Protein AF-A0A7X6VVS3-F1 (afdb_monomer)

Mean predicted aligned error: 7.72 Å

pLDDT: mean 92.31, std 11.13, range [33.12, 98.75]

Secondary structure (DSSP, 8-state):
----PPP--------PPP------TTS-EEEEE--SS-TT--BTT--EEEEE--SS-S-EEEE-SSSPPPEESSEEEE--SS-EEEEEEEEETTTEEEEEEEEEBPP--EEEEPPPGGG-EETTTS-B-EEEE---TT---EEEEEEPPTTEEETTS-B-SEE-SSS---EEESSBEEEEEEEEEEETTEEPPPEEEEEEEE-SS-EEEEEEEETTSEEEEEE--TT--TT--BPPEEEEEE--S---EEEEETTEEEEEE--S--S----TTS-----EEEEEETTSS-EEEEEE--S-GGGS---EEE-SSEEEEE-SSSEEEEEETT--SEEP-TTTS--SEEGGGSTTBTTTB-TT--EEEEEEETTEEEEEE-SSS-EEEEE-GGG--SS--SS-SPPPTT-EEEESS-EEEEEEETTTTEEEEEE-STTS-EEEEE-HHHHHHHBT-GGGGGGGB--BTTS----B---BTTBS--TTT--SS--EEEETTTTEEEEEE-BS-TTTS--EEEEEETTTTEEEEEEES--EEEEEEEEEEES--

Sequence (549 aa):
MAALAGLFTFGCIDNMPEIEDLPSAAVAFTYEVVDDSYQLDYYVGAKIEFTSTSYLAGECKWDFGDGTEIATGDVVTHKYSAAGTYQVKLTVGDAKSRKMPILISDIVPIMTVDSIEGGICEVLTTPVSISVELPNPEGLSEEYEWIFPLGTRDESGNVVSTSDKRDPGKLKFSHVGSQTVRLRVKLGGRTLEEGRVNVQVAYNEDVPTLYYAVKGGNIMALKLAENAPSDMLIYPYDMAVSSGKHPLNIVFKNPSLYILDCGQQFTYVNDESGVLGDGRIFVMSKDGSKVETMLTNTGAAFDDPFYGYADDKHLYFSNRNTGIMRIEHSERNRLYSPSEFPYYVQNATLGYYANGWSYGSMNACFGKIDGTWYWCKTFNGTGIFRFTDGDILSEAITGGKPAPSAGVALSGMSPKSFVWDSKNQVIYFSIYDTGYEGLYRCTLDQLNGIGGIKSNLAPYLLKTAKGKSVIPITEAGRGEGSAGEFIGICQLTLDESTGAVYFGFRSAYPDEVKSGLMRYNPKTGYIEHVIEGVEVYGVSVNNNKSKLF

Nearest PDB structures (foldseek):
  7kv6-assembly1_AAA  TM=2.891E-01  e=8.913E-04  Bacteroides fluxus YIT 12057
  4gh7-assembly1_B  TM=3.171E-01  e=2.888E-02  Homo sapiens
  3t1w-assembly1_A-2  TM=3.222E-01  e=2.493E-02  Homo sapiens
  5n47-assembly1_B  TM=3.545E-01  e=4.273E-01  Homo sapiens
  6mfa-assembly1_A  TM=1.989E-01  e=2.374E-02  Homo sapiens

Foldseek 3Di:
DDDDDDDDDDDDPPPDPDPPQPADPQWDKDKFFPFPPQGPAQAAFTKMKIATPGPDAAWKWKDFQQPDDIDIDRIDIDGHNDFDKGWIWIDGHDDHIDTDIDGYDYKDKDKDWDQWVVRAAAAPPTWIWIAIDTDDNPPFDKWKKKAWDPQKAAPVRHDDGIDRDNTPHIIGGNEAAWTKIWMWMDGNNRTHPIDIDTDHYFYPWWAWKKWFAFAVFAIKIWGPCPPDDPSYYTDIYGLVHHLEHFQQAWEDDPQKIKGWHLHDPLADDPPVQQQPFFTFIWIAGNSSPDIFTQEGERGHSQQRWDEWDDDPFWIWTDGWFFAIWIDGPPGGDYYDDCVVTPGLATPQQFQCQVVQADPRFTWAYWDDDPQKIWTATAPRRGATAIAHSVRGHPDGHNHDDDGHPVGTLATPWHWHEKDAQPPVQKIKTATQPPPQGAIFIDHSVLSSVCYHPSVSRVVGFAAAPVRHGQHADADPPPAPYHRSRTQAFNYWEALNVQRKIWTFGHGPCCVVPATAIWIQGPVVRHIDHPGGPTGTRHMYMDNRIDSHD

Solvent-accessible surface area (backbone atoms only — not comparable to full-atom values): 29221 Å² total; per-residue (Å²): 144,84,88,81,88,79,87,80,82,80,75,80,79,78,76,74,76,80,80,79,81,69,71,40,90,50,46,40,68,53,72,45,40,75,43,96,87,44,49,88,55,54,38,44,48,32,48,31,39,38,36,61,66,39,82,64,86,56,63,33,38,36,38,63,58,78,82,68,80,70,45,75,47,59,64,44,75,48,62,45,90,59,56,46,78,28,52,32,32,45,32,46,48,94,82,50,41,28,73,48,80,45,68,30,40,69,63,55,53,46,63,43,76,53,89,50,79,92,76,54,41,32,44,67,68,39,71,43,45,59,50,69,49,64,79,56,74,68,71,56,56,79,45,41,40,37,39,45,42,87,57,23,20,40,86,88,65,48,81,41,55,64,38,64,49,85,67,73,57,45,33,26,37,46,37,28,18,47,44,56,36,36,36,40,40,28,54,64,80,44,75,44,62,71,27,68,42,69,47,67,24,18,44,90,55,68,28,30,36,38,37,36,25,30,66,88,41,36,30,30,35,34,70,60,59,89,81,55,55,96,86,40,53,77,40,55,27,76,43,85,38,74,29,54,75,40,22,40,26,34,46,58,52,91,71,32,34,39,36,23,14,21,19,86,50,71,52,97,71,91,56,88,83,33,60,63,12,60,4,30,32,35,36,28,37,65,69,42,87,43,77,46,55,29,36,36,30,61,37,36,30,61,64,11,34,36,33,56,40,72,64,98,61,34,40,32,34,19,24,44,42,56,35,32,28,58,44,54,76,86,57,58,72,40,72,67,42,67,86,81,44,50,66,75,45,38,60,39,20,39,27,30,34,86,64,61,32,43,86,68,34,22,57,35,34,45,47,74,56,96,77,31,35,41,36,21,11,32,30,48,36,23,11,31,39,29,38,42,82,86,49,56,48,96,56,76,50,96,44,89,48,73,54,41,90,72,35,61,38,31,36,82,39,29,29,35,18,53,42,76,39,80,89,79,56,34,38,36,36,28,33,67,42,91,97,58,39,21,43,33,50,41,36,69,70,53,42,48,69,31,31,68,46,74,79,58,48,64,89,30,59,48,29,28,87,85,71,44,63,58,40,46,27,78,49,76,87,79,50,58,51,46,95,66,50,42,57,14,52,41,22,44,25,58,40,80,90,72,63,28,38,37,28,13,30,31,41,61,47,53,92,82,48,59,24,9,36,32,30,40,36,66,90,80,68,27,39,46,75,77,40,77,78,39,57,34,33,8,25,25,43,39,72,73,55,32,38,55,109

Radius of gyration: 31.68 Å; Cα contacts (8 Å, |Δi|>4): 1410; chains: 1; bounding box: 78×102×76 Å

Structure (mmCIF, N/CA/C/O backbone):
data_AF-A0A7X6VVS3-F1
#
_entry.id   AF-A0A7X6VVS3-F1
#
loop_
_atom_site.group_PDB
_atom_site.id
_atom_site.type_symbol
_atom_site.label_atom_id
_atom_site.label_alt_id
_atom_site.label_comp_id
_atom_site.label_asym_id
_atom_site.label_entity_id
_atom_site.label_seq_id
_atom_site.pdbx_PDB_ins_code
_atom_site.Cartn_x
_atom_site.Cartn_y
_atom_site.Cartn_z
_atom_site.occupancy
_atom_site.B_iso_or_equiv
_atom_site.auth_seq_id
_atom_site.auth_comp_id
_atom_site.auth_asym_id
_atom_site.auth_atom_id
_atom_site.pdbx_PDB_model_num
ATOM 1 N N . MET A 1 1 ? 14.587 -79.471 22.910 1.00 47.72 1 MET A N 1
ATOM 2 C CA . MET A 1 1 ? 14.352 -78.888 21.571 1.00 47.72 1 MET A CA 1
ATOM 3 C C . MET A 1 1 ? 13.244 -79.677 20.888 1.00 47.72 1 MET A C 1
ATOM 5 O O . MET A 1 1 ? 13.492 -80.828 20.566 1.00 47.72 1 MET A O 1
ATOM 9 N N . ALA A 1 2 ? 12.051 -79.092 20.747 1.00 34.50 2 ALA A N 1
ATOM 10 C CA . ALA A 1 2 ? 11.043 -79.314 19.694 1.00 34.50 2 ALA A CA 1
ATOM 11 C C . ALA A 1 2 ? 9.772 -78.525 20.071 1.00 34.50 2 ALA A C 1
ATOM 13 O O . ALA A 1 2 ? 9.440 -78.418 21.248 1.00 34.50 2 ALA A O 1
ATOM 14 N N . ALA A 1 3 ? 9.143 -77.919 19.068 1.00 38.16 3 ALA A N 1
ATOM 15 C CA . ALA A 1 3 ? 8.130 -76.873 19.157 1.00 38.16 3 ALA A CA 1
ATOM 16 C C . ALA A 1 3 ? 6.739 -77.356 19.606 1.00 38.16 3 ALA A C 1
ATOM 18 O O . ALA A 1 3 ? 6.334 -78.470 19.283 1.00 38.16 3 ALA A O 1
ATOM 19 N N . LEU A 1 4 ? 5.967 -76.457 20.228 1.00 33.12 4 LEU A N 1
ATOM 20 C CA . LEU A 1 4 ? 4.505 -76.510 20.211 1.00 33.12 4 LEU A CA 1
ATOM 21 C C . LEU A 1 4 ? 3.979 -75.123 19.815 1.00 33.12 4 LEU A C 1
ATOM 23 O O . LEU A 1 4 ? 4.191 -74.140 20.522 1.00 33.12 4 LEU A O 1
ATOM 27 N N . ALA A 1 5 ? 3.361 -75.051 18.639 1.00 35.00 5 ALA A N 1
ATOM 28 C CA . ALA A 1 5 ? 2.738 -73.854 18.096 1.00 35.00 5 ALA A CA 1
ATOM 29 C C . ALA A 1 5 ? 1.382 -73.617 18.782 1.00 35.00 5 ALA A C 1
ATOM 31 O O . ALA A 1 5 ? 0.503 -74.475 18.721 1.00 35.00 5 ALA A O 1
ATOM 32 N N . GLY A 1 6 ? 1.215 -72.461 19.426 1.00 38.59 6 GLY A N 1
ATOM 33 C CA . GLY A 1 6 ? -0.082 -71.980 19.899 1.00 38.59 6 GLY A CA 1
ATOM 34 C C . GLY A 1 6 ? -0.766 -71.160 18.806 1.00 38.59 6 GLY A C 1
ATOM 35 O O . GLY A 1 6 ? -0.232 -70.137 18.383 1.00 38.59 6 GLY A O 1
ATOM 36 N N . LEU A 1 7 ? -1.931 -71.616 18.344 1.00 35.34 7 LEU A N 1
ATOM 37 C CA . LEU A 1 7 ? -2.844 -70.829 17.515 1.00 35.34 7 LEU A CA 1
ATOM 38 C C . LEU A 1 7 ? -3.375 -69.638 18.334 1.00 35.34 7 LEU A C 1
ATOM 40 O O . LEU A 1 7 ? -4.047 -69.843 19.342 1.00 35.34 7 LEU A O 1
ATOM 44 N N . PHE A 1 8 ? -3.133 -68.410 17.873 1.00 41.25 8 PHE A N 1
ATOM 45 C CA . PHE A 1 8 ? -3.878 -67.229 18.313 1.00 41.25 8 PHE A CA 1
ATOM 46 C C . PHE A 1 8 ? -5.096 -67.051 17.405 1.00 41.25 8 PHE A C 1
ATOM 48 O O . PHE A 1 8 ? -4.964 -66.770 16.215 1.00 41.25 8 PHE A O 1
ATOM 55 N N . THR A 1 9 ? -6.291 -67.224 17.960 1.00 38.81 9 THR A N 1
ATOM 56 C CA . THR A 1 9 ? -7.542 -66.832 17.309 1.00 38.81 9 THR A CA 1
ATOM 57 C C . THR A 1 9 ? -7.721 -65.324 17.469 1.00 38.81 9 THR A C 1
ATOM 59 O O . THR A 1 9 ? -7.974 -64.847 18.575 1.00 38.81 9 THR A O 1
ATOM 62 N N . PHE A 1 10 ? -7.593 -64.571 16.378 1.00 43.97 10 PHE A N 1
ATOM 63 C CA . PHE A 1 10 ? -8.067 -63.191 16.319 1.00 43.97 10 PHE A CA 1
ATOM 64 C C . PHE A 1 10 ? -9.598 -63.216 16.270 1.00 43.97 10 PHE A C 1
ATOM 66 O O . PHE A 1 10 ? -10.181 -63.656 15.281 1.00 43.97 10 PHE A O 1
ATOM 73 N N . GLY A 1 11 ? -10.250 -62.789 17.351 1.00 41.34 11 GLY A N 1
ATOM 74 C CA . GLY A 1 11 ? -11.667 -62.449 17.310 1.00 41.34 11 GLY A CA 1
ATOM 75 C C . GLY A 1 11 ? -11.839 -61.157 16.517 1.00 41.34 11 GLY A C 1
ATOM 76 O O . GLY A 1 11 ? -11.214 -60.151 16.850 1.00 41.34 11 GLY A O 1
ATOM 77 N N . CYS A 1 12 ? -12.657 -61.188 15.465 1.00 40.31 12 CYS A N 1
ATOM 78 C CA . CYS A 1 12 ? -13.171 -59.975 14.841 1.00 40.31 12 CYS A CA 1
ATOM 79 C C . CYS A 1 12 ? -13.904 -59.161 15.913 1.00 40.31 12 CYS A C 1
ATOM 81 O O . CYS A 1 12 ? -14.890 -59.631 16.477 1.00 40.31 12 CYS A O 1
ATOM 83 N N . ILE A 1 13 ? -13.416 -57.954 16.197 1.00 52.84 13 ILE A N 1
ATOM 84 C CA . ILE A 1 13 ? -14.241 -56.929 16.829 1.00 52.84 13 ILE A CA 1
ATOM 85 C C . ILE A 1 13 ? -15.202 -56.478 15.734 1.00 52.84 13 ILE A C 1
ATOM 87 O O . ILE A 1 13 ? -14.780 -55.893 14.737 1.00 52.84 13 ILE A O 1
ATOM 91 N N . ASP A 1 14 ? -16.470 -56.836 15.890 1.00 39.94 14 ASP A N 1
ATOM 92 C CA . ASP A 1 14 ? -17.551 -56.295 15.081 1.00 39.94 14 ASP A CA 1
ATOM 93 C C . ASP A 1 14 ? -17.697 -54.828 15.504 1.00 39.94 14 ASP A C 1
ATOM 95 O O . ASP A 1 14 ? -18.184 -54.530 16.598 1.00 39.94 14 ASP A O 1
ATOM 99 N N . ASN A 1 15 ? -17.161 -53.902 14.704 1.00 51.03 15 ASN A N 1
ATOM 100 C CA . ASN A 1 15 ? -17.451 -52.488 14.900 1.00 51.03 15 ASN A CA 1
ATOM 101 C C . ASN A 1 15 ? -18.949 -52.333 14.655 1.00 51.03 15 ASN A C 1
ATOM 103 O O . ASN A 1 15 ? -19.395 -52.429 13.511 1.00 51.03 15 ASN A O 1
ATOM 107 N N . MET A 1 16 ? -19.721 -52.132 15.729 1.00 52.59 16 MET A N 1
ATOM 108 C CA . MET A 1 16 ? -21.130 -51.778 15.607 1.00 52.59 16 MET A CA 1
ATOM 109 C C . MET A 1 16 ? -21.243 -50.629 14.596 1.00 52.59 16 MET A C 1
ATOM 111 O O . MET A 1 16 ? -20.498 -49.653 14.729 1.00 52.59 16 MET A O 1
ATOM 115 N N . PRO A 1 17 ? -22.120 -50.733 13.583 1.00 50.28 17 PRO A N 1
ATOM 116 C CA . PRO A 1 17 ? -22.323 -49.637 12.652 1.00 50.28 17 PRO A CA 1
ATOM 117 C C . PRO A 1 17 ? -22.739 -48.399 13.449 1.00 50.28 17 PRO A C 1
ATOM 119 O O . PRO A 1 17 ? -23.598 -48.494 14.331 1.00 50.28 17 PRO A O 1
ATOM 122 N N . GLU A 1 18 ? -22.127 -47.248 13.160 1.00 48.97 18 GLU A N 1
ATOM 123 C CA . GLU A 1 18 ? -22.640 -45.977 13.664 1.00 48.97 18 GLU A CA 1
ATOM 124 C C . GLU A 1 18 ? -24.095 -45.860 13.207 1.00 48.97 18 GLU A C 1
ATOM 126 O O . GLU A 1 18 ? -24.393 -45.874 12.012 1.00 48.97 18 GLU A O 1
ATOM 131 N N . ILE A 1 19 ? -25.018 -45.819 14.170 1.00 52.88 19 ILE A N 1
ATOM 132 C CA . ILE A 1 19 ? -26.421 -45.542 13.886 1.00 52.88 19 ILE A CA 1
ATOM 133 C C . ILE A 1 19 ? -26.472 -44.091 13.413 1.00 52.88 19 ILE A C 1
ATOM 135 O O . ILE A 1 19 ? -26.368 -43.160 14.213 1.00 52.88 19 ILE A O 1
ATOM 139 N N . GLU A 1 20 ? -26.592 -43.908 12.103 1.00 45.22 20 GLU A N 1
ATOM 140 C CA . GLU A 1 20 ? -26.814 -42.603 11.501 1.00 45.22 20 GLU A CA 1
ATOM 141 C C . GLU A 1 20 ? -28.251 -42.163 11.824 1.00 45.22 20 GLU A C 1
ATOM 143 O O . GLU A 1 20 ? -29.232 -42.648 11.257 1.00 45.22 20 GLU A O 1
ATOM 148 N N . ASP A 1 21 ? -28.373 -41.288 12.822 1.00 55.19 21 ASP A N 1
ATOM 149 C CA . ASP A 1 21 ? -29.641 -40.747 13.313 1.00 55.19 21 ASP A CA 1
ATOM 150 C C . ASP A 1 21 ? -30.164 -39.729 12.279 1.00 55.19 21 ASP A C 1
ATOM 152 O O . ASP A 1 21 ? -29.815 -38.545 12.302 1.00 55.19 21 ASP A O 1
ATOM 156 N N . LEU A 1 22 ? -30.940 -40.202 11.295 1.00 49.97 22 LEU A N 1
ATOM 157 C CA . LEU A 1 22 ? -31.487 -39.342 10.244 1.00 49.97 22 LEU A CA 1
ATOM 158 C C . LEU A 1 22 ? -32.462 -38.322 10.859 1.00 49.97 22 LEU A C 1
ATOM 160 O O . LEU A 1 22 ? -33.399 -38.723 11.558 1.00 49.97 22 LEU A O 1
ATOM 164 N N . PRO A 1 23 ? -32.304 -37.010 10.587 1.00 58.31 23 PRO A N 1
ATOM 165 C CA . PRO A 1 23 ? -33.147 -35.981 11.177 1.00 58.31 23 PRO A CA 1
ATOM 166 C C . PRO A 1 23 ? -34.601 -36.211 10.775 1.00 58.31 23 PRO A C 1
ATOM 168 O O . PRO A 1 23 ? -34.999 -36.059 9.620 1.00 58.31 23 PRO A O 1
ATOM 171 N N . SER A 1 24 ? -35.423 -36.580 11.751 1.00 64.50 24 SER A N 1
ATOM 172 C CA . SER A 1 24 ? -36.854 -36.700 11.536 1.00 64.50 24 SER A CA 1
ATOM 173 C C . SER A 1 24 ? -37.443 -35.295 11.490 1.00 64.50 24 SER A C 1
ATOM 175 O O . SER A 1 24 ? -37.441 -34.605 12.506 1.00 64.50 24 SER A O 1
ATOM 177 N N . ALA A 1 25 ? -38.052 -34.903 10.364 1.00 68.25 25 ALA A N 1
ATOM 178 C CA . ALA A 1 25 ? -38.829 -33.656 10.249 1.00 68.25 25 ALA A CA 1
ATOM 179 C C . ALA A 1 25 ? -39.965 -33.535 11.297 1.00 68.25 25 ALA A C 1
ATOM 181 O O . ALA A 1 25 ? -40.605 -32.498 11.415 1.00 68.25 25 ALA A O 1
ATOM 182 N N . ALA A 1 26 ? -40.213 -34.610 12.051 1.00 82.62 26 ALA A N 1
ATOM 183 C CA . ALA A 1 26 ? -41.121 -34.676 13.186 1.00 82.62 26 ALA A CA 1
ATOM 184 C C . ALA A 1 26 ? -40.670 -34.025 14.476 1.00 82.62 26 ALA A C 1
ATOM 186 O O . ALA A 1 26 ? -41.512 -33.614 15.274 1.00 82.62 26 ALA A O 1
ATOM 187 N N . VAL A 1 27 ? -39.359 -34.009 14.686 1.00 88.88 27 VAL A N 1
ATOM 188 C CA . VAL A 1 27 ? -38.752 -33.366 15.835 1.00 88.88 27 VAL A CA 1
ATOM 189 C C . VAL A 1 27 ? -38.259 -32.028 15.331 1.00 88.88 27 VAL A C 1
ATOM 191 O O . VAL A 1 27 ? -37.453 -31.956 14.405 1.00 88.88 27 VAL A O 1
ATOM 194 N N . ALA A 1 28 ? -38.789 -30.956 15.888 1.00 90.75 28 ALA A N 1
ATOM 195 C CA . ALA A 1 28 ? -38.430 -29.608 15.508 1.00 90.75 28 ALA A CA 1
ATOM 196 C C . ALA A 1 28 ? -38.373 -28.734 16.747 1.00 90.75 28 ALA A C 1
ATOM 198 O O . ALA A 1 28 ? -39.087 -28.964 17.722 1.00 90.75 28 ALA A O 1
ATOM 199 N N . PHE A 1 29 ? -37.493 -27.747 16.698 1.00 94.38 29 PHE A N 1
ATOM 200 C CA . PHE A 1 29 ? -37.414 -26.725 17.714 1.00 94.38 29 PHE A CA 1
ATOM 201 C C . PHE A 1 29 ? -36.953 -25.408 17.122 1.00 94.38 29 PHE A C 1
ATOM 203 O O . PHE A 1 29 ? -36.365 -25.364 16.038 1.00 94.38 29 PHE A O 1
ATOM 210 N N . THR A 1 30 ? -37.239 -24.352 17.864 1.00 95.25 30 THR A N 1
ATOM 211 C CA . THR A 1 30 ? -36.703 -23.010 17.677 1.00 95.25 30 THR A CA 1
ATOM 212 C C . THR A 1 30 ? -35.943 -22.610 18.932 1.00 95.25 30 THR A C 1
ATOM 214 O O . THR A 1 30 ? -36.110 -23.222 19.989 1.00 95.25 30 THR A O 1
ATOM 217 N N . TYR A 1 31 ? -35.093 -21.599 18.812 1.00 95.31 31 TYR A N 1
ATOM 218 C CA . TYR A 1 31 ? -34.403 -21.019 19.950 1.00 95.31 31 TYR A CA 1
ATOM 219 C C . TYR A 1 31 ? -34.232 -19.516 19.760 1.00 95.31 31 TYR A C 1
ATOM 221 O O . TYR A 1 31 ? -34.025 -19.050 18.638 1.00 95.31 31 TYR A O 1
ATOM 229 N N . GLU A 1 32 ? -34.303 -18.768 20.852 1.00 94.69 32 GLU A N 1
ATOM 230 C CA . GLU A 1 32 ? -34.172 -17.312 20.859 1.00 94.69 32 GLU A CA 1
ATOM 231 C C . GLU A 1 32 ? -33.521 -16.827 22.154 1.00 94.69 32 GLU A C 1
ATOM 233 O O . GLU A 1 32 ? -33.605 -17.477 23.196 1.00 94.69 32 GLU A O 1
ATOM 238 N N . VAL A 1 33 ? -32.819 -15.699 22.083 1.00 93.12 33 VAL A N 1
ATOM 239 C CA . VAL A 1 33 ? -32.244 -15.060 23.267 1.00 93.12 33 VAL A CA 1
ATOM 240 C C . VAL A 1 33 ? -33.355 -14.288 23.976 1.00 93.12 33 VAL A C 1
ATOM 242 O O . VAL A 1 33 ? -34.030 -13.468 23.365 1.00 93.12 33 VAL A O 1
ATOM 245 N N . VAL A 1 34 ? -33.528 -14.532 25.277 1.00 88.88 34 VAL A N 1
ATOM 246 C CA . VAL A 1 34 ? -34.572 -13.902 26.115 1.00 88.88 34 VAL A CA 1
ATOM 247 C C . VAL A 1 34 ? -34.055 -12.638 26.822 1.00 88.88 34 VAL A C 1
ATOM 249 O O . VAL A 1 34 ? -34.629 -12.178 27.804 1.00 88.88 34 VAL A O 1
ATOM 252 N N . ASP A 1 35 ? -32.915 -12.112 26.384 1.00 76.50 35 ASP A N 1
ATOM 253 C CA . ASP A 1 35 ? -32.322 -10.878 26.901 1.00 76.50 35 ASP A CA 1
ATOM 254 C C . ASP A 1 35 ? -32.893 -9.676 26.148 1.00 76.50 35 ASP A C 1
ATOM 256 O O . ASP A 1 35 ? -32.845 -9.659 24.926 1.00 76.50 35 ASP A O 1
ATOM 260 N N . ASP A 1 36 ? -33.382 -8.654 26.847 1.00 73.19 36 ASP A N 1
ATOM 261 C CA . ASP A 1 36 ? -33.998 -7.473 26.225 1.00 73.19 36 ASP A CA 1
ATOM 262 C C . ASP A 1 36 ? -33.033 -6.625 25.370 1.00 73.19 36 ASP A C 1
ATOM 264 O O . ASP A 1 36 ? -33.483 -5.841 24.535 1.00 73.19 36 ASP A O 1
ATOM 268 N N . SER A 1 37 ? -31.719 -6.765 25.562 1.00 74.50 37 SER A N 1
ATOM 269 C CA . SER A 1 37 ? -30.686 -5.907 24.964 1.00 74.50 37 SER A CA 1
ATOM 270 C C . SER A 1 37 ? -29.922 -6.573 23.815 1.00 74.50 37 SER A C 1
ATOM 272 O O . SER A 1 37 ? -29.414 -5.865 22.949 1.00 74.50 37 SER A O 1
ATOM 274 N N . TYR A 1 38 ? -29.864 -7.911 23.771 1.00 79.00 38 TYR A N 1
ATOM 275 C CA . TYR A 1 38 ? -29.045 -8.676 22.811 1.00 79.00 38 TYR A CA 1
ATOM 276 C C . TYR A 1 38 ? -29.825 -9.812 22.121 1.00 79.00 38 TYR A C 1
ATOM 278 O O . TYR A 1 38 ? -29.274 -10.870 21.837 1.00 79.00 38 TYR A O 1
ATOM 286 N N . GLN A 1 39 ? -31.120 -9.612 21.844 1.00 77.06 39 GLN A N 1
ATOM 287 C CA . GLN A 1 39 ? -32.048 -10.655 21.351 1.00 77.06 39 GLN A CA 1
ATOM 288 C C . GLN A 1 39 ? -31.600 -11.394 20.077 1.00 77.06 39 GLN A C 1
ATOM 290 O O . GLN A 1 39 ? -32.022 -12.525 19.836 1.00 77.06 39 GLN A O 1
ATOM 295 N N . LEU A 1 40 ? -30.775 -10.757 19.241 1.00 78.12 40 LEU A N 1
ATOM 296 C CA . LEU A 1 40 ? -30.277 -11.338 17.990 1.00 78.12 40 LEU A CA 1
ATOM 297 C C . LEU A 1 40 ? -28.871 -11.938 18.116 1.00 78.12 40 LEU A C 1
ATOM 299 O O . LEU A 1 40 ? -28.419 -12.605 17.184 1.00 78.12 40 LEU A O 1
ATOM 303 N N . ASP A 1 41 ? -28.206 -11.746 19.257 1.00 83.56 41 ASP A N 1
ATOM 304 C CA . ASP A 1 41 ? -26.814 -12.124 19.450 1.00 83.56 41 ASP A CA 1
ATOM 305 C C . ASP A 1 41 ? -26.664 -13.223 20.505 1.00 83.56 41 ASP A C 1
ATOM 307 O O . ASP A 1 41 ? -27.002 -13.076 21.680 1.00 83.56 41 ASP A O 1
ATOM 311 N N . TYR A 1 42 ? -26.081 -14.344 20.096 1.00 92.75 42 TYR A N 1
ATOM 312 C CA . TYR A 1 42 ? -25.855 -15.491 20.968 1.00 92.75 42 TYR A CA 1
ATOM 313 C C . TYR A 1 42 ? -24.487 -15.382 21.652 1.00 92.75 42 TYR A C 1
ATOM 315 O O . TYR A 1 42 ? -23.508 -15.971 21.195 1.00 92.75 42 TYR A O 1
ATOM 323 N N . TYR A 1 43 ? -24.403 -14.612 22.738 1.00 94.19 43 TYR A N 1
ATOM 324 C CA . TYR A 1 43 ? -23.174 -14.463 23.528 1.00 94.19 43 TYR A CA 1
ATOM 325 C C . TYR A 1 43 ? -23.053 -15.488 24.662 1.00 94.19 43 TYR A C 1
ATOM 327 O O . TYR A 1 43 ? -24.047 -16.016 25.168 1.00 94.19 43 TYR A O 1
ATOM 335 N N . VAL A 1 44 ? -21.820 -15.722 25.121 1.00 94.06 44 VAL A N 1
ATOM 336 C CA . VAL A 1 44 ? -21.553 -16.401 26.401 1.00 94.06 44 VAL A CA 1
ATOM 337 C C . VAL A 1 44 ? -22.367 -15.746 27.523 1.00 94.06 44 VAL A C 1
ATOM 339 O O . VAL A 1 44 ? -22.420 -14.523 27.633 1.00 94.06 44 VAL A O 1
ATOM 342 N N . GLY A 1 45 ? -23.018 -16.567 28.350 1.00 91.88 45 GLY A N 1
ATOM 343 C CA . GLY A 1 45 ? -23.834 -16.108 29.477 1.00 91.88 45 GLY A CA 1
ATOM 344 C C . GLY A 1 45 ? -25.254 -15.639 29.120 1.00 91.88 45 GLY A C 1
ATOM 345 O O . GLY A 1 45 ? -26.081 -15.476 30.028 1.00 91.88 45 GLY A O 1
ATOM 346 N N . ALA A 1 46 ? -25.576 -15.480 27.829 1.00 93.56 46 ALA A N 1
ATOM 347 C CA . ALA A 1 46 ? -26.922 -15.140 27.374 1.00 93.56 46 ALA A CA 1
ATOM 348 C C . ALA A 1 46 ? -27.922 -16.247 27.724 1.00 93.56 46 ALA A C 1
ATOM 350 O O . ALA A 1 46 ? -27.646 -17.438 27.560 1.00 93.56 46 ALA A O 1
ATOM 351 N N . LYS A 1 47 ? -29.102 -15.850 28.215 1.00 94.06 47 LYS A N 1
ATOM 352 C CA . LYS A 1 47 ? -30.195 -16.783 28.494 1.00 94.06 47 LYS A CA 1
ATOM 353 C C . LYS A 1 47 ? -30.937 -17.080 27.194 1.00 94.06 47 LYS A C 1
ATOM 355 O O . LYS A 1 47 ? -31.619 -16.208 26.665 1.00 94.06 47 LYS A O 1
ATOM 360 N N . ILE A 1 48 ? -30.810 -18.307 26.706 1.00 95.62 48 ILE A N 1
ATOM 361 C CA . ILE A 1 48 ? -31.429 -18.760 25.458 1.00 95.62 48 ILE A CA 1
ATOM 362 C C . ILE A 1 48 ? -32.602 -19.668 25.806 1.00 95.62 48 ILE A C 1
ATOM 364 O O . ILE A 1 48 ? -32.429 -20.640 26.542 1.00 95.62 48 ILE A O 1
ATOM 368 N N . GLU A 1 49 ? -33.786 -19.356 25.296 1.00 96.56 49 GLU A N 1
ATOM 369 C CA . GLU A 1 49 ? -34.957 -20.224 25.368 1.00 96.56 49 GLU A CA 1
ATOM 370 C C . GLU A 1 49 ? -34.990 -21.157 24.162 1.00 96.56 49 GLU A C 1
ATOM 372 O O . GLU A 1 49 ? -34.761 -20.742 23.030 1.00 96.56 49 GLU A O 1
ATOM 377 N N . PHE A 1 50 ? -35.263 -22.430 24.424 1.00 97.50 50 PHE A N 1
ATOM 378 C CA . PHE A 1 50 ? -35.439 -23.481 23.438 1.00 97.50 50 PHE A CA 1
ATOM 379 C C . PHE A 1 50 ? -36.873 -23.983 23.529 1.00 97.50 50 PHE A C 1
ATOM 381 O O . PHE A 1 50 ? -37.307 -24.443 24.587 1.00 97.50 50 PHE A O 1
ATOM 388 N N . THR A 1 51 ? -37.580 -23.929 22.404 1.00 97.19 51 THR A N 1
ATOM 389 C CA . THR A 1 51 ? -39.002 -24.262 22.318 1.00 97.19 51 THR A CA 1
ATOM 390 C C . THR A 1 51 ? -39.203 -25.394 21.327 1.00 97.19 51 THR A C 1
ATOM 392 O O . THR A 1 51 ? -38.862 -25.283 20.146 1.00 97.19 51 THR A O 1
ATOM 395 N N . SER A 1 52 ? -39.766 -26.504 21.800 1.00 94.88 52 SER A N 1
ATOM 396 C CA . SER A 1 52 ? -40.163 -27.616 20.943 1.00 94.88 52 SER A CA 1
ATOM 397 C C . SER A 1 52 ? -41.340 -27.191 20.068 1.00 94.88 52 SER A C 1
ATOM 399 O O . SER A 1 52 ? -42.381 -26.754 20.548 1.00 94.88 52 SER A O 1
ATOM 401 N N . THR A 1 53 ? -41.180 -27.356 18.760 1.00 93.31 53 THR A N 1
ATOM 402 C CA . THR A 1 53 ? -42.229 -27.183 17.741 1.00 93.31 53 THR A CA 1
ATOM 403 C C . THR A 1 53 ? -42.569 -28.521 17.077 1.00 93.31 53 THR A C 1
ATOM 405 O O . THR A 1 53 ? -43.111 -28.580 15.972 1.00 93.31 53 THR A O 1
ATOM 408 N N . SER A 1 54 ? -42.215 -29.618 17.751 1.00 90.38 54 SER A N 1
ATOM 409 C CA . SER A 1 54 ? -42.393 -30.988 17.278 1.00 90.38 54 SER A CA 1
ATOM 410 C C . SER A 1 54 ? -43.876 -31.344 17.161 1.00 90.38 54 SER A C 1
ATOM 412 O O . SER A 1 54 ? -44.673 -31.002 18.028 1.00 90.38 54 SER A O 1
ATOM 414 N N . TYR A 1 55 ? -44.256 -32.100 16.124 1.00 85.50 55 TYR A N 1
ATOM 415 C CA . TYR A 1 55 ? -45.632 -32.613 16.009 1.00 85.50 55 TYR A CA 1
ATOM 416 C C . TYR A 1 55 ? -45.876 -33.873 16.852 1.00 85.50 55 TYR A C 1
ATOM 418 O O . TYR A 1 55 ? -47.012 -34.329 16.989 1.00 85.50 55 TYR A O 1
ATOM 426 N N . LEU A 1 56 ? -44.803 -34.496 17.348 1.00 83.88 56 LEU A N 1
ATOM 427 C CA . LEU A 1 56 ? -44.862 -35.714 18.148 1.00 83.88 56 LEU A CA 1
ATOM 428 C C . LEU A 1 56 ? -45.287 -35.395 19.580 1.00 83.88 56 LEU A C 1
ATOM 430 O O . LEU A 1 56 ? -44.759 -34.473 20.191 1.00 83.88 56 LEU A O 1
ATOM 434 N N . ALA A 1 57 ? -46.181 -36.213 20.132 1.00 82.69 57 ALA A N 1
ATOM 435 C CA . ALA A 1 57 ? -46.486 -36.200 21.557 1.00 82.69 57 ALA A CA 1
ATOM 436 C C . ALA A 1 57 ? -45.456 -37.048 22.322 1.00 82.69 57 ALA A C 1
ATOM 438 O O . ALA A 1 57 ? -45.195 -38.193 21.946 1.00 82.69 57 ALA A O 1
ATOM 439 N N . GLY A 1 58 ? -44.887 -36.504 23.395 1.00 88.38 58 GLY A N 1
ATOM 440 C CA . GLY A 1 58 ? -43.914 -37.188 24.247 1.00 88.38 58 GLY A CA 1
ATOM 441 C C . GLY A 1 58 ? -43.135 -36.206 25.120 1.00 88.38 58 GLY A C 1
ATOM 442 O O . GLY A 1 58 ? -43.243 -35.000 24.938 1.00 88.38 58 GLY A O 1
ATOM 443 N N . GLU A 1 59 ? -42.349 -36.721 26.066 1.00 92.69 59 GLU A N 1
ATOM 444 C CA . GLU A 1 59 ? -41.441 -35.894 26.870 1.00 92.69 59 GLU A CA 1
ATOM 445 C C . GLU A 1 59 ? -40.303 -35.349 25.992 1.00 92.69 59 GLU A C 1
ATOM 447 O O . GLU A 1 59 ? -39.627 -36.120 25.304 1.00 92.69 59 GLU A O 1
ATOM 452 N N . CYS A 1 60 ? -40.096 -34.031 26.027 1.00 94.50 60 CYS A N 1
ATOM 453 C CA . CYS A 1 60 ? -38.988 -33.347 25.366 1.00 94.50 60 CYS A CA 1
ATOM 454 C C . CYS A 1 60 ? -37.743 -33.366 26.266 1.00 94.50 60 CYS A C 1
ATOM 456 O O . CYS A 1 60 ? -37.782 -32.837 27.378 1.00 94.50 60 CYS A O 1
ATOM 458 N N . LYS A 1 61 ? -36.646 -33.955 25.777 1.00 95.88 61 LYS A N 1
ATOM 459 C CA . LYS A 1 61 ? -35.328 -34.012 26.431 1.00 95.88 61 LYS A CA 1
ATOM 460 C C . LYS A 1 61 ? -34.299 -33.250 25.604 1.00 95.88 61 LYS A C 1
ATOM 462 O O . LYS A 1 61 ? -34.139 -33.539 24.416 1.00 95.88 61 LYS A O 1
ATOM 467 N N . TRP A 1 62 ? -33.588 -32.329 26.239 1.00 97.25 62 TRP A N 1
ATOM 468 C CA . TRP A 1 62 ? -32.646 -31.410 25.608 1.00 97.25 62 TRP A CA 1
ATOM 469 C C . TRP A 1 62 ? -31.223 -31.682 26.070 1.00 97.25 62 TRP A C 1
ATOM 471 O O . TRP A 1 62 ? -30.939 -31.627 27.261 1.00 97.25 62 TRP A O 1
ATOM 481 N N . ASP A 1 63 ? -30.335 -31.938 25.121 1.00 97.19 63 ASP A N 1
ATOM 482 C CA . ASP A 1 63 ? -28.887 -31.943 25.316 1.00 97.19 63 ASP A CA 1
ATOM 483 C C . ASP A 1 63 ? -28.317 -30.754 24.539 1.00 97.19 63 ASP A C 1
ATOM 485 O O . ASP A 1 63 ? -28.513 -30.645 23.328 1.00 97.19 63 ASP A O 1
ATOM 489 N N . PHE A 1 64 ? -27.660 -29.832 25.235 1.00 97.94 64 PHE A N 1
ATOM 490 C CA . PHE A 1 64 ? -27.150 -28.596 24.643 1.00 97.94 64 PHE A CA 1
ATOM 491 C C . PHE A 1 64 ? -25.780 -28.776 23.973 1.00 97.94 64 PHE A C 1
ATOM 493 O O . PHE A 1 64 ? -25.301 -27.864 23.308 1.00 97.94 64 PHE A O 1
ATOM 500 N N . GLY A 1 65 ? -25.155 -29.952 24.093 1.00 96.81 65 GLY A N 1
ATOM 501 C CA . GLY A 1 65 ? -23.887 -30.274 23.440 1.00 96.81 65 GLY A CA 1
ATOM 502 C C . GLY A 1 65 ? -22.646 -29.675 24.109 1.00 96.81 65 GLY A C 1
ATOM 503 O O . GLY A 1 65 ? -21.553 -29.791 23.558 1.00 96.81 65 GLY A O 1
ATOM 504 N N . ASP A 1 66 ? -22.789 -29.051 25.280 1.00 97.19 66 ASP A N 1
ATOM 505 C CA . ASP A 1 66 ? -21.710 -28.451 26.080 1.00 97.19 66 ASP A CA 1
ATOM 506 C C . ASP A 1 66 ? -21.323 -29.287 27.317 1.00 97.19 66 ASP A C 1
ATOM 508 O O . ASP A 1 66 ? -20.451 -28.894 28.092 1.00 97.19 66 ASP A O 1
ATOM 512 N N . GLY A 1 67 ? -21.949 -30.457 27.490 1.00 95.94 67 GLY A N 1
ATOM 513 C CA . GLY A 1 67 ? -21.716 -31.370 28.611 1.00 95.94 67 GLY A CA 1
ATOM 514 C C . GLY A 1 67 ? -22.514 -31.047 29.878 1.00 95.94 67 GLY A C 1
ATOM 515 O O . GLY A 1 67 ? -22.292 -31.698 30.900 1.00 95.94 67 GLY A O 1
ATOM 516 N N . THR A 1 68 ? -23.425 -30.071 29.833 1.00 96.69 68 THR A N 1
ATOM 517 C CA . THR A 1 68 ? -24.369 -29.804 30.928 1.00 96.69 68 THR A CA 1
ATOM 518 C C . THR A 1 68 ? -25.453 -30.884 31.036 1.00 96.69 68 THR A C 1
ATOM 520 O O . THR A 1 68 ? -25.619 -31.724 30.148 1.00 96.69 68 THR A O 1
ATOM 523 N N . GLU A 1 69 ? -26.158 -30.925 32.171 1.00 96.44 69 GLU A N 1
ATOM 524 C CA . GLU A 1 69 ? -27.212 -31.918 32.406 1.00 96.44 69 GLU A CA 1
ATOM 525 C C . GLU A 1 69 ? -28.383 -31.750 31.424 1.00 96.44 69 GLU A C 1
ATOM 527 O O . GLU A 1 69 ? -28.775 -30.636 31.080 1.00 96.44 69 GLU A O 1
ATOM 532 N N . ILE A 1 70 ? -28.972 -32.876 31.005 1.00 96.31 70 ILE A N 1
ATOM 533 C CA . ILE A 1 70 ? -30.125 -32.886 30.097 1.00 96.31 70 ILE A CA 1
ATOM 534 C C . ILE A 1 70 ? -31.315 -32.186 30.762 1.00 96.31 70 ILE A C 1
ATOM 536 O O . ILE A 1 70 ? -31.737 -32.574 31.852 1.00 96.31 70 ILE A O 1
ATOM 540 N N . ALA A 1 71 ? -31.907 -31.212 30.071 1.00 97.31 71 ALA A N 1
ATOM 541 C CA . ALA A 1 71 ? -33.119 -30.531 30.519 1.00 97.31 71 ALA A CA 1
ATOM 542 C C . ALA A 1 71 ? -34.385 -31.202 29.965 1.00 97.31 71 ALA A C 1
ATOM 544 O O . ALA A 1 71 ? -34.371 -31.806 28.890 1.00 97.31 71 ALA A O 1
ATOM 545 N N . THR A 1 72 ? -35.505 -31.070 30.678 1.00 96.56 72 THR A N 1
ATOM 546 C CA . THR A 1 72 ? -36.802 -31.638 30.276 1.00 96.56 72 THR A CA 1
ATOM 547 C C . THR A 1 72 ? -37.897 -30.582 30.241 1.00 96.56 72 THR A C 1
ATOM 549 O O . THR A 1 72 ? -37.989 -29.771 31.162 1.00 96.56 72 THR A O 1
ATOM 552 N N . GLY A 1 73 ? -38.764 -30.636 29.230 1.00 96.12 73 GLY A N 1
ATOM 553 C CA . GLY A 1 73 ? -39.912 -29.735 29.075 1.00 96.12 73 GLY A CA 1
ATOM 554 C C . GLY A 1 73 ? -40.065 -29.211 27.649 1.00 96.12 73 GLY A C 1
ATOM 555 O O . GLY A 1 73 ? -39.120 -29.249 26.864 1.00 96.12 73 GLY A O 1
ATOM 556 N N . ASP A 1 74 ? -41.260 -28.732 27.304 1.00 95.06 74 ASP A N 1
ATOM 557 C CA . ASP A 1 74 ? -41.542 -28.203 25.958 1.00 95.06 74 ASP A CA 1
ATOM 558 C C . ASP A 1 74 ? -40.836 -26.869 25.692 1.00 95.06 74 ASP A C 1
ATOM 560 O O . ASP A 1 74 ? -40.464 -26.586 24.554 1.00 95.06 74 ASP A O 1
ATOM 564 N N . VAL A 1 75 ? -40.624 -26.088 26.752 1.00 96.88 75 VAL A N 1
ATOM 565 C CA . VAL A 1 75 ? -39.865 -24.837 26.756 1.00 96.88 75 VAL A CA 1
ATOM 566 C C . VAL A 1 75 ? -38.839 -24.921 27.880 1.00 96.88 75 VAL A C 1
ATOM 568 O O . VAL A 1 75 ? -39.202 -25.151 29.036 1.00 96.88 75 VAL A O 1
ATOM 571 N N . VAL A 1 76 ? -37.560 -24.763 27.548 1.00 97.94 76 VAL A N 1
ATOM 572 C CA . VAL A 1 76 ? -36.450 -24.771 28.512 1.00 97.94 76 VAL A CA 1
ATOM 573 C C . VAL A 1 76 ? -35.516 -23.603 28.241 1.00 97.94 76 VAL A C 1
ATOM 575 O O . VAL A 1 76 ? -35.442 -23.114 27.121 1.00 97.94 76 VAL A O 1
ATOM 578 N N . THR A 1 77 ? -34.766 -23.165 29.250 1.00 96.62 77 THR A N 1
ATOM 579 C CA . THR A 1 77 ? -33.764 -22.105 29.070 1.00 96.62 77 THR A CA 1
ATOM 580 C C . THR A 1 77 ? -32.376 -22.595 29.437 1.00 96.62 77 THR A C 1
ATOM 582 O O . THR A 1 77 ? -32.234 -23.270 30.456 1.00 96.62 77 THR A O 1
ATOM 585 N N . HIS A 1 78 ? -31.366 -22.198 28.666 1.00 96.44 78 HIS A N 1
ATOM 586 C CA . HIS A 1 78 ? -29.967 -22.582 28.862 1.00 96.44 78 HIS A CA 1
ATOM 587 C C . HIS A 1 78 ? -29.018 -21.386 28.755 1.00 96.44 78 HIS A C 1
ATOM 589 O O . HIS A 1 78 ? -29.359 -20.369 28.148 1.00 96.44 78 HIS A O 1
ATOM 595 N N . LYS A 1 79 ? -27.823 -21.518 29.339 1.00 95.25 79 LYS A N 1
ATOM 596 C CA . LYS A 1 79 ? -26.719 -20.556 29.229 1.00 95.25 79 LYS A CA 1
ATOM 597 C C . LYS A 1 79 ? -25.414 -21.295 28.951 1.00 95.25 79 LYS A C 1
ATOM 599 O O . LYS A 1 79 ? -25.028 -22.164 29.728 1.00 95.25 79 LYS A O 1
ATOM 604 N N . TYR A 1 80 ? -24.703 -20.889 27.905 1.00 96.12 80 TYR A N 1
ATOM 605 C CA . TYR A 1 80 ? -23.374 -21.417 27.596 1.00 96.12 80 TYR A CA 1
ATOM 606 C C . TYR A 1 80 ? -22.293 -20.608 28.314 1.00 96.12 80 TYR A C 1
ATOM 608 O O . TYR A 1 80 ? -22.322 -19.377 28.296 1.00 96.12 80 TYR A O 1
ATOM 616 N N . SER A 1 81 ? -21.329 -21.293 28.932 1.00 93.75 81 SER A N 1
ATOM 617 C CA . SER A 1 81 ? -20.232 -20.679 29.700 1.00 93.75 81 SER A CA 1
ATOM 618 C C . SER A 1 81 ? -18.963 -20.415 28.881 1.00 93.75 81 SER A C 1
ATOM 620 O O . SER A 1 81 ? -18.051 -19.742 29.360 1.00 93.75 81 SER A O 1
ATOM 622 N N . ALA A 1 82 ? -18.898 -20.932 27.652 1.00 95.00 82 ALA A N 1
ATOM 623 C CA . ALA A 1 82 ? -17.776 -20.760 26.741 1.00 95.00 82 ALA A CA 1
ATOM 624 C C . ALA A 1 82 ? -18.269 -20.484 25.315 1.00 95.00 82 ALA A C 1
ATOM 626 O O . ALA A 1 82 ? -19.371 -20.875 24.932 1.00 95.00 82 ALA A O 1
ATOM 627 N N . ALA A 1 83 ? -17.444 -19.781 24.540 1.00 96.31 83 ALA A N 1
ATOM 628 C CA . ALA A 1 83 ? -17.697 -19.558 23.126 1.00 96.31 83 ALA A CA 1
ATOM 629 C C . ALA A 1 83 ? -17.395 -20.833 22.333 1.00 96.31 83 ALA A C 1
ATOM 631 O O . ALA A 1 83 ? -16.452 -21.567 22.639 1.00 96.31 83 ALA A O 1
ATOM 632 N N . GLY A 1 84 ? -18.181 -21.093 21.295 1.00 96.94 84 GLY A N 1
ATOM 633 C CA . GLY A 1 84 ? -18.044 -22.307 20.504 1.00 96.94 84 GLY A CA 1
ATOM 634 C C . GLY A 1 84 ? -19.274 -22.613 19.665 1.00 96.94 84 GLY A C 1
ATOM 635 O O . GLY A 1 84 ? -20.307 -21.960 19.767 1.00 96.94 84 GLY A O 1
ATOM 636 N N . THR A 1 85 ? -19.153 -23.625 18.808 1.00 97.62 85 THR A N 1
ATOM 637 C CA . THR A 1 85 ? -20.303 -24.202 18.104 1.00 97.62 85 THR A CA 1
ATOM 638 C C . THR A 1 85 ? -20.760 -25.453 18.839 1.00 97.62 85 THR A C 1
ATOM 640 O O . THR A 1 85 ? -19.982 -26.396 18.982 1.00 97.62 85 THR A O 1
ATOM 643 N N . TYR A 1 86 ? -22.021 -25.478 19.260 1.00 97.56 86 TYR A N 1
ATOM 644 C CA . TYR A 1 86 ? -22.620 -26.582 20.005 1.00 97.56 86 TYR A CA 1
ATOM 645 C C . TYR A 1 86 ? -23.705 -27.275 19.182 1.00 97.56 86 TYR A C 1
ATOM 647 O O . TYR A 1 86 ? -24.396 -26.641 18.387 1.00 97.56 86 TYR A O 1
ATOM 655 N N . GLN A 1 87 ? -23.844 -28.591 19.349 1.00 97.12 87 GLN A N 1
ATOM 656 C CA . GLN A 1 87 ? -24.862 -29.395 18.667 1.00 97.12 87 GLN A CA 1
ATOM 657 C C . GLN A 1 87 ? -26.030 -29.654 19.613 1.00 97.12 87 GLN A C 1
ATOM 659 O O . GLN A 1 87 ? -26.024 -30.644 20.343 1.00 97.12 87 GLN A O 1
ATOM 664 N N . VAL A 1 88 ? -27.044 -28.790 19.570 1.00 97.31 88 VAL A N 1
ATOM 665 C CA . VAL A 1 88 ? -28.234 -28.932 20.416 1.00 97.31 88 VAL A CA 1
ATOM 666 C C . VAL A 1 88 ? -29.085 -30.078 19.896 1.00 97.31 88 VAL A C 1
ATOM 668 O O . VAL A 1 88 ? -29.525 -30.052 18.745 1.00 97.31 88 VAL A O 1
ATOM 671 N N . LYS A 1 89 ? -29.326 -31.081 20.737 1.00 95.31 89 LYS A N 1
ATOM 672 C CA . LYS A 1 89 ? -30.129 -32.264 20.448 1.00 95.31 89 LYS A CA 1
ATOM 673 C C . LYS A 1 89 ? -31.436 -32.226 21.239 1.00 95.31 89 LYS A C 1
ATOM 675 O O . LYS A 1 89 ? -31.432 -32.347 22.460 1.00 95.31 89 LYS A O 1
ATOM 680 N N . LEU A 1 90 ? -32.559 -32.169 20.527 1.00 95.12 90 LEU A N 1
ATOM 681 C CA . LEU A 1 90 ? -33.885 -32.449 21.083 1.00 95.12 90 LEU A CA 1
ATOM 682 C C . LEU A 1 90 ? -34.245 -33.915 20.826 1.00 95.12 90 LEU A C 1
ATOM 684 O O . LEU A 1 90 ? -34.151 -34.382 19.690 1.00 95.12 90 LEU A O 1
ATOM 688 N N . THR A 1 91 ? -34.695 -34.626 21.857 1.00 92.94 91 THR A N 1
ATOM 689 C CA . THR A 1 91 ? -35.289 -35.970 21.768 1.00 92.94 91 THR A CA 1
ATOM 690 C C . THR A 1 91 ? -36.728 -35.917 22.277 1.00 92.94 91 THR A C 1
ATOM 692 O O . THR A 1 91 ? -36.959 -35.386 23.359 1.00 92.94 91 THR A O 1
ATOM 695 N N . VAL A 1 92 ? -37.690 -36.454 21.518 1.00 91.69 92 VAL A N 1
ATOM 696 C CA . VAL A 1 92 ? -39.115 -36.480 21.910 1.00 91.69 92 VAL A CA 1
ATOM 697 C C . VAL A 1 92 ? -39.593 -37.924 22.043 1.00 91.69 92 VAL A C 1
ATOM 699 O O . VAL A 1 92 ? -39.542 -38.690 21.074 1.00 91.69 92 VAL A O 1
ATOM 702 N N . GLY A 1 93 ? -40.070 -38.296 23.235 1.00 85.75 93 GLY A N 1
ATOM 703 C CA . GLY A 1 93 ? -40.489 -39.669 23.540 1.00 85.75 93 GLY A CA 1
ATOM 704 C C . GLY A 1 93 ? -39.336 -40.681 23.442 1.00 85.75 93 GLY A C 1
ATOM 705 O O . GLY A 1 93 ? -38.197 -40.364 23.782 1.00 85.75 93 GLY A O 1
ATOM 706 N N . ASP A 1 94 ? -39.624 -41.897 22.961 1.00 72.12 94 ASP A N 1
ATOM 707 C CA . ASP A 1 94 ? -38.711 -43.046 23.103 1.00 72.12 94 ASP A CA 1
ATOM 708 C C . ASP A 1 94 ? -37.782 -43.338 21.906 1.00 72.12 94 ASP A C 1
ATOM 710 O O . ASP A 1 94 ? -37.064 -44.336 21.951 1.00 72.12 94 ASP A O 1
ATOM 714 N N . ALA A 1 95 ? -37.755 -42.542 20.822 1.00 66.25 95 ALA A N 1
ATOM 715 C CA . ALA A 1 95 ? -36.897 -42.926 19.681 1.00 66.25 95 ALA A CA 1
ATOM 716 C C . ALA A 1 95 ? -36.450 -41.854 18.677 1.00 66.25 95 ALA A C 1
ATOM 718 O O . ALA A 1 95 ? -35.586 -42.162 17.860 1.00 66.25 95 ALA A O 1
ATOM 719 N N . LYS A 1 96 ? -37.018 -40.641 18.644 1.00 82.00 96 LYS A N 1
ATOM 720 C CA . LYS A 1 96 ? -36.699 -39.678 17.570 1.00 82.00 96 LYS A CA 1
ATOM 721 C C . LYS A 1 96 ? -35.979 -38.457 18.111 1.00 82.00 96 LYS A C 1
ATOM 723 O O . LYS A 1 96 ? -36.415 -37.869 19.100 1.00 82.00 96 LYS A O 1
ATOM 728 N N . SER A 1 97 ? -34.909 -38.060 17.424 1.00 88.75 97 SER A N 1
ATOM 729 C CA . SER A 1 97 ? -34.118 -36.889 17.779 1.00 88.75 97 SER A CA 1
ATOM 730 C C . SER A 1 97 ? -33.855 -35.969 16.585 1.00 88.75 97 SER A C 1
ATOM 732 O O . SER A 1 97 ? -33.986 -36.366 15.423 1.00 88.75 97 SER A O 1
ATOM 734 N N . ARG A 1 98 ? -33.509 -34.714 16.876 1.00 90.25 98 ARG A N 1
ATOM 735 C CA . ARG A 1 98 ? -32.980 -33.753 15.906 1.00 90.25 98 ARG A CA 1
ATOM 736 C C . ARG A 1 98 ? -31.841 -32.969 16.534 1.00 90.25 98 ARG A C 1
ATOM 738 O O . ARG A 1 98 ? -31.966 -32.522 17.671 1.00 90.25 98 ARG A O 1
ATOM 745 N N . LYS A 1 99 ? -30.771 -32.7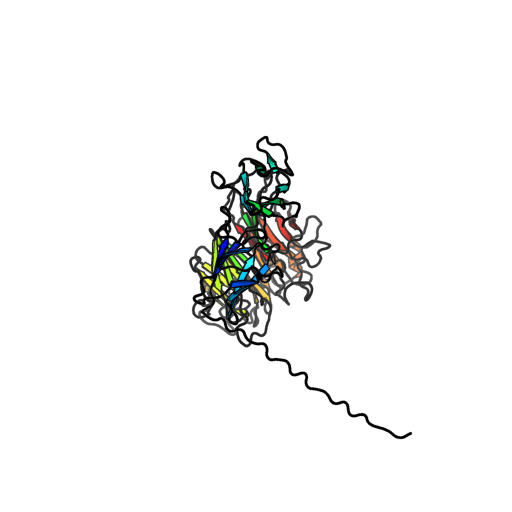67 15.762 1.00 93.00 99 LYS A N 1
ATOM 746 C CA . LYS A 1 99 ? -29.644 -31.898 16.110 1.00 93.00 99 LYS A CA 1
ATOM 747 C C . LYS A 1 99 ? -29.671 -30.616 15.282 1.00 93.00 99 LYS A C 1
ATOM 749 O O . LYS A 1 99 ? -29.973 -30.677 14.088 1.00 93.00 99 LYS A O 1
ATOM 754 N N . MET A 1 100 ? -29.355 -29.480 15.894 1.00 93.44 100 MET A N 1
ATOM 755 C CA . MET A 1 100 ? -29.079 -28.227 15.186 1.00 93.44 100 MET A CA 1
ATOM 756 C C . MET A 1 100 ? -27.842 -27.547 15.781 1.00 93.44 100 MET A C 1
ATOM 758 O O . MET A 1 100 ? -27.723 -27.494 17.008 1.00 93.44 100 MET A O 1
ATOM 762 N N . PRO A 1 101 ? -26.927 -27.025 14.942 1.00 95.75 101 PRO A N 1
ATOM 763 C CA . PRO A 1 101 ? -25.796 -26.260 15.433 1.00 95.75 101 PRO A CA 1
ATOM 764 C C . PRO A 1 101 ? -26.250 -24.882 15.928 1.00 95.75 101 PRO A C 1
ATOM 766 O O . PRO A 1 101 ? -27.070 -24.231 15.282 1.00 95.75 101 PRO A O 1
ATOM 769 N N . ILE A 1 102 ? -25.656 -24.419 17.024 1.00 95.44 102 ILE A N 1
ATOM 770 C CA . ILE A 1 102 ? -25.733 -23.035 17.500 1.00 95.44 102 ILE A CA 1
ATOM 771 C C . ILE A 1 102 ? -24.312 -22.500 17.704 1.00 95.44 102 ILE A C 1
ATOM 773 O O . ILE A 1 102 ? -23.465 -23.199 18.261 1.00 95.44 102 ILE A O 1
ATOM 777 N N . LEU A 1 103 ? -24.036 -21.287 17.222 1.00 96.12 103 LEU A N 1
ATOM 778 C CA . LEU A 1 103 ? -22.767 -20.593 17.446 1.00 96.12 103 LEU A CA 1
ATOM 779 C C . LEU A 1 103 ? -22.932 -19.627 18.616 1.00 96.12 103 LEU A C 1
ATOM 781 O O . LEU A 1 103 ? -23.767 -18.732 18.548 1.00 96.12 103 LEU A O 1
ATOM 785 N N . ILE A 1 104 ? -22.115 -19.806 19.648 1.00 96.69 104 ILE A N 1
ATOM 786 C CA . ILE A 1 104 ? -22.005 -18.898 20.784 1.00 96.69 104 ILE A CA 1
ATOM 787 C C . ILE A 1 104 ? -20.728 -18.079 20.624 1.00 96.69 104 ILE A C 1
ATOM 789 O O . ILE A 1 104 ? -19.626 -18.634 20.614 1.00 96.69 104 ILE A O 1
ATOM 793 N N . SER A 1 105 ? -20.885 -16.768 20.496 1.00 95.12 105 SER A N 1
ATOM 794 C CA . SER A 1 105 ? -19.790 -15.805 20.391 1.00 95.12 105 SER A CA 1
ATOM 795 C C . SER A 1 105 ? -19.241 -15.449 21.771 1.00 95.12 105 SER A C 1
ATOM 797 O O . SER A 1 105 ? -19.991 -15.358 22.746 1.00 95.12 105 SER A O 1
ATOM 799 N N . ASP A 1 106 ? -17.931 -15.211 21.865 1.00 94.69 106 ASP A N 1
ATOM 800 C CA . ASP A 1 106 ? -17.369 -14.585 23.067 1.00 94.69 106 ASP A CA 1
ATOM 801 C C . ASP A 1 106 ? -17.750 -13.097 23.113 1.00 94.69 106 ASP A C 1
ATOM 803 O O . ASP A 1 106 ? -18.104 -12.486 22.102 1.00 94.69 106 ASP A O 1
ATOM 807 N N . ILE A 1 107 ? -17.671 -12.517 24.303 1.00 94.31 107 ILE A N 1
ATOM 808 C CA . ILE A 1 107 ? -17.883 -11.096 24.540 1.00 94.31 107 ILE A CA 1
ATOM 809 C C . ILE A 1 107 ? -16.570 -10.358 24.285 1.00 94.31 107 ILE A C 1
ATOM 811 O O . ILE A 1 107 ? -15.559 -10.616 24.943 1.00 94.31 107 ILE A O 1
ATOM 815 N N . VAL A 1 108 ? -16.613 -9.387 23.377 1.00 94.31 108 VAL A N 1
ATOM 816 C CA . VAL A 1 108 ? -15.507 -8.469 23.088 1.00 94.31 108 VAL A CA 1
ATOM 817 C C . VAL A 1 108 ? -16.001 -7.020 23.155 1.00 94.31 108 VAL A C 1
ATOM 819 O O . VAL A 1 108 ? -17.154 -6.758 22.807 1.00 94.31 108 VAL A O 1
ATOM 822 N N . PRO A 1 109 ? -15.174 -6.062 23.611 1.00 95.62 109 PRO A N 1
ATOM 823 C CA . PRO A 1 109 ? -15.544 -4.653 23.589 1.00 95.62 109 PRO A CA 1
ATOM 824 C C . PRO A 1 109 ? -15.527 -4.112 22.155 1.00 95.62 109 PRO A C 1
ATOM 826 O O . PRO A 1 109 ? -14.509 -4.181 21.464 1.00 95.62 109 PRO A O 1
ATOM 829 N N . ILE A 1 110 ? -16.634 -3.513 21.726 1.00 93.81 110 ILE A N 1
ATOM 830 C CA . ILE A 1 110 ? -16.771 -2.893 20.407 1.00 93.81 110 ILE A CA 1
ATOM 831 C C . ILE A 1 110 ? -16.557 -1.390 20.568 1.00 93.81 110 ILE A C 1
ATOM 833 O O . ILE A 1 110 ? -17.358 -0.689 21.186 1.00 93.81 110 ILE A O 1
ATOM 837 N N . MET A 1 111 ? -15.447 -0.890 20.028 1.00 96.94 111 MET A N 1
ATOM 838 C CA . MET A 1 111 ? -15.085 0.526 20.078 1.00 96.94 111 MET A CA 1
ATOM 839 C C . MET A 1 111 ? -15.478 1.224 18.778 1.00 96.94 111 MET A C 1
ATOM 841 O O . MET A 1 111 ? -15.138 0.748 17.696 1.00 96.94 111 MET A O 1
ATOM 845 N N . THR A 1 112 ? -16.109 2.391 18.882 1.00 95.81 112 THR A N 1
ATOM 846 C CA . THR A 1 112 ? -16.484 3.212 17.723 1.00 95.81 112 THR A CA 1
ATOM 847 C C . THR A 1 112 ? -16.012 4.644 17.923 1.00 95.81 112 THR A C 1
ATOM 849 O O . THR A 1 112 ? -16.221 5.227 18.983 1.00 95.81 112 THR A O 1
ATOM 852 N N . VAL A 1 113 ? -15.362 5.219 16.907 1.00 95.44 113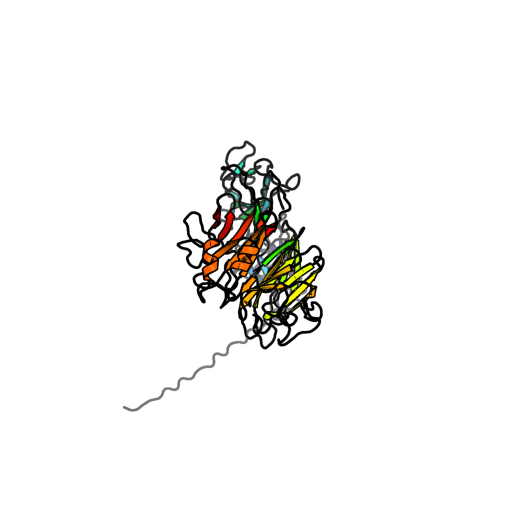 VAL A N 1
ATOM 853 C CA . VAL A 1 113 ? -15.115 6.667 16.866 1.00 95.44 113 VAL A CA 1
ATOM 854 C C . VAL A 1 113 ? -16.423 7.340 16.485 1.00 95.44 113 VAL A C 1
ATOM 856 O O . VAL A 1 113 ? -16.974 7.048 15.422 1.00 95.44 113 VAL A O 1
ATOM 859 N N . ASP A 1 114 ? -16.914 8.226 17.342 1.00 94.75 114 ASP A N 1
ATOM 860 C CA . ASP A 1 114 ? -18.168 8.926 17.093 1.00 94.75 114 ASP A CA 1
ATOM 861 C C . ASP A 1 114 ? -18.062 9.813 15.844 1.00 94.75 114 ASP A C 1
ATOM 863 O O . ASP A 1 114 ? -16.975 10.216 15.419 1.00 94.75 114 ASP A O 1
ATOM 867 N N . SER A 1 115 ? -19.208 10.152 15.251 1.00 92.44 115 SER A N 1
ATOM 868 C CA . SER A 1 115 ? -19.247 11.023 14.076 1.00 92.44 115 SER A CA 1
ATOM 869 C C . SER A 1 115 ? -18.558 12.360 14.361 1.00 92.44 115 SER A C 1
ATOM 871 O O . SER A 1 115 ? -18.964 13.100 15.260 1.00 92.44 115 SER A O 1
ATOM 873 N N . ILE A 1 116 ? -17.545 12.689 13.565 1.00 91.19 116 ILE A N 1
ATOM 874 C CA . ILE A 1 116 ? -16.783 13.928 13.706 1.00 91.19 116 ILE A CA 1
ATOM 875 C C . ILE A 1 116 ? -17.511 15.054 12.968 1.00 91.19 116 ILE A C 1
ATOM 877 O O . ILE A 1 116 ? -17.787 14.947 11.771 1.00 91.19 116 ILE A O 1
ATOM 881 N N . GLU A 1 117 ? -17.797 16.155 13.663 1.00 83.00 117 GLU A N 1
ATOM 882 C CA . GLU A 1 117 ? -18.379 17.350 13.047 1.00 83.00 117 GLU A CA 1
ATOM 883 C C . GLU A 1 117 ? -17.460 17.885 11.933 1.00 83.00 117 GLU A C 1
ATOM 885 O O . GLU A 1 117 ? -16.251 18.022 12.112 1.00 83.00 117 GLU A O 1
ATOM 890 N N . GLY A 1 118 ? -18.020 18.134 10.745 1.00 82.12 118 GLY A N 1
ATOM 891 C CA . GLY A 1 118 ? -17.242 18.514 9.558 1.00 82.12 118 GLY A CA 1
ATOM 892 C C . GLY A 1 118 ? -16.463 17.364 8.898 1.00 82.12 118 GLY A C 1
ATOM 893 O O . GLY A 1 118 ? -15.840 17.579 7.863 1.00 82.12 118 GLY A O 1
ATOM 894 N N . GLY A 1 119 ? -16.515 16.148 9.454 1.00 86.25 119 GLY A N 1
ATOM 895 C CA . GLY A 1 119 ? -15.969 14.922 8.862 1.00 86.25 119 GLY A CA 1
ATOM 896 C C . GLY A 1 119 ? -14.448 14.758 8.944 1.00 86.25 119 GLY A C 1
ATOM 897 O O . GLY A 1 119 ? -13.933 13.745 8.478 1.00 86.25 119 GLY A O 1
ATOM 898 N N . ILE A 1 120 ? -13.718 15.718 9.525 1.00 89.81 120 ILE A N 1
ATOM 899 C CA . ILE A 1 120 ? -12.250 15.701 9.597 1.00 89.81 120 ILE A CA 1
ATOM 900 C C . ILE A 1 120 ? -11.787 15.940 11.039 1.00 89.81 120 ILE A C 1
ATOM 902 O O . ILE A 1 120 ? -12.102 16.959 11.653 1.00 89.81 120 ILE A O 1
ATOM 906 N N . CYS A 1 121 ? -10.979 15.019 11.570 1.00 94.38 121 CYS A N 1
ATOM 907 C CA . CYS A 1 121 ? -10.269 15.215 12.832 1.00 94.38 121 CYS A CA 1
ATOM 908 C C . CYS A 1 121 ? -8.941 15.944 12.581 1.00 94.38 121 CYS A C 1
ATOM 910 O O . CYS A 1 121 ? -7.935 15.298 12.305 1.00 94.38 121 CYS A O 1
ATOM 912 N N . GLU A 1 122 ? -8.904 17.274 12.671 1.00 95.31 122 GLU A N 1
ATOM 913 C CA . GLU A 1 122 ? -7.658 18.040 12.536 1.00 95.31 122 GLU A CA 1
ATOM 914 C C . GLU A 1 122 ? -6.829 18.000 13.827 1.00 95.31 122 GLU A C 1
ATOM 916 O O . GLU A 1 122 ? -7.353 18.172 14.935 1.00 95.31 122 GLU A O 1
ATOM 921 N N . VAL A 1 123 ? -5.515 17.813 13.671 1.00 95.88 123 VAL A N 1
ATOM 922 C CA . VAL A 1 123 ? -4.535 17.772 14.766 1.00 95.88 123 VAL A CA 1
ATOM 923 C C . VAL A 1 123 ? -4.712 18.946 15.748 1.00 95.88 123 VAL A C 1
ATOM 925 O O . VAL A 1 123 ? -4.875 20.102 15.354 1.00 95.88 123 VAL A O 1
ATOM 928 N N . LEU A 1 124 ? -4.715 18.635 17.050 1.00 91.88 124 LEU A N 1
ATOM 929 C CA . LEU A 1 124 ? -4.908 19.538 18.202 1.00 91.88 124 LEU A CA 1
ATOM 930 C C . LEU A 1 124 ? -6.202 20.365 18.253 1.00 91.88 124 LEU A C 1
ATOM 932 O O . LEU A 1 124 ? -6.442 21.040 19.258 1.00 91.88 124 LEU A O 1
ATOM 936 N N . THR A 1 125 ? -7.049 20.318 17.230 1.00 92.69 125 THR A N 1
ATOM 937 C CA . THR A 1 125 ? -8.200 21.218 17.119 1.00 92.69 125 THR A CA 1
ATOM 938 C C . THR A 1 125 ? -9.500 20.466 17.339 1.00 92.69 125 THR A C 1
ATOM 940 O O . THR A 1 125 ? -10.277 20.852 18.218 1.00 92.69 125 THR A O 1
ATOM 943 N N . THR A 1 126 ? -9.709 19.370 16.610 1.00 94.50 126 THR A N 1
ATOM 944 C CA . THR A 1 126 ? -10.975 18.637 16.633 1.00 94.50 126 THR A CA 1
ATOM 945 C C . THR A 1 126 ? -11.055 17.718 17.856 1.00 94.50 126 THR A C 1
ATOM 947 O O . THR A 1 126 ? -10.215 16.828 17.994 1.00 94.50 126 THR A O 1
ATOM 950 N N . PRO A 1 127 ? -12.032 17.908 18.763 1.00 95.00 127 PRO A N 1
ATOM 951 C CA . PRO A 1 127 ? -12.311 16.934 19.809 1.00 95.00 127 PRO A CA 1
ATOM 952 C C . PRO A 1 127 ? -12.992 15.693 19.218 1.00 95.00 127 PRO A C 1
ATOM 954 O O . PRO A 1 127 ? -13.880 15.807 18.375 1.00 95.00 127 PRO A O 1
ATOM 957 N N . VAL A 1 128 ? -12.603 14.518 19.700 1.00 96.12 128 VAL A N 1
ATOM 958 C CA . VAL A 1 128 ? -13.137 13.216 19.292 1.00 96.12 128 VAL A CA 1
ATOM 959 C C . VAL A 1 128 ? -13.628 12.470 20.525 1.00 96.12 128 VAL A C 1
ATOM 961 O O . VAL A 1 128 ? -12.942 12.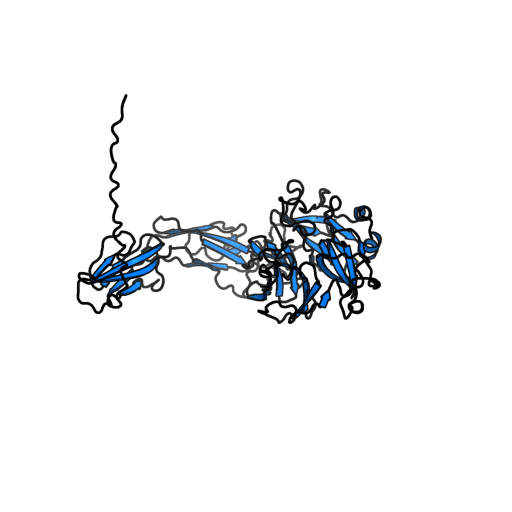446 21.546 1.00 96.12 128 VAL A O 1
ATOM 964 N N . SER A 1 129 ? -14.797 11.851 20.413 1.00 96.38 129 SER A N 1
ATOM 965 C CA . SER A 1 129 ? -15.327 10.915 21.403 1.00 96.38 129 SER A CA 1
ATOM 966 C C . SER A 1 129 ? -15.227 9.490 20.864 1.00 96.38 129 SER A C 1
ATOM 968 O O . SER A 1 129 ? -15.326 9.264 19.654 1.00 96.38 129 SER A O 1
ATOM 970 N N . ILE A 1 130 ? -14.970 8.539 21.760 1.00 97.25 130 ILE A N 1
ATOM 971 C CA . ILE A 1 130 ? -14.898 7.117 21.428 1.00 97.25 130 ILE A CA 1
ATOM 972 C C . ILE A 1 130 ? -15.871 6.386 22.339 1.00 97.25 130 ILE A C 1
ATOM 974 O O . ILE A 1 130 ? -15.689 6.359 23.557 1.00 97.25 130 ILE A O 1
ATOM 978 N N . SER A 1 131 ? -16.889 5.793 21.732 1.00 95.75 131 SER A N 1
ATOM 979 C CA . SER A 1 131 ? -17.908 5.021 22.426 1.00 95.75 131 SER A CA 1
ATOM 980 C C . SER A 1 131 ? -17.500 3.554 22.526 1.00 95.75 131 SER A C 1
ATOM 982 O O . SER A 1 131 ? -16.848 3.012 21.630 1.00 95.75 131 SER A O 1
ATOM 984 N N . VAL A 1 132 ? -17.909 2.903 23.618 1.00 96.44 132 VAL A N 1
ATOM 985 C CA . VAL A 1 132 ? -17.795 1.452 23.796 1.00 96.44 132 VAL A CA 1
ATOM 986 C C . VAL A 1 132 ? -19.171 0.819 23.977 1.00 96.44 132 VAL A C 1
ATOM 988 O O . VAL A 1 132 ? -19.956 1.202 24.856 1.00 96.44 132 VAL A O 1
ATOM 991 N N . GLU A 1 133 ? -19.435 -0.187 23.154 1.00 94.06 133 GLU A N 1
ATOM 992 C CA . GLU A 1 133 ? -20.503 -1.155 23.348 1.00 94.06 133 GLU A CA 1
ATOM 993 C C . GLU A 1 133 ? -19.894 -2.458 23.874 1.00 94.06 133 GLU A C 1
ATOM 995 O O . GLU A 1 133 ? -18.899 -2.957 23.350 1.00 94.06 133 GLU A O 1
ATOM 1000 N N . LEU A 1 134 ? -20.457 -2.979 24.962 1.00 94.31 134 LEU A N 1
ATOM 1001 C CA . LEU A 1 134 ? -19.972 -4.182 25.625 1.00 94.31 134 LEU A CA 1
ATOM 1002 C C . LEU A 1 134 ? -21.175 -5.069 25.952 1.00 94.31 134 LEU A C 1
ATOM 1004 O O . LEU A 1 134 ? -21.913 -4.734 26.881 1.00 94.31 134 LEU A O 1
ATOM 1008 N N . PRO A 1 135 ? -21.382 -6.175 25.217 1.00 92.88 135 PRO A N 1
ATOM 1009 C CA . PRO A 1 135 ? -22.406 -7.148 25.561 1.00 92.88 135 PRO A CA 1
ATOM 1010 C C . PRO A 1 135 ? -22.222 -7.680 26.984 1.00 92.88 135 PRO A C 1
ATOM 1012 O O . PRO A 1 135 ? -21.150 -8.169 27.332 1.00 92.88 135 PRO A O 1
ATOM 1015 N N . ASN A 1 136 ? -23.252 -7.571 27.821 1.00 92.94 136 ASN A N 1
ATOM 1016 C CA . ASN A 1 136 ? -23.195 -8.003 29.222 1.00 92.94 136 ASN A CA 1
ATOM 1017 C C . ASN A 1 136 ? -24.523 -8.638 29.682 1.00 92.94 136 ASN A C 1
ATOM 1019 O O . ASN A 1 136 ? -25.187 -8.112 30.578 1.00 92.94 136 ASN A O 1
ATOM 1023 N N . PRO A 1 137 ? -24.926 -9.777 29.087 1.00 91.31 137 PRO A N 1
ATOM 1024 C CA . PRO A 1 137 ? -26.231 -10.394 29.351 1.00 91.31 137 PRO A CA 1
ATOM 1025 C C . PRO A 1 137 ? -26.399 -10.927 30.785 1.00 91.31 137 PRO A C 1
ATOM 1027 O O . PRO A 1 137 ? -27.498 -11.243 31.240 1.00 91.31 137 PRO A O 1
ATOM 1030 N N . GLU A 1 138 ? -25.301 -11.065 31.525 1.00 90.25 138 GLU A N 1
ATOM 1031 C CA . GLU A 1 138 ? -25.312 -11.540 32.909 1.00 90.25 138 GLU A CA 1
ATOM 1032 C C . GLU A 1 138 ? -25.267 -10.407 33.939 1.00 90.25 138 GLU A C 1
ATOM 1034 O O . GLU A 1 138 ? -25.339 -10.676 35.138 1.00 90.25 138 GLU A O 1
ATOM 1039 N N . GLY A 1 139 ? -25.161 -9.148 33.496 1.00 91.38 139 GLY A N 1
ATOM 1040 C CA . GLY A 1 139 ? -25.055 -7.994 34.388 1.00 91.38 139 GLY A CA 1
ATOM 1041 C C . GLY A 1 139 ? -23.825 -8.058 35.299 1.00 91.38 139 GLY A C 1
ATOM 1042 O O . GLY A 1 139 ? -23.890 -7.667 36.466 1.00 91.38 139 GLY A O 1
ATOM 1043 N N . LEU A 1 140 ? -22.713 -8.597 34.793 1.00 94.31 140 LEU A N 1
ATOM 1044 C CA . LEU A 1 140 ? -21.459 -8.723 35.534 1.00 94.31 140 LEU A CA 1
ATOM 1045 C C . LEU A 1 140 ? -20.793 -7.355 35.721 1.00 94.31 140 LEU A C 1
ATOM 1047 O O . LEU A 1 140 ? -21.033 -6.419 34.964 1.00 94.31 140 LEU A O 1
ATOM 1051 N N . SER A 1 141 ? -19.917 -7.240 36.721 1.00 97.06 141 SER A N 1
ATOM 1052 C CA . SER A 1 141 ? -19.148 -6.014 36.958 1.00 97.06 141 SER A CA 1
ATOM 1053 C C . SER A 1 141 ? -18.185 -5.714 35.807 1.00 97.06 141 SER A C 1
ATOM 1055 O O . SER A 1 141 ? -17.497 -6.618 35.331 1.00 97.06 141 SER A O 1
ATOM 1057 N N . GLU A 1 142 ? -18.075 -4.442 35.430 1.00 97.38 142 GLU A N 1
ATOM 1058 C CA . GLU A 1 142 ? -17.238 -3.969 34.323 1.00 97.38 142 GLU A CA 1
ATOM 1059 C C . GLU A 1 142 ? -16.075 -3.118 34.854 1.00 97.38 142 GLU A C 1
ATOM 1061 O O . GLU A 1 142 ? -16.287 -2.170 35.611 1.00 97.38 142 GLU A O 1
ATOM 1066 N N . GLU A 1 143 ? -14.849 -3.427 34.437 1.00 98.25 143 GLU A N 1
ATOM 1067 C CA . GLU A 1 143 ? -13.660 -2.599 34.676 1.00 98.25 143 GLU A CA 1
ATOM 1068 C C . GLU A 1 143 ? -13.032 -2.226 33.332 1.00 98.25 143 GLU A C 1
ATOM 1070 O O . GLU A 1 143 ? -12.815 -3.104 32.495 1.00 98.25 143 GLU A O 1
ATOM 1075 N N . TYR A 1 144 ? -12.706 -0.947 33.140 1.00 98.25 144 TYR A N 1
ATOM 1076 C CA . TYR A 1 144 ? -12.157 -0.412 31.894 1.00 98.25 144 TYR A CA 1
ATOM 1077 C C . TYR A 1 144 ? -10.722 0.086 32.102 1.00 98.25 144 TYR A C 1
ATOM 1079 O O . TYR A 1 144 ? -10.401 0.674 33.129 1.00 98.25 144 TYR A O 1
ATOM 1087 N N . GLU A 1 145 ? -9.860 -0.120 31.111 1.00 98.31 145 GLU A N 1
ATOM 1088 C CA . GLU A 1 145 ? -8.538 0.500 31.001 1.00 98.31 145 GLU A CA 1
ATOM 1089 C C . GLU A 1 145 ? -8.344 0.945 29.547 1.00 98.31 145 GLU A C 1
ATOM 1091 O O . GLU A 1 145 ? -7.944 0.170 28.670 1.00 98.31 145 GLU A O 1
ATOM 1096 N N . TRP A 1 146 ? -8.651 2.213 29.283 1.00 98.44 146 TRP A N 1
ATOM 1097 C CA . TRP A 1 146 ? -8.286 2.877 28.039 1.00 98.44 146 TRP A CA 1
ATOM 1098 C C . TRP A 1 146 ? -6.791 3.153 28.035 1.00 98.44 146 TRP A C 1
ATOM 1100 O O . TRP A 1 146 ? -6.236 3.605 29.036 1.00 98.44 146 TRP A O 1
ATOM 1110 N N . ILE A 1 147 ? -6.147 2.936 26.893 1.00 98.56 147 ILE A N 1
ATOM 1111 C CA . ILE A 1 147 ? -4.738 3.246 26.671 1.00 98.56 147 ILE A CA 1
ATOM 1112 C C . ILE A 1 147 ? -4.643 4.095 25.408 1.00 98.56 147 ILE A C 1
ATOM 1114 O O . ILE A 1 147 ? -4.917 3.626 24.298 1.00 98.56 147 ILE A O 1
ATOM 1118 N N . PHE A 1 148 ? -4.239 5.348 25.586 1.00 98.38 148 PHE A N 1
ATOM 1119 C CA . PHE A 1 148 ? -4.169 6.332 24.516 1.00 98.38 148 PHE A CA 1
ATOM 1120 C C . PHE A 1 148 ? -2.759 6.429 23.924 1.00 98.38 148 PHE A C 1
ATOM 1122 O O . PHE A 1 148 ? -1.769 6.227 24.638 1.00 98.38 148 PHE A O 1
ATOM 1129 N N . PRO A 1 149 ? -2.638 6.749 22.624 1.00 97.38 149 PRO A N 1
ATOM 1130 C CA . PRO A 1 149 ? -1.343 6.976 22.008 1.00 97.38 149 PRO A CA 1
ATOM 1131 C C . PRO A 1 149 ? -0.682 8.240 22.574 1.00 97.38 149 PRO A C 1
ATOM 1133 O O . PRO A 1 149 ? -1.340 9.129 23.130 1.00 97.38 149 PRO A O 1
ATOM 1136 N N . LEU A 1 150 ? 0.642 8.321 22.418 1.00 96.25 150 LEU A N 1
ATOM 1137 C CA . LEU A 1 150 ? 1.422 9.501 22.790 1.00 96.25 150 LEU A CA 1
ATOM 1138 C C . LEU A 1 150 ? 0.810 10.760 22.159 1.00 96.25 150 LEU A C 1
ATOM 1140 O O . LEU A 1 150 ? 0.385 10.737 21.008 1.00 96.25 150 LEU A O 1
ATOM 1144 N N . GLY A 1 151 ? 0.770 11.857 22.915 1.00 95.50 151 GLY A N 1
ATOM 1145 C CA . GLY A 1 151 ? 0.243 13.124 22.408 1.00 95.50 151 GLY A CA 1
ATOM 1146 C C . GLY A 1 151 ? -1.275 13.289 22.518 1.00 95.50 151 GLY A C 1
ATOM 1147 O O . GLY A 1 151 ? -1.810 14.310 22.080 1.00 95.50 151 GLY A O 1
ATOM 1148 N N . THR A 1 152 ? -1.976 12.328 23.125 1.00 98.12 152 THR A N 1
ATOM 1149 C CA . THR A 1 152 ? -3.403 12.466 23.444 1.00 98.12 152 THR A CA 1
ATOM 1150 C C . THR A 1 152 ? -3.614 13.470 24.579 1.00 98.12 152 THR A C 1
ATOM 1152 O O . THR A 1 152 ? -2.884 13.476 25.576 1.00 98.12 152 THR A O 1
ATOM 1155 N N . ARG A 1 153 ? -4.612 14.342 24.420 1.00 97.44 153 ARG A N 1
ATOM 1156 C CA . ARG A 1 153 ? -4.990 15.386 25.375 1.00 97.44 153 ARG A CA 1
ATOM 1157 C C . ARG A 1 153 ? -6.484 15.357 25.663 1.00 97.44 153 ARG A C 1
ATOM 1159 O O . ARG A 1 153 ? -7.269 15.094 24.757 1.00 97.44 153 ARG A O 1
ATOM 1166 N N . ASP A 1 154 ? -6.863 15.668 26.895 1.00 96.00 154 ASP A N 1
ATOM 1167 C CA . ASP A 1 154 ? -8.262 15.886 27.273 1.00 96.00 154 ASP A CA 1
ATOM 1168 C C . ASP A 1 154 ? -8.796 17.245 26.763 1.00 96.00 154 ASP A C 1
ATOM 1170 O O . ASP A 1 154 ? -8.068 18.051 26.172 1.00 96.00 154 ASP A O 1
ATOM 1174 N N . GLU A 1 155 ? -10.081 17.527 27.002 1.00 92.44 155 GLU A N 1
ATOM 1175 C CA . GLU A 1 155 ? -10.723 18.792 26.605 1.00 92.44 155 GLU A CA 1
ATOM 1176 C C . GLU A 1 155 ? -10.092 20.033 27.272 1.00 92.44 155 GLU A C 1
ATOM 1178 O O . GLU A 1 155 ? -10.127 21.124 26.703 1.00 92.44 155 GLU A O 1
ATOM 1183 N N . SER A 1 156 ? -9.450 19.864 28.435 1.00 93.31 156 SER A N 1
ATOM 1184 C CA . SER A 1 156 ? -8.718 20.926 29.142 1.00 93.31 156 SER A CA 1
ATOM 1185 C C . SER A 1 156 ? -7.280 21.111 28.632 1.00 93.31 156 SER A C 1
ATOM 1187 O O . SER A 1 156 ? -6.583 22.027 29.068 1.00 93.31 156 SER A O 1
ATOM 1189 N N . GLY A 1 157 ? -6.828 20.267 27.699 1.00 93.94 157 GLY A N 1
ATOM 1190 C CA . GLY A 1 157 ? -5.492 20.300 27.111 1.00 93.94 157 GLY A CA 1
ATOM 1191 C C . GLY A 1 157 ? -4.424 19.539 27.904 1.00 93.94 157 GLY A C 1
ATOM 1192 O O . GLY A 1 157 ? -3.252 19.572 27.506 1.00 93.94 157 GLY A O 1
ATOM 1193 N N . ASN A 1 158 ? -4.787 18.839 28.982 1.00 95.81 158 ASN A N 1
ATOM 1194 C CA . ASN A 1 158 ? -3.848 18.027 29.755 1.00 95.81 158 ASN A CA 1
ATOM 1195 C C . ASN A 1 158 ? -3.511 16.748 28.993 1.00 95.81 158 ASN A C 1
ATOM 1197 O O . ASN A 1 158 ? -4.378 16.146 28.368 1.00 95.81 158 ASN A O 1
ATOM 1201 N N . VAL A 1 159 ? -2.252 16.313 29.063 1.00 96.62 159 VAL A N 1
ATOM 1202 C CA . VAL A 1 159 ? -1.837 15.038 28.465 1.00 96.62 159 VAL A CA 1
ATOM 1203 C C . VAL A 1 159 ? -2.473 13.886 29.237 1.00 96.62 159 VAL A C 1
ATOM 1205 O O . VAL A 1 159 ? -2.379 13.833 30.462 1.00 96.62 159 VAL A O 1
ATOM 1208 N N . VAL A 1 160 ? -3.072 12.949 28.508 1.00 97.38 160 VAL A N 1
ATOM 1209 C CA . VAL A 1 160 ? -3.739 11.768 29.056 1.00 97.38 160 VAL A CA 1
ATOM 1210 C C . VAL A 1 160 ? -3.206 10.528 28.345 1.00 97.38 160 VAL A C 1
ATOM 1212 O O . VAL A 1 160 ? -3.163 10.470 27.120 1.00 97.38 160 VAL A O 1
ATOM 1215 N N . SER A 1 161 ? -2.766 9.539 29.123 1.00 97.50 161 SER A N 1
ATOM 1216 C CA . SER A 1 161 ? -2.250 8.261 28.612 1.00 97.50 161 SER A CA 1
ATOM 1217 C C . SER A 1 161 ? -3.187 7.088 28.882 1.00 97.50 161 SER A C 1
ATOM 1219 O O . SER A 1 161 ? -3.144 6.104 28.149 1.00 97.50 161 SER A O 1
ATOM 1221 N N . THR A 1 162 ? -4.033 7.186 29.912 1.00 98.19 162 THR A N 1
ATOM 1222 C CA . THR A 1 162 ? -4.998 6.146 30.289 1.00 98.19 162 THR A CA 1
ATOM 1223 C C . THR A 1 162 ? -6.285 6.741 30.859 1.00 98.19 162 THR A C 1
ATOM 1225 O O . THR A 1 162 ? -6.313 7.912 31.245 1.00 98.19 162 THR A O 1
ATOM 1228 N N . SER A 1 163 ? -7.349 5.938 30.906 1.00 97.88 163 SER A N 1
ATOM 1229 C CA . SER A 1 163 ? -8.588 6.236 31.634 1.00 97.88 163 SER A CA 1
ATOM 1230 C C . SER A 1 163 ? -9.222 4.943 32.144 1.00 97.88 163 SER A C 1
ATOM 1232 O O . SER A 1 163 ? -9.185 3.931 31.451 1.00 97.88 163 SER A O 1
ATOM 1234 N N . ASP A 1 164 ? -9.816 4.983 33.332 1.00 97.81 164 ASP A N 1
ATOM 1235 C CA . ASP A 1 164 ? -10.555 3.878 33.958 1.00 97.81 164 ASP A CA 1
ATOM 1236 C C . ASP A 1 164 ? -12.083 4.018 33.830 1.00 97.81 164 ASP A C 1
ATOM 1238 O O . ASP A 1 164 ? -12.853 3.167 34.278 1.00 97.81 164 ASP A O 1
ATOM 1242 N N . LYS A 1 165 ? -12.544 5.108 33.211 1.00 96.81 165 LYS A N 1
ATOM 1243 C CA . LYS A 1 165 ? -13.964 5.392 33.012 1.00 96.81 165 LYS A CA 1
ATOM 1244 C C . LYS A 1 165 ? -14.510 4.598 31.834 1.00 96.81 165 LYS A C 1
ATOM 1246 O O . LYS A 1 165 ? -13.814 4.383 30.848 1.00 96.81 165 LYS A O 1
ATOM 1251 N N . ARG A 1 166 ? -15.802 4.261 31.878 1.00 95.75 166 ARG A N 1
ATOM 1252 C CA . ARG A 1 166 ? -16.512 3.712 30.710 1.00 95.75 166 ARG A CA 1
ATOM 1253 C C . ARG A 1 166 ? -16.502 4.687 29.528 1.00 95.75 166 ARG A C 1
ATOM 1255 O O . ARG A 1 166 ? -16.259 4.271 28.405 1.00 95.75 166 ARG A O 1
ATOM 1262 N N . ASP A 1 167 ? -16.733 5.971 29.802 1.00 96.56 167 ASP A N 1
ATOM 1263 C CA . ASP A 1 167 ? -16.582 7.073 28.845 1.00 96.56 167 ASP A CA 1
ATOM 1264 C C . ASP A 1 167 ? -15.327 7.891 29.212 1.00 96.56 167 ASP A C 1
ATOM 1266 O O . ASP A 1 167 ? -15.303 8.529 30.276 1.00 96.56 167 ASP A O 1
ATOM 1270 N N . PRO A 1 168 ? -14.271 7.870 28.378 1.00 95.94 168 PRO A N 1
ATOM 1271 C CA . PRO A 1 168 ? -13.044 8.613 28.644 1.00 95.94 168 PRO A CA 1
ATOM 1272 C C . PRO A 1 168 ? -13.184 10.128 28.417 1.00 95.94 168 PRO A C 1
ATOM 1274 O O . PRO A 1 168 ? -12.267 10.881 28.756 1.00 95.94 168 PRO A O 1
ATOM 1277 N N . GLY A 1 169 ? -14.319 10.590 27.886 1.00 95.75 169 GLY A N 1
ATOM 1278 C CA . GLY A 1 169 ? -14.565 11.970 27.498 1.00 95.75 169 GLY A CA 1
ATOM 1279 C C . GLY A 1 169 ? -13.980 12.315 26.128 1.00 95.75 169 GLY A C 1
ATOM 1280 O O . GLY A 1 169 ? -13.534 11.459 25.365 1.00 95.75 169 GLY A O 1
ATOM 1281 N N . LYS A 1 170 ? -13.984 13.612 25.810 1.00 96.62 170 LYS A N 1
ATOM 1282 C CA . LYS A 1 170 ? -13.453 14.127 24.545 1.00 96.62 170 LYS A CA 1
ATOM 1283 C C . LYS A 1 170 ? -11.932 14.199 24.564 1.00 96.62 170 LYS A C 1
ATOM 1285 O O . LYS A 1 170 ? -11.333 14.731 25.501 1.00 96.62 170 LYS A O 1
ATOM 1290 N N . LEU A 1 171 ? -11.333 13.747 23.471 1.00 97.31 171 LEU A N 1
ATOM 1291 C CA . LEU A 1 171 ? -9.894 13.656 23.276 1.00 97.31 171 LEU A CA 1
ATOM 1292 C C . LEU A 1 171 ? -9.452 14.481 22.068 1.00 97.31 171 LEU A C 1
ATOM 1294 O O . LEU A 1 171 ? -10.180 14.621 21.088 1.00 97.31 171 LEU A O 1
ATOM 1298 N N . LYS A 1 172 ? -8.232 15.005 22.120 1.00 97.31 172 LYS A N 1
ATOM 1299 C CA . LYS A 1 172 ? -7.531 15.633 20.995 1.00 97.31 172 LYS A CA 1
ATOM 1300 C C . LYS A 1 172 ? -6.167 14.981 20.828 1.00 97.31 172 LYS A C 1
ATOM 1302 O O . LYS A 1 172 ? -5.559 14.559 21.807 1.00 97.31 172 LYS A O 1
ATOM 1307 N N . PHE A 1 173 ? -5.653 14.958 19.605 1.00 97.62 173 PHE A N 1
ATOM 1308 C CA . PHE A 1 173 ? -4.383 14.304 19.285 1.00 97.62 173 PHE A CA 1
ATOM 1309 C C . PHE A 1 173 ? -3.364 15.317 18.766 1.00 97.62 173 PHE A C 1
ATOM 1311 O O . PHE A 1 173 ? -3.698 16.147 17.923 1.00 97.62 173 PHE A O 1
ATOM 1318 N N . SER A 1 174 ? -2.123 15.258 19.259 1.00 96.56 174 SER A N 1
ATOM 1319 C CA . SER A 1 174 ? -1.034 16.151 18.829 1.00 96.56 174 SER A CA 1
ATOM 1320 C C . SER A 1 174 ? -0.199 15.632 17.662 1.00 96.56 174 SER A C 1
ATOM 1322 O O . SER A 1 174 ? 0.785 16.265 17.278 1.00 96.56 174 SER A O 1
ATOM 1324 N N . HIS A 1 175 ? -0.547 14.470 17.122 1.00 97.44 175 HIS A N 1
ATOM 1325 C CA . HIS A 1 175 ? 0.182 13.818 16.042 1.00 97.44 175 HIS A CA 1
ATOM 1326 C C . HIS A 1 175 ? -0.774 13.463 14.905 1.00 97.44 175 HIS A C 1
ATOM 1328 O O . HIS A 1 175 ? -1.957 13.213 15.130 1.00 97.44 175 HIS A O 1
ATOM 1334 N N . VAL A 1 176 ? -0.247 13.484 13.685 1.00 97.75 176 VAL A N 1
ATOM 1335 C CA . VAL A 1 176 ? -0.976 13.223 12.435 1.00 97.75 176 VAL A CA 1
ATOM 1336 C C . VAL A 1 176 ? -0.885 11.734 12.103 1.00 97.75 176 VAL A C 1
ATOM 1338 O O . VAL A 1 176 ? 0.081 11.081 12.496 1.00 97.75 176 VAL A O 1
ATOM 1341 N N . GLY A 1 177 ? -1.850 11.198 11.356 1.00 97.19 177 GLY A N 1
ATOM 1342 C CA . GLY A 1 177 ? -1.887 9.789 10.950 1.00 97.19 177 GLY A CA 1
ATOM 1343 C C . GLY A 1 177 ? -2.896 8.968 11.744 1.00 97.19 177 GLY A C 1
ATOM 1344 O O . GLY A 1 177 ? -3.720 9.519 12.477 1.00 97.19 177 GLY A O 1
ATOM 1345 N N . SER A 1 178 ? -2.822 7.641 11.622 1.00 96.25 178 SER A N 1
ATOM 1346 C CA . SER A 1 178 ? -3.656 6.740 12.422 1.00 96.25 178 SER A CA 1
ATOM 1347 C C . SER A 1 178 ? -3.203 6.744 13.883 1.00 96.25 178 SER A C 1
ATOM 1349 O O . SER A 1 178 ? -2.113 6.281 14.212 1.00 96.25 178 SER A O 1
ATOM 1351 N N . GLN A 1 179 ? -4.055 7.251 14.771 1.00 96.88 179 GLN A N 1
ATOM 1352 C CA . GLN A 1 179 ? -3.857 7.219 16.217 1.00 96.88 179 GLN A CA 1
ATOM 1353 C C . GLN A 1 179 ? -4.608 6.018 16.803 1.00 96.88 179 GLN A C 1
ATOM 1355 O O . GLN A 1 179 ? -5.837 6.031 16.882 1.00 96.88 179 GLN A O 1
ATOM 1360 N N . THR A 1 180 ? -3.884 4.964 17.191 1.00 96.62 180 THR A N 1
ATOM 1361 C CA . THR A 1 180 ? -4.492 3.744 17.746 1.00 96.62 180 THR A CA 1
ATOM 1362 C C . THR A 1 180 ? -4.805 3.907 19.230 1.00 96.62 180 THR A C 1
ATOM 1364 O O . THR A 1 180 ? -3.897 3.972 20.062 1.00 96.62 180 THR A O 1
ATOM 1367 N N . VAL A 1 181 ? -6.092 3.904 19.567 1.00 98.00 181 VAL A N 1
ATOM 1368 C CA . VAL A 1 181 ? -6.593 3.808 20.942 1.00 98.00 181 VAL A CA 1
ATOM 1369 C C . VAL A 1 181 ? -6.887 2.346 21.252 1.00 98.00 181 VAL A C 1
ATOM 1371 O O . VAL A 1 181 ? -7.429 1.627 20.412 1.00 98.00 181 VAL A O 1
ATOM 1374 N N . ARG A 1 182 ? -6.510 1.892 22.449 1.00 98.25 182 ARG A N 1
ATOM 1375 C CA . ARG A 1 182 ? -6.731 0.514 22.904 1.00 98.25 182 ARG A CA 1
ATOM 1376 C C . ARG A 1 182 ? -7.605 0.498 24.145 1.00 98.25 182 ARG A C 1
ATOM 1378 O O . ARG A 1 182 ? -7.537 1.428 24.948 1.00 98.25 182 ARG A O 1
ATOM 1385 N N . LEU A 1 183 ? -8.375 -0.568 24.312 1.00 98.50 183 LEU A N 1
ATOM 1386 C CA . LEU A 1 183 ? -9.237 -0.767 25.466 1.00 98.50 183 LEU A CA 1
ATOM 1387 C C . LEU A 1 183 ? -9.086 -2.184 26.003 1.00 98.50 183 LEU A C 1
ATOM 1389 O O . LEU A 1 183 ? -9.318 -3.161 25.294 1.00 98.50 183 LEU A O 1
ATOM 1393 N N . ARG A 1 184 ? -8.734 -2.291 27.281 1.00 98.12 184 ARG A N 1
ATOM 1394 C CA . ARG A 1 184 ? -8.792 -3.547 28.025 1.00 98.12 184 ARG A CA 1
ATOM 1395 C C . ARG A 1 184 ? -9.992 -3.501 28.947 1.00 98.12 184 ARG A C 1
ATOM 1397 O O . ARG A 1 184 ? -10.202 -2.508 29.639 1.00 98.12 184 ARG A O 1
ATOM 1404 N N . VAL A 1 185 ? -10.762 -4.579 28.950 1.00 98.12 185 VAL A N 1
ATOM 1405 C CA . VAL A 1 185 ? -11.952 -4.705 29.788 1.00 98.12 185 VAL A CA 1
ATOM 1406 C C . VAL A 1 185 ? -11.839 -5.966 30.626 1.00 98.12 185 VAL A C 1
ATOM 1408 O O . VAL A 1 185 ? -11.421 -7.014 30.122 1.00 98.12 185 VAL A O 1
ATOM 1411 N N . LYS A 1 186 ? -12.232 -5.876 31.897 1.00 97.94 186 LYS A N 1
ATOM 1412 C CA . LYS A 1 186 ? -12.591 -7.058 32.679 1.00 97.94 186 LYS A CA 1
ATOM 1413 C C . LYS A 1 186 ? -14.091 -7.102 32.891 1.00 97.94 186 LYS A C 1
ATOM 1415 O O . LYS A 1 186 ? -14.678 -6.125 33.346 1.00 97.94 186 LYS A O 1
ATOM 1420 N N . LEU A 1 187 ? -14.678 -8.257 32.610 1.00 96.75 187 LEU A N 1
ATOM 1421 C CA . LEU A 1 187 ? -16.092 -8.533 32.812 1.00 96.75 187 LEU A CA 1
ATOM 1422 C C . LEU A 1 187 ? -16.242 -9.647 33.849 1.00 96.75 187 LEU A C 1
ATOM 1424 O O . LEU A 1 187 ? -15.760 -10.760 33.644 1.00 96.75 187 LEU A O 1
ATOM 1428 N N . GLY A 1 188 ? -16.829 -9.335 35.006 1.00 95.19 188 GLY A N 1
ATOM 1429 C CA . GLY A 1 188 ? -16.921 -10.267 36.137 1.00 95.19 188 GLY A CA 1
ATOM 1430 C C . GLY A 1 188 ? -15.558 -10.781 36.625 1.00 95.19 188 GLY A C 1
ATOM 1431 O O . GLY A 1 188 ? -15.455 -11.907 37.100 1.00 95.19 188 GLY A O 1
ATOM 1432 N N . GLY A 1 189 ? -14.491 -9.991 36.447 1.00 94.69 189 GLY A N 1
ATOM 1433 C CA . GLY A 1 189 ? -13.108 -10.369 36.765 1.00 94.69 189 GLY A CA 1
ATOM 1434 C C . GLY A 1 189 ? -12.357 -11.118 35.653 1.00 94.69 189 GLY A C 1
ATOM 1435 O O . GLY A 1 189 ? -11.136 -11.259 35.749 1.00 94.69 189 GLY A O 1
ATOM 1436 N N . ARG A 1 190 ? -13.031 -11.551 34.577 1.00 94.62 190 ARG A N 1
ATOM 1437 C CA . ARG A 1 190 ? -12.396 -12.146 33.388 1.00 94.62 190 ARG A CA 1
ATOM 1438 C C . ARG A 1 190 ? -11.871 -11.053 32.464 1.00 94.62 190 ARG A C 1
ATOM 1440 O O . ARG A 1 190 ? -12.637 -10.189 32.055 1.00 94.62 190 ARG A O 1
ATOM 1447 N N . THR A 1 191 ? -10.598 -11.118 32.082 1.00 96.38 191 THR A N 1
ATOM 1448 C CA . THR A 1 191 ? -10.035 -10.240 31.044 1.00 96.38 191 THR A CA 1
ATOM 1449 C C . THR A 1 191 ? -10.545 -10.650 29.664 1.00 96.38 191 THR A C 1
ATOM 1451 O O . THR A 1 191 ? -10.420 -11.817 29.291 1.00 96.38 191 THR A O 1
ATOM 1454 N N . LEU A 1 192 ? -11.099 -9.692 28.923 1.00 96.38 192 LEU A N 1
ATOM 1455 C CA . LEU A 1 192 ? -11.551 -9.873 27.543 1.00 96.38 192 LEU A CA 1
ATOM 1456 C C . LEU A 1 192 ? -10.413 -9.632 26.543 1.00 96.38 192 LEU A C 1
ATOM 1458 O O . LEU A 1 192 ? -9.336 -9.149 26.904 1.00 96.38 192 LEU A O 1
ATOM 1462 N N . GLU A 1 193 ? -10.665 -9.943 25.273 1.00 95.88 193 GLU A N 1
ATOM 1463 C CA . GLU A 1 193 ? -9.789 -9.523 24.181 1.00 95.88 193 GLU A CA 1
ATOM 1464 C C . GLU A 1 193 ? -9.634 -7.987 24.160 1.00 95.88 193 GLU A C 1
ATOM 1466 O O . GLU A 1 193 ? -10.582 -7.244 24.422 1.00 95.88 193 GLU A O 1
ATOM 1471 N N . GLU A 1 194 ? -8.416 -7.502 23.888 1.00 96.44 194 GLU A N 1
ATOM 1472 C CA . GLU A 1 194 ? -8.118 -6.065 23.836 1.00 96.44 194 GLU A CA 1
ATOM 1473 C C . GLU A 1 194 ? -8.757 -5.437 22.589 1.00 96.44 194 GLU A C 1
ATOM 1475 O O . GLU A 1 194 ? -8.370 -5.748 21.462 1.00 96.44 194 GLU A O 1
ATOM 1480 N N . GLY A 1 195 ? -9.682 -4.499 22.792 1.00 95.88 195 GLY A N 1
ATOM 1481 C CA . GLY A 1 195 ? -10.270 -3.702 21.721 1.00 95.88 195 GLY A CA 1
ATOM 1482 C C . GLY A 1 195 ? -9.283 -2.670 21.177 1.00 95.88 195 GLY A C 1
ATOM 1483 O O . GLY A 1 195 ? -8.420 -2.161 21.905 1.00 95.88 195 GLY A O 1
ATOM 1484 N N . ARG A 1 196 ? -9.406 -2.337 19.887 1.00 96.00 196 ARG A N 1
ATOM 1485 C CA . ARG A 1 196 ? -8.596 -1.304 19.225 1.00 96.00 196 ARG A CA 1
ATOM 1486 C C . ARG A 1 196 ? -9.431 -0.495 18.249 1.00 96.00 196 ARG A C 1
ATOM 1488 O O . ARG A 1 196 ? -10.246 -1.055 17.526 1.00 96.00 196 ARG A O 1
ATOM 1495 N N . VAL A 1 197 ? -9.154 0.802 18.164 1.00 95.31 197 VAL A N 1
ATOM 1496 C CA . VAL A 1 197 ? -9.728 1.674 17.138 1.00 95.31 197 VAL A CA 1
ATOM 1497 C C . VAL A 1 197 ? -8.703 2.703 16.674 1.00 95.31 197 VAL A C 1
ATOM 1499 O O . VAL A 1 197 ? -7.908 3.203 17.472 1.00 95.31 197 VAL A O 1
ATOM 1502 N N . ASN A 1 198 ? -8.706 3.015 15.379 1.00 94.19 198 ASN A N 1
ATOM 1503 C CA . ASN A 1 198 ? -7.839 4.035 14.796 1.00 94.19 198 ASN A CA 1
ATOM 1504 C C . ASN A 1 198 ? -8.625 5.330 14.581 1.00 94.19 198 ASN A C 1
ATOM 1506 O O . ASN A 1 198 ? -9.613 5.344 13.849 1.00 94.19 198 ASN A O 1
ATOM 1510 N N . VAL A 1 199 ? -8.146 6.432 15.157 1.00 95.38 199 VAL A N 1
ATOM 1511 C CA . VAL A 1 199 ? -8.610 7.782 14.815 1.00 95.38 199 VAL A CA 1
ATOM 1512 C C . VAL A 1 199 ? -7.711 8.324 13.706 1.00 95.38 199 VAL A C 1
ATOM 1514 O O . VAL A 1 199 ? -6.499 8.426 13.889 1.00 95.38 199 VAL A O 1
ATOM 1517 N N . GLN A 1 200 ? -8.283 8.658 12.549 1.00 95.19 200 GLN A N 1
ATOM 1518 C CA . GLN A 1 200 ? -7.528 9.231 11.430 1.00 95.19 200 GLN A CA 1
ATOM 1519 C C . GLN A 1 200 ? -7.368 10.740 11.642 1.00 95.19 200 GLN A C 1
ATOM 1521 O O . GLN A 1 200 ? -8.307 11.506 11.424 1.00 95.19 200 GLN A O 1
ATOM 1526 N N . VAL A 1 201 ? -6.189 11.169 12.096 1.00 97.25 201 VAL A N 1
ATOM 1527 C CA . VAL A 1 201 ? -5.926 12.570 12.452 1.00 97.25 201 VAL A CA 1
ATOM 1528 C C . VAL A 1 201 ? -5.242 13.287 11.298 1.00 97.25 201 VAL A C 1
ATOM 1530 O O . VAL A 1 201 ? -4.109 12.970 10.947 1.00 97.25 201 VAL A O 1
ATOM 1533 N N . ALA A 1 202 ? -5.935 14.264 10.724 1.00 96.88 202 ALA A N 1
ATOM 1534 C CA . ALA A 1 202 ? -5.501 15.077 9.601 1.00 96.88 202 ALA A CA 1
ATOM 1535 C C . ALA A 1 202 ? -4.432 16.105 9.991 1.00 96.88 202 ALA A C 1
ATOM 1537 O O . ALA A 1 202 ? -4.397 16.612 11.118 1.00 96.88 202 ALA A O 1
ATOM 1538 N N . TYR A 1 203 ? -3.600 16.470 9.014 1.00 96.25 203 TYR A N 1
ATOM 1539 C CA . TYR A 1 203 ? -2.721 17.629 9.142 1.00 96.25 203 TYR A CA 1
ATOM 1540 C C . TYR A 1 203 ? -3.530 18.928 9.012 1.00 96.25 203 TYR A C 1
ATOM 1542 O O . TYR A 1 203 ? -4.617 18.940 8.437 1.00 96.25 203 TYR A O 1
ATOM 1550 N N . ASN A 1 204 ? -3.012 20.028 9.552 1.00 92.44 204 ASN A N 1
ATOM 1551 C CA . ASN A 1 204 ? -3.701 21.322 9.559 1.00 92.44 204 ASN A CA 1
ATOM 1552 C C . ASN A 1 204 ? -3.496 22.141 8.269 1.00 92.44 204 ASN A C 1
ATOM 1554 O O . ASN A 1 204 ? -4.153 23.168 8.095 1.00 92.44 204 ASN A O 1
ATOM 1558 N N . GLU A 1 205 ? -2.642 21.684 7.350 1.00 93.69 205 GLU A N 1
ATOM 1559 C CA . GLU A 1 205 ? -2.407 22.309 6.045 1.00 93.69 205 GLU A CA 1
ATOM 1560 C C . GLU A 1 205 ? -2.567 21.309 4.893 1.00 93.69 205 GLU A C 1
ATOM 1562 O O . GLU A 1 205 ? -2.383 20.100 5.052 1.00 93.69 205 GLU A O 1
ATOM 1567 N N . ASP A 1 206 ? -2.877 21.826 3.703 1.00 95.00 206 ASP A N 1
ATOM 1568 C CA . ASP A 1 206 ? -2.953 21.016 2.493 1.00 95.00 206 ASP A CA 1
ATOM 1569 C C . ASP A 1 206 ? -1.549 20.641 2.006 1.00 95.00 206 ASP A C 1
ATOM 1571 O O . ASP A 1 206 ? -0.782 21.488 1.537 1.00 95.00 206 ASP A O 1
ATOM 1575 N N . VAL A 1 207 ? -1.230 19.346 2.048 1.00 96.25 207 VAL A N 1
ATOM 1576 C CA . VAL A 1 207 ? 0.059 18.801 1.592 1.00 96.25 207 VAL A CA 1
ATOM 1577 C C . VAL A 1 207 ? -0.129 17.564 0.707 1.00 96.25 207 VAL A C 1
ATOM 1579 O O . VAL A 1 207 ? -1.186 16.925 0.765 1.00 96.25 207 VAL A O 1
ATOM 1582 N N . PRO A 1 208 ? 0.863 17.207 -0.132 1.00 97.06 208 PRO A N 1
ATOM 1583 C CA . PRO A 1 208 ? 0.832 15.962 -0.892 1.00 97.06 208 PRO A CA 1
ATOM 1584 C C . PRO A 1 208 ? 0.728 14.728 0.013 1.00 97.06 208 PRO A C 1
ATOM 1586 O O . PRO A 1 208 ? 1.082 14.755 1.196 1.00 97.06 208 PRO A O 1
ATOM 1589 N N . THR A 1 209 ? 0.255 13.622 -0.558 1.00 97.94 209 THR A N 1
ATOM 1590 C CA . THR A 1 209 ? 0.120 12.341 0.152 1.00 97.94 209 THR A CA 1
ATOM 1591 C C . THR A 1 209 ? 0.899 11.260 -0.577 1.00 97.94 209 THR A C 1
ATOM 1593 O O . THR A 1 209 ? 0.695 11.046 -1.767 1.00 97.94 209 THR A O 1
ATOM 1596 N N . LEU A 1 210 ? 1.776 10.564 0.133 1.00 98.44 210 LEU A N 1
ATOM 1597 C CA . LEU A 1 210 ? 2.480 9.387 -0.355 1.00 98.44 210 LEU A CA 1
ATOM 1598 C C . LEU A 1 210 ? 1.709 8.129 0.036 1.00 98.44 210 LEU A C 1
ATOM 1600 O O . LEU A 1 210 ? 1.438 7.934 1.212 1.00 98.44 210 LEU A O 1
ATOM 1604 N N . TYR A 1 211 ? 1.421 7.262 -0.924 1.00 98.62 211 TYR A N 1
ATOM 1605 C CA . TYR A 1 211 ? 0.908 5.913 -0.712 1.00 98.62 211 TYR A CA 1
ATOM 1606 C C . TYR A 1 211 ? 2.026 4.892 -0.880 1.00 98.62 211 TYR A C 1
ATOM 1608 O O . TYR A 1 211 ? 2.912 5.062 -1.725 1.00 98.62 211 TYR A O 1
ATOM 1616 N N . TYR A 1 212 ? 1.975 3.814 -0.107 1.00 98.56 212 TYR A N 1
ATOM 1617 C CA . TYR A 1 212 ? 2.899 2.696 -0.240 1.00 98.56 212 TYR A CA 1
ATOM 1618 C C . TYR A 1 212 ? 2.243 1.378 0.169 1.00 98.56 212 TYR A C 1
ATOM 1620 O O . TYR A 1 212 ? 1.421 1.332 1.082 1.00 98.56 212 TYR A O 1
ATOM 1628 N N . ALA A 1 213 ? 2.610 0.302 -0.523 1.00 98.25 213 ALA A N 1
ATOM 1629 C CA . ALA A 1 213 ? 2.086 -1.033 -0.270 1.00 98.25 213 ALA A CA 1
ATOM 1630 C C . ALA A 1 213 ? 3.029 -1.818 0.653 1.00 98.25 213 ALA A C 1
ATOM 1632 O O . ALA A 1 213 ? 4.175 -2.098 0.286 1.00 98.25 213 ALA A O 1
ATOM 1633 N N . VAL A 1 214 ? 2.556 -2.176 1.848 1.00 97.50 214 VAL A N 1
ATOM 1634 C CA . VAL A 1 214 ? 3.313 -2.980 2.821 1.00 97.50 214 VAL A CA 1
ATOM 1635 C C . VAL A 1 214 ? 3.139 -4.465 2.531 1.00 97.50 214 VAL A C 1
ATOM 1637 O O . VAL A 1 214 ? 2.017 -4.943 2.354 1.00 97.50 214 VAL A O 1
ATOM 1640 N N . LYS A 1 215 ? 4.242 -5.216 2.519 1.00 95.50 215 LYS A N 1
ATOM 1641 C CA . LYS A 1 215 ? 4.216 -6.669 2.327 1.00 95.50 215 LYS A CA 1
ATOM 1642 C C . LYS A 1 215 ? 3.411 -7.373 3.416 1.00 95.50 215 LYS A C 1
ATOM 1644 O O . LYS A 1 215 ? 3.683 -7.194 4.599 1.00 95.50 215 LYS A O 1
ATOM 1649 N N . GLY A 1 216 ? 2.441 -8.190 2.999 1.00 95.00 216 GLY A N 1
ATOM 1650 C CA . GLY A 1 216 ? 1.552 -8.920 3.909 1.00 95.00 216 GLY A CA 1
ATOM 1651 C C . GLY A 1 216 ? 0.651 -8.023 4.767 1.00 95.00 216 GLY A C 1
ATOM 1652 O O . GLY A 1 216 ? 0.032 -8.519 5.703 1.00 95.00 216 GLY A O 1
ATOM 1653 N N . GLY A 1 217 ? 0.597 -6.721 4.473 1.00 96.69 217 GLY A N 1
ATOM 1654 C CA . GLY A 1 217 ? -0.174 -5.734 5.218 1.00 96.69 217 GLY A CA 1
ATOM 1655 C C . GLY A 1 217 ? -1.122 -4.950 4.319 1.00 96.69 217 GLY A C 1
ATOM 1656 O O . GLY A 1 217 ? -1.623 -5.459 3.311 1.00 96.69 217 GLY A O 1
ATOM 1657 N N . ASN A 1 218 ? -1.339 -3.692 4.691 1.00 97.56 218 ASN A N 1
ATOM 1658 C CA . ASN A 1 218 ? -2.253 -2.786 4.013 1.00 97.56 218 ASN A CA 1
ATOM 1659 C C . ASN A 1 218 ? -1.513 -1.746 3.164 1.00 97.56 218 ASN A C 1
ATOM 1661 O O . ASN A 1 218 ? -0.321 -1.476 3.353 1.00 97.56 218 ASN A O 1
ATOM 1665 N N . ILE A 1 219 ? -2.254 -1.136 2.243 1.00 98.44 219 ILE A N 1
ATOM 1666 C CA . ILE A 1 219 ? -1.905 0.154 1.673 1.00 98.44 219 ILE A CA 1
ATOM 1667 C C . ILE A 1 219 ? -1.876 1.159 2.818 1.00 98.44 219 ILE A C 1
ATOM 1669 O O . ILE A 1 219 ? -2.833 1.301 3.579 1.00 98.44 219 ILE A O 1
ATOM 1673 N N . MET A 1 220 ? -0.763 1.865 2.913 1.00 98.19 220 MET A N 1
ATOM 1674 C CA . MET A 1 220 ? -0.548 2.916 3.886 1.00 98.19 220 MET A CA 1
ATOM 1675 C C . MET A 1 220 ? -0.429 4.246 3.157 1.00 98.19 220 MET A C 1
ATOM 1677 O O . MET A 1 220 ? 0.051 4.301 2.021 1.00 98.19 220 MET A O 1
ATOM 1681 N N . ALA A 1 221 ? -0.804 5.326 3.826 1.00 98.25 221 ALA A N 1
ATOM 1682 C CA . ALA A 1 221 ? -0.598 6.677 3.332 1.00 98.25 221 ALA A CA 1
ATOM 1683 C C . ALA A 1 221 ? 0.217 7.516 4.320 1.00 98.25 221 ALA A C 1
ATOM 1685 O O . ALA A 1 221 ? 0.216 7.258 5.516 1.00 98.25 221 ALA A O 1
ATOM 1686 N N . LEU A 1 222 ? 0.928 8.531 3.844 1.00 97.75 222 LEU A N 1
ATOM 1687 C CA . LEU A 1 222 ? 1.734 9.432 4.661 1.00 97.75 222 LEU A CA 1
ATOM 1688 C C . LEU A 1 222 ? 1.617 10.849 4.109 1.00 97.75 222 LEU A C 1
ATOM 1690 O O . LEU A 1 222 ? 1.833 11.081 2.918 1.00 97.75 222 LEU A O 1
ATOM 1694 N N . LYS A 1 223 ? 1.292 11.813 4.971 1.00 97.38 223 LYS A N 1
ATOM 1695 C CA . LYS A 1 223 ? 1.282 13.227 4.586 1.00 97.38 223 LYS A CA 1
ATOM 1696 C C . LYS A 1 223 ? 2.715 13.733 4.453 1.00 97.38 223 LYS A C 1
ATOM 1698 O O . LYS A 1 223 ? 3.528 13.552 5.354 1.00 97.38 223 LYS A O 1
ATOM 1703 N N . LEU A 1 224 ? 3.027 14.383 3.335 1.00 96.12 224 LEU A N 1
ATOM 1704 C CA . LEU A 1 224 ? 4.351 14.948 3.075 1.00 96.12 224 LEU A CA 1
ATOM 1705 C C . LEU A 1 224 ? 4.444 16.366 3.660 1.00 96.12 224 LEU A C 1
ATOM 1707 O O . LEU A 1 224 ? 4.482 17.362 2.942 1.00 96.12 224 LEU A O 1
ATOM 1711 N N . ALA A 1 225 ? 4.422 16.450 4.992 1.00 93.62 225 ALA A N 1
ATOM 1712 C CA . ALA A 1 225 ? 4.386 17.701 5.749 1.00 93.62 225 ALA A CA 1
ATOM 1713 C C . ALA A 1 225 ? 5.796 18.169 6.163 1.00 93.62 225 ALA A C 1
ATOM 1715 O O . ALA A 1 225 ? 6.182 18.070 7.324 1.00 93.62 225 ALA A O 1
ATOM 1716 N N . GLU A 1 226 ? 6.584 18.694 5.218 1.00 86.81 226 GLU A N 1
ATOM 1717 C CA . GLU A 1 226 ? 7.979 19.107 5.488 1.00 86.81 226 GLU A CA 1
ATOM 1718 C C . GLU A 1 226 ? 8.129 20.246 6.509 1.00 86.81 226 GLU A C 1
ATOM 1720 O O . GLU A 1 226 ? 9.198 20.407 7.097 1.00 86.81 226 GLU A O 1
ATOM 1725 N N . ASN A 1 227 ? 7.069 21.029 6.716 1.00 88.69 227 ASN A N 1
ATOM 1726 C CA . ASN A 1 227 ? 7.043 22.161 7.644 1.00 88.69 227 ASN A CA 1
ATOM 1727 C C . ASN A 1 227 ? 6.351 21.823 8.974 1.00 88.69 227 ASN A C 1
ATOM 1729 O O . ASN A 1 227 ? 6.029 22.733 9.740 1.00 88.69 227 ASN A O 1
ATOM 1733 N N . ALA A 1 228 ? 6.095 20.540 9.254 1.00 92.75 228 ALA A N 1
ATOM 1734 C CA . ALA A 1 228 ? 5.520 20.133 10.527 1.00 92.75 228 ALA A CA 1
ATOM 1735 C C . ALA A 1 228 ? 6.413 20.595 11.702 1.00 92.75 228 ALA A C 1
ATOM 1737 O O . ALA A 1 228 ? 7.641 20.466 11.628 1.00 92.75 228 ALA A O 1
ATOM 1738 N N . PRO A 1 229 ? 5.827 21.133 12.790 1.00 93.25 229 PRO A N 1
ATOM 1739 C CA . PRO A 1 229 ? 6.566 21.445 14.010 1.00 93.25 229 PRO A CA 1
ATOM 1740 C C . PRO A 1 229 ? 7.327 20.225 14.543 1.00 93.25 229 PRO A C 1
ATOM 1742 O O . PRO A 1 229 ? 6.860 19.096 14.422 1.00 93.25 229 PRO A O 1
ATOM 1745 N N . SER A 1 230 ? 8.485 20.434 15.177 1.00 91.31 230 SER A N 1
ATOM 1746 C CA . SER A 1 230 ? 9.347 19.334 15.646 1.00 91.31 230 SER A CA 1
ATOM 1747 C C . SER A 1 230 ? 8.709 18.434 16.711 1.00 91.31 230 SER A C 1
ATOM 1749 O O . SER A 1 230 ? 9.167 17.316 16.922 1.00 91.31 230 SER A O 1
ATOM 1751 N N . ASP A 1 231 ? 7.689 18.927 17.412 1.00 91.31 231 ASP A N 1
ATOM 1752 C CA . ASP A 1 231 ? 6.895 18.199 18.403 1.00 91.31 231 ASP A CA 1
ATOM 1753 C C . ASP A 1 231 ? 5.637 17.535 17.807 1.00 91.31 231 ASP A C 1
ATOM 1755 O O . ASP A 1 231 ? 4.918 16.828 18.515 1.00 91.31 231 ASP A O 1
ATOM 1759 N N . MET A 1 232 ? 5.385 17.704 16.504 1.00 95.38 232 MET A N 1
ATOM 1760 C CA . MET A 1 232 ? 4.315 17.041 15.765 1.00 95.38 232 MET A CA 1
ATOM 1761 C C . MET A 1 232 ? 4.885 15.911 14.909 1.00 95.38 232 MET A C 1
ATOM 1763 O O . MET A 1 232 ? 5.496 16.129 13.865 1.00 95.38 232 MET A O 1
ATOM 1767 N N . LEU A 1 233 ? 4.636 14.676 15.330 1.00 95.56 233 LEU A N 1
ATOM 1768 C CA . LEU A 1 233 ? 4.992 13.501 14.549 1.00 95.56 233 LEU A CA 1
ATOM 1769 C C . LEU A 1 233 ? 3.954 13.255 13.449 1.00 95.56 233 LEU A C 1
ATOM 1771 O O . LEU A 1 233 ? 2.746 13.388 13.669 1.00 95.56 233 LEU A O 1
ATOM 1775 N N . ILE A 1 234 ? 4.445 12.887 12.265 1.00 96.06 234 ILE A N 1
ATOM 1776 C CA . ILE A 1 234 ? 3.626 12.518 11.111 1.00 96.06 234 ILE A CA 1
ATOM 1777 C C . ILE A 1 234 ? 3.684 11.004 10.959 1.00 96.06 234 ILE A C 1
ATOM 1779 O O . ILE A 1 234 ? 4.652 10.458 10.427 1.00 96.06 234 ILE A O 1
ATOM 1783 N N . TYR A 1 235 ? 2.661 10.323 11.462 1.00 96.06 235 TYR A N 1
ATOM 1784 C CA . TYR A 1 235 ? 2.546 8.881 11.326 1.00 96.06 235 TYR A CA 1
ATOM 1785 C C . TYR A 1 235 ? 1.841 8.495 10.027 1.00 96.06 235 TYR A C 1
ATOM 1787 O O . TYR A 1 235 ? 1.063 9.279 9.468 1.00 96.06 235 TYR A O 1
ATOM 1795 N N . PRO A 1 236 ? 2.083 7.270 9.539 1.00 96.88 236 PRO A N 1
ATOM 1796 C CA . PRO A 1 236 ? 1.283 6.711 8.472 1.00 96.88 236 PRO A CA 1
ATOM 1797 C C . PRO A 1 236 ? -0.186 6.559 8.872 1.00 96.88 236 PRO A C 1
ATOM 1799 O O . PRO A 1 236 ? -0.525 6.340 10.035 1.00 96.88 236 PRO A O 1
ATOM 1802 N N . TYR A 1 237 ? -1.045 6.624 7.871 1.00 97.62 237 TYR A N 1
ATOM 1803 C CA . TYR A 1 237 ? -2.436 6.231 7.941 1.00 97.62 237 TYR A CA 1
ATOM 1804 C C . TYR A 1 237 ? -2.551 4.808 7.406 1.00 97.62 237 TYR A C 1
ATOM 1806 O O . TYR A 1 237 ? -2.079 4.531 6.301 1.00 97.62 237 TYR A O 1
ATOM 1814 N N . ASP A 1 238 ? -3.165 3.919 8.177 1.00 95.88 238 ASP A N 1
ATOM 1815 C CA . ASP A 1 238 ? -3.602 2.619 7.679 1.00 95.88 238 ASP A CA 1
ATOM 1816 C C . ASP A 1 238 ? -4.911 2.805 6.910 1.00 95.88 238 ASP A C 1
ATOM 1818 O O . ASP A 1 238 ? -5.915 3.231 7.490 1.00 95.88 238 ASP A O 1
ATOM 1822 N N . MET A 1 239 ? -4.890 2.514 5.606 1.00 95.56 239 MET A N 1
ATOM 1823 C CA . MET A 1 239 ? -6.068 2.655 4.746 1.00 95.56 239 MET A CA 1
ATOM 1824 C C . MET A 1 239 ? -7.063 1.504 4.928 1.00 95.56 239 MET A C 1
ATOM 1826 O O . MET A 1 239 ? -8.128 1.540 4.326 1.00 95.56 239 MET A O 1
ATOM 1830 N N . ALA A 1 240 ? -6.719 0.474 5.714 1.00 93.88 240 ALA A N 1
ATOM 1831 C CA . ALA A 1 240 ? -7.496 -0.754 5.901 1.00 93.88 240 ALA A CA 1
ATOM 1832 C C . ALA A 1 240 ? -7.798 -1.511 4.591 1.00 93.88 240 ALA A C 1
ATOM 1834 O O . ALA A 1 240 ? -8.711 -2.333 4.518 1.00 93.88 240 ALA A O 1
ATOM 1835 N N . VAL A 1 241 ? -7.004 -1.257 3.550 1.00 96.69 241 VAL A N 1
ATOM 1836 C CA . VAL A 1 241 ? -7.084 -1.930 2.254 1.00 96.69 241 VAL A CA 1
ATOM 1837 C C . VAL A 1 241 ? -5.860 -2.809 2.107 1.00 96.69 241 VAL A C 1
ATOM 1839 O O . VAL A 1 241 ? -4.746 -2.301 2.159 1.00 96.69 241 VAL A O 1
ATOM 1842 N N . SER A 1 242 ? -6.048 -4.112 1.896 1.00 96.94 242 SER A N 1
ATOM 1843 C CA . SER A 1 242 ? -4.929 -5.035 1.673 1.00 96.94 242 SER A CA 1
ATOM 1844 C C . SER A 1 242 ? -4.031 -4.553 0.531 1.00 96.94 242 SER A C 1
ATOM 1846 O O . SER A 1 242 ? -4.518 -4.166 -0.532 1.00 96.94 242 SER A O 1
ATOM 1848 N N . SER A 1 243 ? -2.715 -4.638 0.725 1.00 97.00 243 SER A N 1
ATOM 1849 C CA . SER A 1 243 ? -1.731 -4.333 -0.316 1.00 97.00 243 SER A CA 1
ATOM 1850 C C . SER A 1 243 ? -1.848 -5.237 -1.545 1.00 97.00 243 SER A C 1
ATOM 1852 O O . SER A 1 243 ? -1.461 -4.830 -2.635 1.00 97.00 243 SER A O 1
ATOM 1854 N N . GLY A 1 244 ? -2.369 -6.456 -1.391 1.00 96.00 244 GLY A N 1
ATOM 1855 C CA . GLY A 1 244 ? -2.237 -7.515 -2.393 1.00 96.00 244 GLY A CA 1
ATOM 1856 C C . GLY A 1 244 ? -1.026 -8.418 -2.138 1.00 96.00 244 GLY A C 1
ATOM 1857 O O . GLY A 1 244 ? -0.350 -8.290 -1.114 1.00 96.00 244 GLY A O 1
ATOM 1858 N N . LYS A 1 245 ? -0.777 -9.361 -3.052 1.00 95.69 245 LYS A N 1
ATOM 1859 C CA . LYS A 1 245 ? 0.292 -10.363 -2.930 1.00 95.69 245 LYS A CA 1
ATOM 1860 C C . LYS A 1 245 ? 1.659 -9.756 -3.248 1.00 95.69 245 LYS A C 1
ATOM 1862 O O . LYS A 1 245 ? 2.518 -9.726 -2.372 1.00 95.69 245 LYS A O 1
ATOM 1867 N N . HIS A 1 246 ? 1.833 -9.227 -4.459 1.00 95.88 246 HIS A N 1
ATOM 1868 C CA . HIS A 1 246 ? 3.063 -8.582 -4.924 1.00 95.88 246 HIS A CA 1
ATOM 1869 C C . HIS A 1 246 ? 2.740 -7.337 -5.777 1.00 95.88 246 HIS A C 1
ATOM 1871 O O . HIS A 1 246 ? 2.973 -7.316 -6.986 1.00 95.88 246 HIS A O 1
ATOM 1877 N N . PRO A 1 247 ? 2.221 -6.254 -5.171 1.00 96.00 247 PRO A N 1
ATOM 1878 C CA . PRO A 1 247 ? 1.946 -4.992 -5.859 1.00 96.00 247 PRO A CA 1
ATOM 1879 C C . PRO A 1 247 ? 3.236 -4.231 -6.211 1.00 96.00 247 PRO A C 1
ATOM 1881 O O . PRO A 1 247 ? 3.578 -3.233 -5.573 1.00 96.00 247 PRO A O 1
ATOM 1884 N N . LEU A 1 248 ? 3.990 -4.702 -7.212 1.00 91.81 248 LEU A N 1
ATOM 1885 C CA . LEU A 1 248 ? 5.289 -4.127 -7.605 1.00 91.81 248 LEU A CA 1
ATOM 1886 C C . LEU A 1 248 ? 5.183 -2.665 -8.056 1.00 91.81 248 LEU A C 1
ATOM 1888 O O . LEU A 1 248 ? 6.175 -1.932 -8.013 1.00 91.81 248 LEU A O 1
ATOM 1892 N N . ASN A 1 249 ? 3.990 -2.259 -8.493 1.00 94.56 249 ASN A N 1
ATOM 1893 C CA . ASN A 1 249 ? 3.686 -0.929 -8.974 1.00 94.56 249 ASN A CA 1
ATOM 1894 C C . ASN A 1 249 ? 2.299 -0.473 -8.491 1.00 94.56 249 ASN A C 1
ATOM 1896 O O . ASN A 1 249 ? 1.299 -1.151 -8.712 1.00 94.56 249 ASN A O 1
ATOM 1900 N N . ILE A 1 250 ? 2.233 0.699 -7.857 1.00 97.94 250 ILE A N 1
ATOM 1901 C CA . ILE A 1 250 ? 0.972 1.395 -7.571 1.00 97.94 250 ILE A CA 1
ATOM 1902 C C . ILE A 1 250 ? 1.002 2.768 -8.235 1.00 97.94 250 ILE A C 1
ATOM 1904 O O . ILE A 1 250 ? 2.026 3.446 -8.223 1.00 97.94 250 ILE A O 1
ATOM 1908 N N . VAL A 1 251 ? -0.095 3.192 -8.847 1.00 97.56 251 VAL A N 1
ATOM 1909 C CA . VAL A 1 251 ? -0.140 4.413 -9.658 1.00 97.56 251 VAL A CA 1
ATOM 1910 C C . VAL A 1 251 ? -1.289 5.272 -9.178 1.00 97.56 251 VAL A C 1
ATOM 1912 O O . VAL A 1 251 ? -2.439 4.852 -9.234 1.00 97.56 251 VAL A O 1
ATOM 1915 N N . PHE A 1 252 ? -1.005 6.479 -8.702 1.00 97.31 252 PHE A N 1
ATOM 1916 C CA . PHE A 1 252 ? -2.052 7.438 -8.388 1.00 97.31 252 PHE A CA 1
ATOM 1917 C C . PHE A 1 252 ? -2.432 8.236 -9.635 1.00 97.31 252 PHE A C 1
ATOM 1919 O O . PHE A 1 252 ? -1.598 8.899 -10.252 1.00 97.31 252 PHE A O 1
ATOM 1926 N N . LYS A 1 253 ? -3.720 8.221 -9.973 1.00 95.88 253 LYS A N 1
ATOM 1927 C CA . LYS A 1 253 ? -4.321 9.131 -10.943 1.00 95.88 253 LYS A CA 1
ATOM 1928 C C . LYS A 1 253 ? -5.673 9.568 -10.408 1.00 95.88 253 LYS A C 1
ATOM 1930 O O . LYS A 1 253 ? -6.605 8.773 -10.319 1.00 95.88 253 LYS A O 1
ATOM 1935 N N . ASN A 1 254 ? -5.751 10.842 -10.033 1.00 92.44 254 ASN A N 1
ATOM 1936 C CA . ASN A 1 254 ? -6.899 11.407 -9.334 1.00 92.44 254 ASN A CA 1
ATOM 1937 C C . ASN A 1 254 ? -8.237 11.017 -9.995 1.00 92.44 254 ASN A C 1
ATOM 1939 O O . ASN A 1 254 ? -8.378 11.232 -11.200 1.00 92.44 254 ASN A O 1
ATOM 1943 N N . PRO A 1 255 ? -9.217 10.505 -9.227 1.00 93.06 255 PRO A N 1
ATOM 1944 C CA . PRO A 1 255 ? -9.267 10.419 -7.757 1.00 93.06 255 PRO A CA 1
ATOM 1945 C C . PRO A 1 255 ? -8.759 9.093 -7.158 1.00 93.06 255 PRO A C 1
ATOM 1947 O O . PRO A 1 255 ? -8.992 8.828 -5.977 1.00 93.06 255 PRO A O 1
ATOM 1950 N N . SER A 1 256 ? -8.113 8.246 -7.956 1.00 96.06 256 SER A N 1
ATOM 1951 C CA . SER A 1 256 ? -7.908 6.838 -7.630 1.00 96.06 256 SER A CA 1
ATOM 1952 C C . SER A 1 256 ? -6.440 6.439 -7.535 1.00 96.06 256 SER A C 1
ATOM 1954 O O . SER A 1 256 ? -5.573 6.957 -8.238 1.00 96.06 256 SER A O 1
ATOM 1956 N N . LEU A 1 257 ? -6.180 5.457 -6.680 1.00 98.25 257 LEU A N 1
ATOM 1957 C CA . LEU A 1 257 ? -4.943 4.695 -6.642 1.00 98.25 257 LEU A CA 1
ATOM 1958 C C . LEU A 1 257 ? -5.187 3.348 -7.330 1.00 98.25 257 LEU A C 1
ATOM 1960 O O . LEU A 1 257 ? -6.099 2.618 -6.951 1.00 98.25 257 LEU A O 1
ATOM 1964 N N . TYR A 1 258 ? -4.380 3.029 -8.335 1.00 98.56 258 TYR A N 1
ATOM 1965 C CA . TYR A 1 258 ? -4.400 1.763 -9.062 1.00 98.56 258 TYR A CA 1
ATOM 1966 C C . TYR A 1 258 ? -3.288 0.877 -8.513 1.00 98.56 258 TYR A C 1
ATOM 1968 O O . TYR A 1 258 ? -2.130 1.289 -8.496 1.00 98.56 258 TYR A O 1
ATOM 1976 N N . ILE A 1 259 ? -3.628 -0.323 -8.062 1.00 98.50 259 ILE A N 1
ATOM 1977 C CA . ILE A 1 259 ? -2.687 -1.280 -7.492 1.00 98.50 259 ILE A CA 1
ATOM 1978 C C . ILE A 1 259 ? -2.527 -2.417 -8.494 1.00 98.50 259 ILE A C 1
ATOM 1980 O O . ILE A 1 259 ? -3.481 -3.157 -8.734 1.00 98.50 259 ILE A O 1
ATOM 1984 N N . LEU A 1 260 ? -1.343 -2.524 -9.104 1.00 98.00 260 LEU A N 1
ATOM 1985 C CA . LEU A 1 260 ? -1.008 -3.582 -10.050 1.00 98.00 260 LEU A CA 1
ATOM 1986 C C . LEU A 1 260 ? -0.305 -4.697 -9.283 1.00 98.00 260 LEU A C 1
ATOM 1988 O O . LEU A 1 260 ? 0.881 -4.598 -8.965 1.00 98.00 260 LEU A O 1
ATOM 1992 N N . ASP A 1 261 ? -1.074 -5.725 -8.950 1.00 97.50 261 ASP A N 1
ATOM 1993 C CA . ASP A 1 261 ? -0.641 -6.889 -8.192 1.00 97.50 261 ASP A CA 1
ATOM 1994 C C . ASP A 1 261 ? -0.380 -8.044 -9.155 1.00 97.50 261 ASP A C 1
ATOM 1996 O O . ASP A 1 261 ? -1.313 -8.572 -9.764 1.00 97.50 261 ASP A O 1
ATOM 2000 N N . CYS A 1 262 ? 0.885 -8.442 -9.288 1.00 95.69 262 CYS A N 1
ATOM 2001 C CA . CYS A 1 262 ? 1.279 -9.527 -10.186 1.00 95.69 262 CYS A CA 1
ATOM 2002 C C . CYS A 1 262 ? 1.005 -10.924 -9.622 1.00 95.69 262 CYS A C 1
ATOM 2004 O O . CYS A 1 262 ? 1.482 -11.908 -10.178 1.00 95.69 262 CYS A O 1
ATOM 2006 N N . GLY A 1 263 ? 0.242 -11.016 -8.531 1.00 95.25 263 GLY A N 1
ATOM 2007 C CA . GLY A 1 263 ? -0.207 -12.291 -8.000 1.00 95.25 263 GLY A CA 1
ATOM 2008 C C . GLY A 1 263 ? 0.909 -13.031 -7.277 1.00 95.25 263 GLY A C 1
ATOM 2009 O O . GLY A 1 263 ? 1.847 -12.429 -6.761 1.00 95.25 263 GLY A O 1
ATOM 2010 N N . GLN A 1 264 ? 0.795 -14.348 -7.157 1.00 92.81 264 GLN A N 1
ATOM 2011 C CA . GLN A 1 264 ? 1.792 -15.179 -6.487 1.00 92.81 264 GLN A CA 1
ATOM 2012 C C . GLN A 1 264 ? 2.994 -15.479 -7.390 1.00 92.81 264 GLN A C 1
ATOM 2014 O O . GLN A 1 264 ? 4.125 -15.542 -6.904 1.00 92.81 264 GLN A O 1
ATOM 2019 N N . GLN A 1 265 ? 2.752 -15.663 -8.688 1.00 89.69 265 GLN A N 1
ATOM 2020 C CA . GLN A 1 265 ? 3.721 -16.207 -9.639 1.00 89.69 265 GLN A CA 1
ATOM 2021 C C . GLN A 1 265 ? 4.372 -15.104 -10.478 1.00 89.69 265 GLN A C 1
ATOM 2023 O O . GLN A 1 265 ? 4.221 -15.031 -11.692 1.00 89.69 265 GLN A O 1
ATOM 2028 N N . PHE A 1 266 ? 5.155 -14.253 -9.816 1.00 87.88 266 PHE A N 1
ATOM 2029 C CA . PHE A 1 266 ? 5.835 -13.124 -10.458 1.00 87.88 266 PHE A CA 1
ATOM 2030 C C . PHE A 1 266 ? 7.213 -13.469 -11.051 1.00 87.88 266 PHE A C 1
ATOM 2032 O O . PHE A 1 266 ? 7.835 -12.622 -11.696 1.00 87.88 266 PHE A O 1
ATOM 2039 N N . THR A 1 267 ? 7.706 -14.691 -10.817 1.00 89.75 267 THR A N 1
ATOM 2040 C CA . THR A 1 267 ? 8.946 -15.231 -11.392 1.00 89.75 267 THR A CA 1
ATOM 2041 C C . THR A 1 267 ? 8.667 -16.230 -12.511 1.00 89.75 267 THR A C 1
ATOM 2043 O O . THR A 1 267 ? 7.530 -16.652 -12.727 1.00 89.75 267 THR A O 1
ATOM 2046 N N . TYR A 1 268 ? 9.708 -16.640 -13.244 1.00 88.56 268 TYR A N 1
ATOM 2047 C CA . TYR A 1 268 ? 9.556 -17.707 -14.233 1.00 88.56 268 TYR A CA 1
ATOM 2048 C C . TYR A 1 268 ? 9.017 -19.000 -13.594 1.00 88.56 268 TYR A C 1
ATOM 2050 O O . TYR A 1 268 ? 9.664 -19.607 -12.739 1.00 88.56 268 TYR A O 1
ATOM 2058 N N . VAL A 1 269 ? 7.874 -19.460 -14.100 1.00 87.69 269 VAL A N 1
ATOM 2059 C CA . VAL A 1 269 ? 7.301 -20.780 -13.845 1.00 87.69 269 VAL A CA 1
ATOM 2060 C C . VAL A 1 269 ? 6.885 -21.397 -15.177 1.00 87.69 269 VAL A C 1
ATOM 2062 O O . VAL A 1 269 ? 6.496 -20.690 -16.108 1.00 87.69 269 VAL A O 1
ATOM 2065 N N . ASN A 1 270 ? 6.984 -22.719 -15.285 1.00 88.19 270 ASN A N 1
ATOM 2066 C CA . ASN A 1 270 ? 6.447 -23.447 -16.428 1.00 88.19 270 ASN A CA 1
ATOM 2067 C C . ASN A 1 270 ? 4.942 -23.697 -16.219 1.00 88.19 270 ASN A C 1
ATOM 2069 O O . ASN A 1 270 ? 4.561 -24.693 -15.610 1.00 88.19 270 ASN A O 1
ATOM 2073 N N . ASP A 1 271 ? 4.100 -22.769 -16.676 1.00 89.06 271 ASP A N 1
ATOM 2074 C CA . ASP A 1 271 ? 2.634 -22.879 -16.629 1.00 89.06 271 ASP A CA 1
ATOM 2075 C C . ASP A 1 271 ? 2.088 -23.498 -17.925 1.00 89.06 271 ASP A C 1
ATOM 2077 O O . ASP A 1 271 ? 1.491 -22.821 -18.759 1.00 89.06 271 ASP A O 1
ATOM 2081 N N . GLU A 1 272 ? 2.334 -24.794 -18.124 1.00 89.50 272 GLU A N 1
ATOM 2082 C CA . GLU A 1 272 ? 1.918 -25.507 -19.345 1.00 89.50 272 GLU A CA 1
ATOM 2083 C C . GLU A 1 272 ? 0.396 -25.501 -19.548 1.00 89.50 272 GLU A C 1
ATOM 2085 O O . GLU A 1 272 ? -0.086 -25.500 -20.680 1.00 89.50 272 GLU A O 1
ATOM 2090 N N . SER A 1 273 ? -0.359 -25.496 -18.448 1.00 89.56 273 SER A N 1
ATOM 2091 C CA . SER A 1 273 ? -1.822 -25.462 -18.442 1.00 89.56 273 SER A CA 1
ATOM 2092 C C . SER A 1 273 ? -2.409 -24.074 -18.701 1.00 89.56 273 SER A C 1
ATOM 2094 O O . SER A 1 273 ? -3.569 -23.990 -19.097 1.00 89.56 273 SER A O 1
ATOM 2096 N N . GLY A 1 274 ? -1.643 -23.004 -18.471 1.00 90.94 274 GLY A N 1
ATOM 2097 C CA . GLY A 1 274 ? -2.114 -21.626 -18.579 1.00 90.94 274 GLY A CA 1
ATOM 2098 C C . GLY A 1 274 ? -3.220 -21.285 -17.579 1.00 90.94 274 GLY A C 1
ATOM 2099 O O . GLY A 1 274 ? -4.187 -20.634 -17.966 1.00 90.94 274 GLY A O 1
ATOM 2100 N N . VAL A 1 275 ? -3.123 -21.775 -16.338 1.00 92.56 275 VAL A N 1
ATOM 2101 C CA . VAL A 1 275 ? -4.150 -21.577 -15.286 1.00 92.56 275 VAL A CA 1
ATOM 2102 C C . VAL A 1 275 ? -3.571 -21.090 -13.959 1.00 92.56 275 VAL A C 1
ATOM 2104 O O . VAL A 1 275 ? -4.275 -21.069 -12.950 1.00 92.56 275 VAL A O 1
ATOM 2107 N N . LEU A 1 276 ? -2.277 -20.761 -13.920 1.00 94.88 276 LEU A N 1
ATOM 2108 C CA . LEU A 1 276 ? -1.622 -20.304 -12.693 1.00 94.88 276 LEU A CA 1
ATOM 2109 C C . LEU A 1 276 ? -1.710 -18.786 -12.496 1.00 94.88 276 LEU A C 1
ATOM 2111 O O . LEU A 1 276 ? -1.188 -18.296 -11.498 1.00 94.88 276 LEU A O 1
ATOM 2115 N N . GLY A 1 277 ? -2.339 -18.056 -13.420 1.00 94.69 277 GLY A N 1
ATOM 2116 C CA . GLY A 1 277 ? -2.558 -16.619 -13.315 1.00 94.69 277 GLY A CA 1
ATOM 2117 C C . GLY A 1 277 ? -3.521 -16.269 -12.194 1.00 94.69 277 GLY A C 1
ATOM 2118 O O . GLY A 1 277 ? -4.645 -16.769 -12.129 1.00 94.69 277 GLY A O 1
ATOM 2119 N N . ASP A 1 278 ? -3.058 -15.395 -11.311 1.00 96.25 278 ASP A N 1
ATOM 2120 C CA . ASP A 1 278 ? -3.815 -14.887 -10.171 1.00 96.25 278 ASP A CA 1
ATOM 2121 C C . ASP A 1 278 ? -3.579 -13.388 -9.922 1.00 96.25 278 ASP A C 1
ATOM 2123 O O . ASP A 1 278 ? -4.003 -12.839 -8.898 1.00 96.25 278 ASP A O 1
ATOM 2127 N N . GLY A 1 279 ? -2.914 -12.717 -10.863 1.00 97.06 279 GLY A N 1
ATOM 2128 C CA . GLY A 1 279 ? -2.669 -11.288 -10.846 1.00 97.06 279 GLY A CA 1
ATOM 2129 C C . GLY A 1 279 ? -3.924 -10.472 -11.134 1.00 97.06 279 GLY A C 1
ATOM 2130 O O . GLY A 1 279 ? -4.865 -10.887 -11.820 1.00 97.06 279 GLY A O 1
ATOM 2131 N N . ARG A 1 280 ? -3.943 -9.253 -10.600 1.00 97.56 280 ARG A N 1
ATOM 2132 C CA . ARG A 1 280 ? -5.087 -8.348 -10.702 1.00 97.56 280 ARG A CA 1
ATOM 2133 C C . ARG A 1 280 ? -4.678 -6.886 -10.625 1.00 97.56 280 ARG A C 1
ATOM 2135 O O . ARG A 1 280 ? -3.663 -6.521 -10.042 1.00 97.56 280 ARG A O 1
ATOM 2142 N N . ILE A 1 281 ? -5.545 -6.037 -11.159 1.00 98.56 281 ILE A N 1
ATOM 2143 C CA . ILE A 1 281 ? -5.535 -4.599 -10.918 1.00 98.56 281 ILE A CA 1
ATOM 2144 C C . ILE A 1 281 ? -6.762 -4.278 -10.078 1.00 98.56 281 ILE A C 1
ATOM 2146 O O . ILE A 1 281 ? -7.890 -4.542 -10.503 1.00 98.56 281 ILE A O 1
ATOM 2150 N N . PHE A 1 282 ? -6.559 -3.693 -8.903 1.00 97.56 282 PHE A N 1
ATOM 2151 C CA . PHE A 1 282 ? -7.647 -3.155 -8.089 1.00 97.56 282 PHE A CA 1
ATOM 2152 C C . PHE A 1 282 ? -7.448 -1.665 -7.838 1.00 97.56 282 PHE A C 1
ATOM 2154 O O . PHE A 1 282 ? -6.339 -1.138 -7.915 1.00 97.56 282 PHE A O 1
ATOM 2161 N N . VAL A 1 283 ? -8.559 -0.974 -7.617 1.00 98.31 283 VAL A N 1
ATOM 2162 C CA . VAL A 1 283 ? -8.637 0.480 -7.581 1.00 98.31 283 VAL A CA 1
ATOM 2163 C C . VAL A 1 283 ? -9.189 0.899 -6.238 1.00 98.31 283 VAL A C 1
ATOM 2165 O O . VAL A 1 283 ? -10.278 0.482 -5.853 1.00 98.31 283 VAL A O 1
ATOM 2168 N N . MET A 1 284 ? -8.435 1.739 -5.550 1.00 98.12 284 MET A N 1
ATOM 2169 C CA . MET A 1 284 ? -8.804 2.330 -4.275 1.00 98.12 284 MET A CA 1
ATOM 2170 C C . MET A 1 284 ? -9.131 3.812 -4.492 1.00 98.12 284 MET A C 1
ATOM 2172 O O . MET A 1 284 ? -8.425 4.506 -5.230 1.00 98.12 284 MET A O 1
ATOM 2176 N N . SER A 1 285 ? -10.192 4.328 -3.873 1.00 96.62 285 SER A N 1
ATOM 2177 C CA . SER A 1 285 ? -10.364 5.779 -3.736 1.00 96.62 285 SER A CA 1
ATOM 2178 C C . SER A 1 285 ? -9.226 6.358 -2.890 1.00 96.62 285 SER A C 1
ATOM 2180 O O . SER A 1 285 ? -8.657 5.672 -2.047 1.00 96.62 285 SER A O 1
ATOM 2182 N N . LYS A 1 286 ? -8.867 7.630 -3.091 1.00 94.25 286 LYS A N 1
ATOM 2183 C CA . LYS A 1 286 ? -7.781 8.274 -2.325 1.00 94.25 286 LYS A CA 1
ATOM 2184 C C . LYS A 1 286 ? -7.917 8.133 -0.794 1.00 94.25 286 LYS A C 1
ATOM 2186 O O . LYS A 1 286 ? -6.911 8.071 -0.102 1.00 94.25 286 LYS A O 1
ATOM 2191 N N . ASP A 1 287 ? -9.143 8.048 -0.283 1.00 91.94 287 ASP A N 1
ATOM 2192 C CA . ASP A 1 287 ? -9.481 7.908 1.139 1.00 91.94 287 ASP A CA 1
ATOM 2193 C C . ASP A 1 287 ? -9.643 6.455 1.618 1.00 91.94 287 ASP A C 1
ATOM 2195 O O . ASP A 1 287 ? -9.916 6.233 2.793 1.00 91.94 287 ASP A O 1
ATOM 2199 N N . GLY A 1 288 ? -9.491 5.463 0.736 1.00 93.88 288 GLY A N 1
ATOM 2200 C CA . GLY A 1 288 ? -9.655 4.046 1.071 1.00 93.88 288 GLY A CA 1
ATOM 2201 C C . GLY A 1 288 ? -11.104 3.584 1.258 1.00 93.88 288 GLY A C 1
ATOM 2202 O O . GLY A 1 288 ? -11.332 2.387 1.406 1.00 93.88 288 GLY A O 1
ATOM 2203 N N . SER A 1 289 ? -12.094 4.485 1.203 1.00 92.69 289 SER A N 1
ATOM 2204 C CA . SER A 1 289 ? -13.504 4.157 1.473 1.00 92.69 289 SER A CA 1
ATOM 2205 C C . SER A 1 289 ? -14.139 3.249 0.416 1.00 92.69 289 SER A C 1
ATOM 2207 O O . SER A 1 289 ? -15.124 2.561 0.691 1.00 92.69 289 SER A O 1
ATOM 2209 N N . LYS A 1 290 ? -13.573 3.221 -0.795 1.00 96.50 290 LYS A N 1
ATOM 2210 C CA . LYS A 1 290 ? -14.027 2.385 -1.902 1.00 96.50 290 LYS A CA 1
ATOM 2211 C C . LYS A 1 290 ? -12.864 1.598 -2.490 1.00 96.50 290 LYS A C 1
ATOM 2213 O O . LYS A 1 290 ? -11.866 2.181 -2.912 1.00 96.50 290 LYS A O 1
ATOM 2218 N N . VAL A 1 291 ? -13.043 0.283 -2.598 1.00 97.69 291 VAL A N 1
ATOM 2219 C CA . VAL A 1 291 ? -12.121 -0.625 -3.290 1.00 97.69 291 VAL A CA 1
ATOM 2220 C C . VAL A 1 291 ? -12.898 -1.418 -4.329 1.00 97.69 291 VAL A C 1
ATOM 2222 O O . VAL A 1 291 ? -13.923 -2.020 -4.022 1.00 97.69 291 VAL A O 1
ATOM 2225 N N . GLU A 1 292 ? -12.417 -1.421 -5.567 1.00 97.31 292 GLU A N 1
ATOM 2226 C CA . GLU A 1 292 ? -13.046 -2.126 -6.682 1.00 97.31 292 GLU A CA 1
ATOM 2227 C C . GLU A 1 292 ? -12.012 -2.939 -7.451 1.00 97.31 292 GLU A C 1
ATOM 2229 O O . GLU A 1 292 ? -10.873 -2.512 -7.630 1.00 97.31 292 GLU A O 1
ATOM 2234 N N . THR A 1 293 ? -12.411 -4.091 -7.980 1.00 97.94 293 THR A N 1
ATOM 2235 C CA . THR A 1 293 ? -11.570 -4.808 -8.942 1.00 97.94 293 THR A CA 1
ATOM 2236 C C . THR A 1 293 ? -11.708 -4.143 -10.310 1.00 97.94 293 THR A C 1
ATOM 2238 O O . THR A 1 293 ? -12.818 -3.881 -10.772 1.00 97.94 293 THR A O 1
ATOM 2241 N N . MET A 1 294 ? -10.589 -3.859 -10.974 1.00 98.38 294 MET A N 1
ATOM 2242 C CA . MET A 1 294 ? -10.573 -3.354 -12.349 1.00 98.38 294 MET A CA 1
ATOM 2243 C C . MET A 1 294 ? -10.396 -4.494 -13.348 1.00 98.38 294 MET A C 1
ATOM 2245 O O . MET A 1 294 ? -11.228 -4.656 -14.237 1.00 98.38 294 MET A O 1
ATOM 2249 N N . LEU A 1 295 ? -9.347 -5.294 -13.172 1.00 98.50 295 LEU A N 1
ATOM 2250 C CA . LEU A 1 295 ? -8.978 -6.379 -14.075 1.00 98.50 295 LEU A CA 1
ATOM 2251 C C . LEU A 1 295 ? -8.487 -7.569 -13.253 1.00 98.50 295 LEU A C 1
ATOM 2253 O O . LEU A 1 295 ? -7.733 -7.381 -12.304 1.00 98.50 295 LEU A O 1
ATOM 2257 N N . THR A 1 296 ? -8.884 -8.783 -13.615 1.00 97.88 296 THR A N 1
ATOM 2258 C CA . THR A 1 296 ? -8.326 -10.025 -13.056 1.00 97.88 296 THR A CA 1
ATOM 2259 C C . THR A 1 296 ? -7.809 -10.901 -14.184 1.00 97.88 296 THR A C 1
ATOM 2261 O O . THR A 1 296 ? -8.469 -11.012 -15.217 1.00 97.88 296 THR A O 1
ATOM 2264 N N . ASN A 1 297 ? -6.655 -11.532 -13.993 1.00 97.06 297 ASN A N 1
ATOM 2265 C CA . ASN A 1 297 ? -6.194 -12.623 -14.836 1.00 97.06 297 ASN A CA 1
ATOM 2266 C C . ASN A 1 297 ? -6.511 -13.964 -14.161 1.00 97.06 297 ASN A C 1
ATOM 2268 O O . ASN A 1 297 ? -6.356 -14.113 -12.954 1.00 97.06 297 ASN A O 1
ATOM 2272 N N . THR A 1 298 ? -6.988 -14.921 -14.952 1.00 94.06 298 THR A N 1
ATOM 2273 C CA . THR A 1 298 ? -7.204 -16.321 -14.527 1.00 94.06 298 THR A CA 1
ATOM 2274 C C . THR A 1 298 ? -6.592 -17.319 -15.515 1.00 94.06 298 THR A C 1
ATOM 2276 O O . THR A 1 298 ? -6.804 -18.523 -15.399 1.00 94.06 298 THR A O 1
ATOM 2279 N N . GLY A 1 299 ? -5.887 -16.803 -16.530 1.00 93.81 299 GLY A N 1
ATOM 2280 C CA . GLY A 1 299 ? -5.190 -17.582 -17.542 1.00 93.81 299 GLY A CA 1
ATOM 2281 C C . GLY A 1 299 ? -3.755 -17.872 -17.117 1.00 93.81 299 GLY A C 1
ATOM 2282 O O . GLY A 1 299 ? -3.494 -18.265 -15.981 1.00 93.81 299 GLY A O 1
ATOM 2283 N N . ALA A 1 300 ? -2.809 -17.678 -18.034 1.00 94.12 300 ALA A N 1
ATOM 2284 C CA . ALA A 1 300 ? -1.406 -17.961 -17.767 1.00 94.12 300 ALA A CA 1
ATOM 2285 C C . ALA A 1 300 ? -0.803 -16.959 -16.774 1.00 94.12 300 ALA A C 1
ATOM 2287 O O . ALA A 1 300 ? -1.025 -15.754 -16.904 1.00 94.12 300 ALA A O 1
ATOM 2288 N N . ALA A 1 301 ? 0.046 -17.431 -15.856 1.00 93.19 301 ALA A N 1
ATOM 2289 C CA . ALA A 1 301 ? 0.751 -16.566 -14.895 1.00 93.19 301 ALA A CA 1
ATOM 2290 C C . ALA A 1 301 ? 1.547 -15.430 -15.564 1.00 93.19 301 ALA A C 1
ATOM 2292 O O . ALA A 1 301 ? 1.705 -14.338 -15.029 1.00 93.19 301 ALA A O 1
ATOM 2293 N N . PHE A 1 302 ? 2.042 -15.645 -16.785 1.00 92.06 302 PHE A N 1
ATOM 2294 C CA . PHE A 1 302 ? 2.854 -14.635 -17.474 1.00 92.06 302 PHE A CA 1
ATOM 2295 C C . PHE A 1 302 ? 2.055 -13.459 -18.020 1.00 92.06 302 PHE A C 1
ATOM 2297 O O . PHE A 1 302 ? 2.670 -12.457 -18.395 1.00 92.06 302 PHE A O 1
ATOM 2304 N N . ASP A 1 303 ? 0.729 -13.572 -18.033 1.00 94.50 303 ASP A N 1
ATOM 2305 C CA . ASP A 1 303 ? -0.193 -12.509 -18.412 1.00 94.50 303 ASP A CA 1
ATOM 2306 C C . ASP A 1 303 ? -0.640 -11.649 -17.222 1.00 94.50 303 ASP A C 1
ATOM 2308 O O . ASP A 1 303 ? -1.365 -10.669 -17.409 1.00 94.50 303 ASP A O 1
ATOM 2312 N N . ASP A 1 304 ? -0.165 -11.959 -16.011 1.00 96.00 304 ASP A N 1
ATOM 2313 C CA . ASP A 1 304 ? -0.465 -11.168 -14.825 1.00 96.00 304 ASP A CA 1
ATOM 2314 C C . ASP A 1 304 ? 0.012 -9.708 -14.980 1.00 96.00 304 ASP A C 1
ATOM 2316 O O . ASP A 1 304 ? 1.107 -9.454 -15.506 1.00 96.00 304 ASP A O 1
ATOM 2320 N N . PRO A 1 305 ? -0.788 -8.720 -14.524 1.00 96.06 305 PRO A N 1
ATOM 2321 C CA . PRO A 1 305 ? -0.391 -7.315 -14.530 1.00 96.06 305 PRO A CA 1
ATOM 2322 C C . PRO A 1 305 ? 0.906 -7.097 -13.747 1.00 96.06 305 PRO A C 1
ATOM 2324 O O . PRO A 1 305 ? 1.026 -7.543 -12.612 1.00 96.06 305 PRO A O 1
ATOM 2327 N N . PHE A 1 306 ? 1.869 -6.384 -14.331 1.00 94.25 306 PHE A N 1
ATOM 2328 C CA . PHE A 1 306 ? 3.232 -6.299 -13.800 1.00 94.25 306 PHE A CA 1
ATOM 2329 C C . PHE A 1 306 ? 3.636 -4.866 -13.424 1.00 94.25 306 PHE A C 1
ATOM 2331 O O . PHE A 1 306 ? 3.592 -4.482 -12.258 1.00 94.25 306 PHE A O 1
ATOM 2338 N N . TYR A 1 307 ? 3.995 -4.042 -14.411 1.00 96.69 307 TYR A N 1
ATOM 2339 C CA . TYR A 1 307 ? 4.270 -2.608 -14.233 1.00 96.69 307 TYR A CA 1
ATOM 2340 C C . TYR A 1 307 ? 3.261 -1.767 -14.991 1.00 96.69 307 TYR A C 1
ATOM 2342 O O . TYR A 1 307 ? 2.767 -2.214 -16.026 1.00 96.69 307 TYR A O 1
ATOM 2350 N N . GLY A 1 308 ? 3.010 -0.545 -14.530 1.00 96.81 308 GLY A N 1
ATOM 2351 C CA . GLY A 1 308 ? 2.043 0.354 -15.130 1.00 96.81 308 GLY A CA 1
ATOM 2352 C C . GLY A 1 308 ? 2.445 1.823 -15.130 1.00 96.81 308 GLY A C 1
ATOM 2353 O O . GLY A 1 308 ? 3.390 2.263 -14.475 1.00 96.81 308 GLY A O 1
ATOM 2354 N N . TYR A 1 309 ? 1.686 2.570 -15.922 1.00 97.69 309 TYR A N 1
ATOM 2355 C CA . TYR A 1 309 ? 1.784 4.008 -16.131 1.00 97.69 309 TYR A CA 1
ATOM 2356 C C . TYR A 1 309 ? 0.385 4.528 -16.465 1.00 97.69 309 TYR A C 1
ATOM 2358 O O . TYR A 1 309 ? -0.350 3.863 -17.188 1.00 97.69 309 TYR A O 1
ATOM 2366 N N . ALA A 1 310 ? 0.003 5.706 -15.981 1.00 97.25 310 ALA A N 1
ATOM 2367 C CA . ALA A 1 310 ? -1.308 6.286 -16.265 1.00 97.25 310 ALA A CA 1
ATOM 2368 C C . ALA A 1 310 ? -1.172 7.628 -16.989 1.00 97.25 310 ALA A C 1
ATOM 2370 O O . ALA A 1 310 ? -0.436 8.506 -16.537 1.00 97.25 310 ALA A O 1
ATOM 2371 N N . ASP A 1 311 ? -1.932 7.800 -18.072 1.00 95.94 311 ASP A N 1
ATOM 2372 C CA . ASP A 1 311 ? -2.216 9.115 -18.653 1.00 95.94 311 ASP A CA 1
ATOM 2373 C C . ASP A 1 311 ? -3.611 9.604 -18.207 1.00 95.94 311 ASP A C 1
ATOM 2375 O O . ASP A 1 311 ? -4.199 9.081 -17.255 1.00 95.94 311 ASP A O 1
ATOM 2379 N N . ASP A 1 312 ? -4.138 10.653 -18.839 1.00 94.44 312 ASP A N 1
ATOM 2380 C CA . ASP A 1 312 ? -5.460 11.204 -18.513 1.00 94.44 312 ASP A CA 1
ATOM 2381 C C . ASP A 1 312 ? -6.629 10.261 -18.821 1.00 94.44 312 ASP A C 1
ATOM 2383 O O . ASP A 1 312 ? -7.685 10.383 -18.203 1.00 94.44 312 ASP A O 1
ATOM 2387 N N . LYS A 1 313 ? -6.457 9.323 -19.754 1.00 95.56 313 LYS A N 1
ATOM 2388 C CA . LYS A 1 313 ? -7.529 8.463 -20.259 1.00 95.56 313 LYS A CA 1
ATOM 2389 C C . LYS A 1 313 ? -7.351 6.993 -19.872 1.00 95.56 313 LYS A C 1
ATOM 2391 O O . LYS A 1 313 ? -8.335 6.324 -19.554 1.00 95.56 313 LYS A O 1
ATOM 2396 N N . HIS A 1 314 ? -6.126 6.488 -19.919 1.00 97.81 314 HIS A N 1
ATOM 2397 C CA . HIS A 1 314 ? -5.830 5.074 -19.768 1.00 97.81 314 HIS A CA 1
ATOM 2398 C C . HIS A 1 314 ? -4.845 4.811 -18.635 1.00 97.81 314 HIS A C 1
ATOM 2400 O O . HIS A 1 314 ? -3.876 5.546 -18.423 1.00 97.81 314 HIS A O 1
ATOM 2406 N N . LEU A 1 315 ? -5.052 3.673 -17.983 1.00 98.50 315 LEU A N 1
ATOM 2407 C CA . LEU A 1 315 ? -3.999 2.941 -17.310 1.00 98.50 315 LEU A CA 1
ATOM 2408 C C . LEU A 1 315 ? -3.344 2.005 -18.330 1.00 98.50 315 LEU A C 1
ATOM 2410 O O . LEU A 1 315 ? -3.995 1.128 -18.896 1.00 98.50 315 LEU A O 1
ATOM 2414 N N . TYR A 1 316 ? -2.050 2.181 -18.555 1.00 98.56 316 TYR A N 1
ATOM 2415 C CA . TYR A 1 316 ? -1.207 1.231 -19.266 1.00 98.56 316 TYR A CA 1
ATOM 2416 C C . TYR A 1 316 ? -0.625 0.261 -18.254 1.00 98.56 316 TYR A C 1
ATOM 2418 O O . TYR A 1 316 ? -0.168 0.669 -17.187 1.00 98.56 316 TYR A O 1
ATOM 2426 N N . PHE A 1 317 ? -0.597 -1.014 -18.606 1.00 98.12 317 PHE A N 1
ATOM 2427 C CA . PHE A 1 317 ? 0.014 -2.050 -17.791 1.00 98.12 317 PHE A CA 1
ATOM 2428 C C . PHE A 1 317 ? 0.739 -3.032 -18.696 1.00 98.12 317 PHE A C 1
ATOM 2430 O O . PHE A 1 317 ? 0.341 -3.260 -19.832 1.00 98.12 317 PHE A O 1
ATOM 2437 N N . SER A 1 318 ? 1.833 -3.591 -18.215 1.00 97.31 318 SER A N 1
ATOM 2438 C CA . SER A 1 318 ? 2.566 -4.653 -18.890 1.00 97.31 318 SER A CA 1
ATOM 2439 C C . SER A 1 318 ? 2.227 -5.992 -18.269 1.00 97.31 318 SER A C 1
ATOM 2441 O O . SER A 1 318 ? 1.854 -6.049 -17.101 1.00 97.31 318 SER A O 1
ATOM 2443 N N . ASN A 1 319 ? 2.396 -7.054 -19.043 1.00 94.88 319 ASN A N 1
ATOM 2444 C CA . ASN A 1 319 ? 2.564 -8.386 -18.486 1.00 94.88 319 ASN A CA 1
ATOM 2445 C C . ASN A 1 319 ? 4.056 -8.643 -18.239 1.00 94.88 319 ASN A C 1
ATOM 2447 O O . ASN A 1 319 ? 4.878 -7.732 -18.392 1.00 94.88 319 ASN A O 1
ATOM 2451 N N . ARG A 1 320 ? 4.445 -9.870 -17.887 1.00 93.19 320 ARG A N 1
ATOM 2452 C CA . ARG A 1 320 ? 5.832 -10.156 -17.497 1.00 93.19 320 ARG A CA 1
ATOM 2453 C C . ARG A 1 320 ? 6.855 -9.836 -18.596 1.00 93.19 320 ARG A C 1
ATOM 2455 O O . ARG A 1 320 ? 7.891 -9.233 -18.317 1.00 93.19 320 ARG A O 1
ATOM 2462 N N . ASN A 1 321 ? 6.624 -10.252 -19.844 1.00 92.56 321 ASN A N 1
ATOM 2463 C CA . ASN A 1 321 ? 7.674 -10.209 -20.877 1.00 92.56 321 ASN A CA 1
ATOM 2464 C C . ASN A 1 321 ? 7.204 -10.060 -22.335 1.00 92.56 321 ASN A C 1
ATOM 2466 O O . ASN A 1 321 ? 8.045 -10.155 -23.231 1.00 92.56 321 ASN A O 1
ATOM 2470 N N . THR A 1 322 ? 5.919 -9.822 -22.603 1.00 94.31 322 THR A N 1
ATOM 2471 C CA . THR A 1 322 ? 5.422 -9.719 -23.988 1.00 94.31 322 THR A CA 1
ATOM 2472 C C . THR A 1 322 ? 5.230 -8.272 -24.410 1.00 94.31 322 THR A C 1
ATOM 2474 O O . THR A 1 322 ? 5.774 -7.843 -25.432 1.00 94.31 322 THR A O 1
ATOM 2477 N N . GLY A 1 323 ? 4.476 -7.500 -23.627 1.00 95.75 323 GLY A N 1
ATOM 2478 C CA . GLY A 1 323 ? 4.066 -6.173 -24.061 1.00 95.75 323 GLY A CA 1
ATOM 2479 C C . GLY A 1 323 ? 3.338 -5.347 -23.015 1.00 95.75 323 GLY A C 1
ATOM 2480 O O . GLY A 1 323 ? 3.194 -5.750 -21.863 1.00 95.75 323 GLY A O 1
ATOM 2481 N N . ILE A 1 324 ? 2.888 -4.179 -23.460 1.00 98.12 324 ILE A N 1
ATOM 2482 C CA . ILE A 1 324 ? 2.066 -3.227 -22.721 1.00 98.12 324 ILE A CA 1
ATOM 2483 C C . ILE A 1 324 ? 0.667 -3.250 -23.337 1.00 98.12 324 ILE A C 1
ATOM 2485 O O . ILE A 1 324 ? 0.516 -3.185 -24.556 1.00 98.12 324 ILE A O 1
ATOM 2489 N N . MET A 1 325 ? -0.347 -3.329 -22.491 1.00 98.06 325 MET A N 1
ATOM 2490 C CA . MET A 1 325 ? -1.767 -3.183 -22.793 1.00 98.06 325 MET A CA 1
ATOM 2491 C C . MET A 1 325 ? -2.278 -1.905 -22.129 1.00 98.06 325 MET A C 1
ATOM 2493 O O . MET A 1 325 ? -1.549 -1.223 -21.405 1.00 98.06 325 MET A O 1
ATOM 2497 N N . ARG A 1 326 ? -3.535 -1.556 -22.391 1.00 97.81 326 ARG A N 1
ATOM 2498 C CA . ARG A 1 326 ? -4.178 -0.402 -21.769 1.00 97.81 326 ARG A CA 1
ATOM 2499 C C . ARG A 1 326 ? -5.640 -0.677 -21.471 1.00 97.81 326 ARG A C 1
ATOM 2501 O O . ARG A 1 326 ? -6.282 -1.446 -22.180 1.00 97.81 326 ARG A O 1
ATOM 2508 N N . ILE A 1 327 ? -6.148 -0.005 -20.454 1.00 98.25 327 ILE A N 1
ATOM 2509 C CA . ILE A 1 327 ? -7.537 -0.055 -20.014 1.00 98.25 327 ILE A CA 1
ATOM 2510 C C . ILE A 1 327 ? -7.979 1.364 -19.636 1.00 98.25 327 ILE A C 1
ATOM 2512 O O . ILE A 1 327 ? -7.174 2.144 -19.123 1.00 98.25 327 ILE A O 1
ATOM 2516 N N . GLU A 1 328 ? -9.218 1.746 -19.950 1.00 97.94 328 GLU A N 1
ATOM 2517 C CA . GLU A 1 328 ? -9.735 3.066 -19.565 1.00 97.94 328 GLU A CA 1
ATOM 2518 C C . GLU A 1 328 ? -9.976 3.132 -18.049 1.00 97.94 328 GLU A C 1
ATOM 2520 O O . GLU A 1 328 ? -10.382 2.151 -17.424 1.00 97.94 328 GLU A O 1
ATOM 2525 N N . HIS A 1 329 ? -9.757 4.303 -17.444 1.00 97.38 329 HIS A N 1
ATOM 2526 C CA . HIS A 1 329 ? -9.895 4.500 -15.990 1.00 97.38 329 HIS A CA 1
ATOM 2527 C C . HIS A 1 329 ? -11.289 4.157 -15.439 1.00 97.38 329 HIS A C 1
ATOM 2529 O O . HIS A 1 329 ? -11.428 3.846 -14.255 1.00 97.38 329 HIS A O 1
ATOM 2535 N N . SER A 1 330 ? -12.323 4.213 -16.281 1.00 95.56 330 SER A N 1
ATOM 2536 C CA . SER A 1 330 ? -13.723 3.909 -15.957 1.00 95.56 330 SER A CA 1
ATOM 2537 C C . SER A 1 330 ? -14.041 2.413 -15.877 1.00 95.56 330 SER A C 1
ATOM 2539 O O . SER A 1 330 ? -15.060 2.051 -15.293 1.00 95.56 330 SER A O 1
ATOM 2541 N N . GLU A 1 331 ? -13.203 1.543 -16.439 1.00 97.69 331 GLU A N 1
ATOM 2542 C CA . GLU A 1 331 ? -13.486 0.108 -16.521 1.00 97.69 331 GLU A CA 1
ATOM 2543 C C . GLU A 1 331 ? -13.388 -0.578 -15.155 1.00 97.69 331 GLU A C 1
ATOM 2545 O O . GLU A 1 331 ? -12.514 -0.270 -14.338 1.00 97.69 331 GLU A O 1
ATOM 2550 N N . ARG A 1 332 ? -14.280 -1.538 -14.897 1.00 97.38 332 ARG A N 1
ATOM 2551 C CA . ARG A 1 332 ? -14.314 -2.338 -13.664 1.00 97.38 332 ARG A CA 1
ATOM 2552 C C . ARG A 1 332 ? -14.688 -3.785 -13.965 1.00 97.38 332 ARG A C 1
ATOM 2554 O O . ARG A 1 332 ? -15.389 -4.053 -14.937 1.00 97.38 332 ARG A O 1
ATOM 2561 N N . ASN A 1 333 ? -14.265 -4.694 -13.088 1.00 97.31 333 ASN A N 1
ATOM 2562 C CA . ASN A 1 333 ? -14.623 -6.116 -13.093 1.00 97.31 333 ASN A CA 1
ATOM 2563 C C . ASN A 1 333 ? -14.388 -6.823 -14.440 1.00 97.31 333 ASN A C 1
ATOM 2565 O O . ASN A 1 333 ? -15.191 -7.655 -14.860 1.00 97.31 333 ASN A O 1
ATOM 2569 N N . ARG A 1 334 ? -13.300 -6.479 -15.135 1.00 98.06 334 ARG A N 1
ATOM 2570 C CA . ARG A 1 334 ? -12.927 -7.117 -16.398 1.00 98.06 334 ARG A CA 1
ATOM 2571 C C . ARG A 1 334 ? -12.123 -8.392 -16.151 1.00 98.06 334 ARG A C 1
ATOM 2573 O O . ARG A 1 334 ? -11.358 -8.478 -15.188 1.00 98.06 334 ARG A O 1
ATOM 2580 N N . LEU A 1 335 ? -12.263 -9.358 -17.054 1.00 97.12 335 LEU A N 1
ATOM 2581 C CA . LEU A 1 335 ? -11.426 -10.554 -17.107 1.00 97.12 335 LEU A CA 1
ATOM 2582 C C . LEU A 1 335 ? -10.403 -10.379 -18.227 1.00 97.12 335 LEU A C 1
ATOM 2584 O O . LEU A 1 335 ? -10.776 -10.064 -19.355 1.00 97.12 335 LEU A O 1
ATOM 2588 N N . TYR A 1 336 ? -9.121 -10.571 -17.932 1.00 96.62 336 TYR A N 1
ATOM 2589 C CA . TYR A 1 336 ? -8.086 -10.438 -18.945 1.00 96.62 336 TYR A CA 1
ATOM 2590 C C . TYR A 1 336 ? -8.260 -11.478 -20.058 1.00 96.62 336 TYR A C 1
ATOM 2592 O O . TYR A 1 336 ? -8.404 -12.674 -19.808 1.00 96.62 336 TYR A O 1
ATOM 2600 N N . SER A 1 337 ? -8.198 -11.005 -21.301 1.00 93.62 337 SER A N 1
ATOM 2601 C CA . SER A 1 337 ? -7.960 -11.826 -22.482 1.00 93.62 337 SER A CA 1
ATOM 2602 C C . SER A 1 337 ? -7.231 -10.993 -23.545 1.00 93.62 337 SER A C 1
ATOM 2604 O O . SER A 1 337 ? -7.526 -9.801 -23.682 1.00 93.62 337 SER A O 1
ATOM 2606 N N . PRO A 1 338 ? -6.336 -11.588 -24.355 1.00 89.50 338 PRO A N 1
ATOM 2607 C CA . PRO A 1 338 ? -5.650 -10.860 -25.426 1.00 89.50 338 PRO A CA 1
ATOM 2608 C C . PRO A 1 338 ? -6.589 -10.273 -26.489 1.00 89.50 338 PRO A C 1
ATOM 2610 O O . PRO A 1 338 ? -6.245 -9.292 -27.144 1.00 89.50 338 PRO A O 1
ATOM 2613 N N . SER A 1 339 ? -7.772 -10.867 -26.682 1.00 92.25 339 SER A N 1
ATOM 2614 C CA . SER A 1 339 ? -8.782 -10.364 -27.621 1.00 92.25 339 SER A CA 1
ATOM 2615 C C . SER A 1 339 ? -9.466 -9.093 -27.133 1.00 92.25 339 SER A C 1
ATOM 2617 O O . SER A 1 339 ? -9.801 -8.230 -27.939 1.00 92.25 339 SER A O 1
ATOM 2619 N N . GLU A 1 340 ? -9.697 -8.988 -25.826 1.00 94.56 340 GLU A N 1
ATOM 2620 C CA . GLU A 1 340 ? -10.352 -7.828 -25.223 1.00 94.56 340 GLU A CA 1
ATOM 2621 C C . GLU A 1 340 ? -9.352 -6.707 -24.931 1.00 94.56 340 GLU A C 1
ATOM 2623 O O . GLU A 1 340 ? -9.645 -5.533 -25.147 1.00 94.56 340 GLU A O 1
ATOM 2628 N N . PHE A 1 341 ? -8.146 -7.084 -24.504 1.00 95.75 341 PHE A N 1
ATOM 2629 C CA . PHE A 1 341 ? -7.049 -6.178 -24.190 1.00 95.75 341 PHE A CA 1
ATOM 2630 C C . PHE A 1 341 ? -5.880 -6.443 -25.139 1.00 95.75 341 PHE A C 1
ATOM 2632 O O . PHE A 1 341 ? -4.865 -7.013 -24.726 1.00 95.75 341 PHE A O 1
ATOM 2639 N N . PRO A 1 342 ? -5.997 -6.053 -26.422 1.00 95.19 342 PRO A N 1
ATOM 2640 C CA . PRO A 1 342 ? -4.890 -6.192 -27.349 1.00 95.19 342 PRO A CA 1
ATOM 2641 C C . PRO A 1 342 ? -3.706 -5.349 -26.877 1.00 95.19 342 PRO A C 1
ATOM 2643 O O . PRO A 1 342 ? -3.860 -4.288 -26.260 1.00 95.19 342 PRO A O 1
ATOM 2646 N N . TYR A 1 343 ? -2.501 -5.808 -27.202 1.00 96.44 343 TYR A N 1
ATOM 2647 C CA . TYR A 1 343 ? -1.295 -5.062 -26.886 1.00 96.44 343 TYR A CA 1
ATOM 2648 C C . TYR A 1 343 ? -1.310 -3.685 -27.553 1.00 96.44 343 TYR A C 1
ATOM 2650 O O . TYR A 1 343 ? -1.486 -3.563 -28.764 1.00 96.44 343 TYR A O 1
ATOM 2658 N N . TYR A 1 344 ? -1.057 -2.655 -26.749 1.00 97.38 344 TYR A N 1
ATOM 2659 C CA . TYR A 1 344 ? -0.718 -1.322 -27.228 1.00 97.38 344 TYR A CA 1
ATOM 2660 C C . TYR A 1 344 ? 0.640 -1.339 -27.939 1.00 97.38 344 TYR A C 1
ATOM 2662 O O . TYR A 1 344 ? 0.796 -0.770 -29.014 1.00 97.38 344 TYR A O 1
ATOM 2670 N N . VAL A 1 345 ? 1.612 -2.036 -27.346 1.00 97.44 345 VAL A N 1
ATOM 2671 C CA . VAL A 1 345 ? 2.927 -2.296 -27.936 1.00 97.44 345 VAL A CA 1
ATOM 2672 C C . VAL A 1 345 ? 3.470 -3.618 -27.410 1.00 97.44 345 VAL A C 1
ATOM 2674 O O . VAL A 1 345 ? 3.323 -3.942 -26.233 1.00 97.44 345 VAL A O 1
ATOM 2677 N N . GLN A 1 346 ? 4.116 -4.389 -28.277 1.00 95.31 346 GLN A N 1
ATOM 2678 C CA . GLN A 1 346 ? 4.821 -5.616 -27.925 1.00 95.31 346 GLN A CA 1
ATOM 2679 C C . GLN A 1 346 ? 6.314 -5.453 -28.163 1.00 95.31 346 GLN A C 1
ATOM 2681 O O . GLN A 1 346 ? 6.753 -4.651 -28.989 1.00 95.31 346 GLN A O 1
ATOM 2686 N N . ASN A 1 347 ? 7.098 -6.319 -27.531 1.00 94.56 347 ASN A N 1
ATOM 2687 C CA . ASN A 1 347 ? 8.504 -6.471 -27.888 1.00 94.56 347 ASN A CA 1
ATOM 2688 C C . ASN A 1 347 ? 8.681 -6.773 -29.388 1.00 94.56 347 ASN A C 1
ATOM 2690 O O . ASN A 1 347 ? 9.597 -6.284 -30.040 1.00 94.56 347 ASN A O 1
ATOM 2694 N N . ALA A 1 348 ? 7.769 -7.549 -29.973 1.00 93.88 348 ALA A N 1
ATOM 2695 C CA . ALA A 1 348 ? 7.831 -7.895 -31.387 1.00 93.88 348 ALA A CA 1
ATOM 2696 C C . ALA A 1 348 ? 7.324 -6.805 -32.329 1.00 93.88 348 ALA A C 1
ATOM 2698 O O . ALA A 1 348 ? 7.530 -6.930 -33.525 1.00 93.88 348 ALA A O 1
ATOM 2699 N N . THR A 1 349 ? 6.710 -5.727 -31.845 1.00 95.25 349 THR A N 1
ATOM 2700 C CA . THR A 1 349 ? 6.247 -4.624 -32.708 1.00 95.25 349 THR A CA 1
ATOM 2701 C C . THR A 1 349 ? 7.210 -3.440 -32.698 1.00 95.25 349 THR A C 1
ATOM 2703 O O . THR A 1 34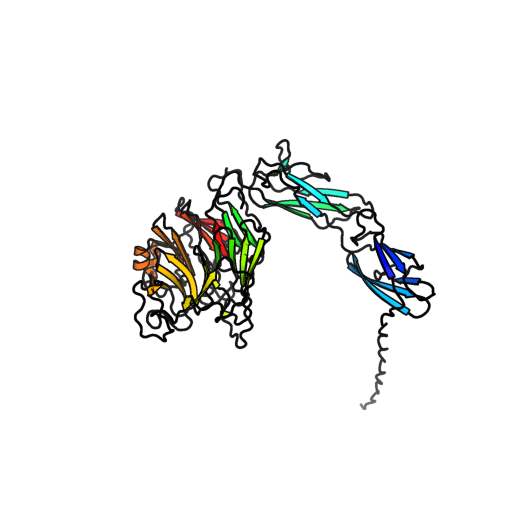9 ? 6.842 -2.342 -33.102 1.00 95.25 349 THR A O 1
ATOM 2706 N N . LEU A 1 350 ? 8.444 -3.641 -32.231 1.00 95.75 350 LEU A N 1
ATOM 2707 C CA . LEU A 1 350 ? 9.517 -2.653 -32.276 1.00 95.75 350 LEU A CA 1
ATOM 2708 C C . LEU A 1 350 ? 10.781 -3.291 -32.862 1.00 95.75 350 LEU A C 1
ATOM 2710 O O . LEU A 1 350 ? 11.075 -4.466 -32.647 1.00 95.75 350 LEU A O 1
ATOM 2714 N N . GLY A 1 351 ? 11.566 -2.492 -33.585 1.00 94.75 351 GLY A N 1
ATOM 2715 C CA . GLY A 1 351 ? 12.787 -2.911 -34.285 1.00 94.75 351 GLY A CA 1
ATOM 2716 C C . GLY A 1 351 ? 13.982 -3.295 -33.402 1.00 94.75 351 GLY A C 1
ATOM 2717 O O . GLY A 1 351 ? 15.120 -3.165 -33.844 1.00 94.75 351 GLY A O 1
ATOM 2718 N N . TYR A 1 352 ? 13.769 -3.722 -32.156 1.00 94.81 352 TYR A N 1
ATOM 2719 C CA . TYR A 1 352 ? 14.842 -3.971 -31.188 1.00 94.81 352 TYR A CA 1
ATOM 2720 C C . TYR A 1 352 ? 15.339 -5.417 -31.133 1.00 94.81 352 TYR A C 1
ATOM 2722 O O . TYR A 1 352 ? 16.427 -5.652 -30.603 1.00 94.81 352 TYR A O 1
ATOM 2730 N N . TYR A 1 353 ? 14.619 -6.395 -31.693 1.00 91.69 353 TYR A N 1
ATOM 2731 C CA . TYR A 1 353 ? 15.156 -7.755 -31.819 1.00 91.69 353 TYR A CA 1
ATOM 2732 C C . TYR A 1 353 ? 16.414 -7.762 -32.691 1.00 91.69 353 TYR A C 1
ATOM 2734 O O . TYR A 1 353 ? 16.400 -7.247 -33.808 1.00 91.69 353 TYR A O 1
ATOM 2742 N N . ALA A 1 354 ? 17.497 -8.337 -32.156 1.00 86.31 354 ALA A N 1
ATOM 2743 C CA . ALA A 1 354 ? 18.862 -8.261 -32.696 1.00 86.31 354 ALA A CA 1
ATOM 2744 C C . ALA A 1 354 ? 19.507 -6.853 -32.693 1.00 86.31 354 ALA A C 1
ATOM 2746 O O . ALA A 1 354 ? 20.672 -6.725 -33.055 1.00 86.31 354 ALA A O 1
ATOM 2747 N N . ASN A 1 355 ? 18.807 -5.828 -32.194 1.00 88.88 355 ASN A N 1
ATOM 2748 C CA . ASN A 1 355 ? 19.310 -4.468 -31.955 1.00 88.88 355 ASN A CA 1
ATOM 2749 C C . ASN A 1 355 ? 19.262 -4.104 -30.455 1.00 88.88 355 ASN A C 1
ATOM 2751 O O . ASN A 1 355 ? 18.984 -2.964 -30.086 1.00 88.88 355 ASN A O 1
ATOM 2755 N N . GLY A 1 356 ? 19.482 -5.091 -29.582 1.00 88.19 356 GLY A N 1
ATOM 2756 C CA . GLY A 1 356 ? 19.500 -4.926 -28.125 1.00 88.19 356 GLY A CA 1
ATOM 2757 C C . GLY A 1 356 ? 18.526 -5.835 -27.371 1.00 88.19 356 GLY A C 1
ATOM 2758 O O . GLY A 1 356 ? 18.813 -6.177 -26.229 1.00 88.19 356 GLY A O 1
ATOM 2759 N N . TRP A 1 357 ? 17.434 -6.298 -27.995 1.00 90.81 357 TRP A N 1
ATOM 2760 C CA . TRP A 1 357 ? 16.557 -7.332 -27.428 1.00 90.81 357 TRP A CA 1
ATOM 2761 C C . TRP A 1 357 ? 16.900 -8.734 -27.903 1.00 90.81 357 TRP A C 1
ATOM 2763 O O . TRP A 1 357 ? 17.294 -8.963 -29.050 1.00 90.81 357 TRP A O 1
ATOM 2773 N N . SER A 1 358 ? 16.653 -9.680 -27.003 1.00 87.69 358 SER A N 1
ATOM 2774 C CA . SER A 1 358 ? 16.564 -11.111 -27.264 1.00 87.69 358 SER A CA 1
ATOM 2775 C C . SER A 1 358 ? 15.193 -11.635 -26.834 1.00 87.69 358 SER A C 1
ATOM 2777 O O . SER A 1 358 ? 14.409 -10.943 -26.177 1.00 87.69 358 SER A O 1
ATOM 2779 N N . TYR A 1 359 ? 14.865 -12.861 -27.244 1.00 86.38 359 TYR A N 1
ATOM 2780 C CA . TYR A 1 359 ? 13.605 -13.494 -26.861 1.00 86.38 359 TYR A CA 1
ATOM 2781 C C . TYR A 1 359 ? 13.481 -13.596 -25.332 1.00 86.38 359 TYR A C 1
ATOM 2783 O O . TYR A 1 359 ? 14.443 -13.936 -24.642 1.00 86.38 359 TYR A O 1
ATOM 2791 N N . GLY A 1 360 ? 12.298 -13.281 -24.799 1.00 86.44 360 GLY A N 1
ATOM 2792 C CA . GLY A 1 360 ? 12.068 -13.207 -23.355 1.00 86.44 360 GLY A CA 1
ATOM 2793 C C . GLY A 1 360 ? 12.561 -11.918 -22.686 1.00 86.44 360 GLY A C 1
ATOM 2794 O O . GLY A 1 360 ? 12.735 -11.922 -21.470 1.00 86.44 360 GLY A O 1
ATOM 2795 N N . SER A 1 361 ? 12.786 -10.838 -23.451 1.00 91.88 361 SER A N 1
ATOM 2796 C CA . SER A 1 361 ? 13.116 -9.512 -22.909 1.00 91.88 361 SER A CA 1
ATOM 2797 C C . SER A 1 361 ? 12.046 -9.026 -21.926 1.00 91.88 361 SER A C 1
ATOM 2799 O O . SER A 1 361 ? 10.911 -8.715 -22.300 1.00 91.88 361 SER A O 1
ATOM 2801 N N . MET A 1 362 ? 12.405 -9.002 -20.647 1.00 93.88 362 MET A N 1
ATOM 2802 C CA . MET A 1 362 ? 11.446 -8.877 -19.553 1.00 93.88 362 MET A CA 1
ATOM 2803 C C . MET A 1 362 ? 11.078 -7.428 -19.263 1.00 93.88 362 MET A C 1
ATOM 2805 O O . MET A 1 362 ? 11.943 -6.553 -19.266 1.00 93.88 362 MET A O 1
ATOM 2809 N N . ASN A 1 363 ? 9.800 -7.189 -18.980 1.00 95.12 363 ASN A N 1
ATOM 2810 C CA . ASN A 1 363 ? 9.267 -5.865 -18.702 1.00 95.12 363 ASN A CA 1
ATOM 2811 C C . ASN A 1 363 ? 9.625 -5.422 -17.282 1.00 95.12 363 ASN A C 1
ATOM 2813 O O . ASN A 1 363 ? 9.478 -6.173 -16.322 1.00 95.12 363 ASN A O 1
ATOM 2817 N N . ALA A 1 364 ? 10.067 -4.177 -17.155 1.00 95.69 364 ALA A N 1
ATOM 2818 C CA . ALA A 1 364 ? 10.123 -3.459 -15.893 1.00 95.69 364 ALA A CA 1
ATOM 2819 C C . ALA A 1 364 ? 9.402 -2.108 -16.050 1.00 95.69 364 ALA A C 1
ATOM 2821 O O . ALA A 1 364 ? 8.599 -1.943 -16.973 1.00 95.69 364 ALA A O 1
ATOM 2822 N N . CYS A 1 365 ? 9.672 -1.151 -15.160 1.00 96.69 365 CYS A N 1
ATOM 2823 C CA . CYS A 1 365 ? 9.065 0.177 -15.198 1.00 96.69 365 CYS A CA 1
ATOM 2824 C C . CYS A 1 365 ? 9.118 0.813 -16.596 1.00 96.69 365 CYS A C 1
ATOM 2826 O O . CYS A 1 365 ? 10.120 0.736 -17.312 1.00 96.69 365 CYS A O 1
ATOM 2828 N N . PHE A 1 366 ? 8.033 1.474 -16.976 1.00 98.31 366 PHE A N 1
ATOM 2829 C CA . PHE A 1 366 ? 7.973 2.277 -18.183 1.00 98.31 366 PHE A CA 1
ATOM 2830 C C . PHE A 1 366 ? 7.177 3.551 -17.931 1.00 98.31 366 PHE A C 1
ATOM 2832 O O . PHE A 1 366 ? 6.388 3.643 -16.994 1.00 98.31 366 PHE A O 1
ATOM 2839 N N . GLY A 1 367 ? 7.390 4.544 -18.782 1.00 97.56 367 GLY A N 1
ATOM 2840 C CA . GLY A 1 367 ? 6.724 5.835 -18.693 1.00 97.56 367 GLY A CA 1
ATOM 2841 C C . GLY A 1 367 ? 7.098 6.721 -19.869 1.00 97.56 367 GLY A C 1
ATOM 2842 O O . GLY A 1 367 ? 7.956 6.361 -20.677 1.00 97.56 367 GLY A O 1
ATOM 2843 N N . LYS A 1 368 ? 6.441 7.873 -19.979 1.00 96.94 368 LYS A N 1
ATOM 2844 C CA . LYS A 1 368 ? 6.627 8.805 -21.095 1.00 96.94 368 LYS A CA 1
ATOM 2845 C C . LYS A 1 368 ? 7.301 10.088 -20.612 1.00 96.94 368 LYS A C 1
ATOM 2847 O O . LYS A 1 368 ? 6.864 10.676 -19.627 1.00 96.94 368 LYS A O 1
ATOM 2852 N N . ILE A 1 369 ? 8.348 10.513 -21.313 1.00 97.31 369 ILE A N 1
ATOM 2853 C CA . ILE A 1 369 ? 9.058 11.779 -21.099 1.00 97.31 369 ILE A CA 1
ATOM 2854 C C . ILE A 1 369 ? 9.050 12.515 -22.437 1.00 97.31 369 ILE A C 1
ATOM 2856 O O . ILE A 1 369 ? 9.515 11.970 -23.436 1.00 97.31 369 ILE A O 1
ATOM 2860 N N . ASP A 1 370 ? 8.462 13.711 -22.472 1.00 94.38 370 ASP A N 1
ATOM 2861 C CA . ASP A 1 370 ? 8.400 14.578 -23.658 1.00 94.38 370 ASP A CA 1
ATOM 2862 C C . ASP A 1 370 ? 7.960 13.845 -24.942 1.00 94.38 370 ASP A C 1
ATOM 2864 O O . ASP A 1 370 ? 8.567 13.945 -26.006 1.00 94.38 370 ASP A O 1
ATOM 2868 N N . GLY A 1 371 ? 6.897 13.039 -24.830 1.00 95.25 371 GLY A N 1
ATOM 2869 C CA . GLY A 1 371 ? 6.327 12.282 -25.951 1.00 95.25 371 GLY A CA 1
ATOM 2870 C C . GLY A 1 371 ? 7.068 10.988 -26.317 1.00 95.25 371 GLY A C 1
ATOM 2871 O O . GLY A 1 371 ? 6.560 10.215 -27.127 1.00 95.25 371 GLY A O 1
ATOM 2872 N N . THR A 1 372 ? 8.207 10.706 -25.687 1.00 98.19 372 THR A N 1
ATOM 2873 C CA . THR A 1 372 ? 9.002 9.491 -25.903 1.00 98.19 372 THR A CA 1
ATOM 2874 C C . THR A 1 372 ? 8.789 8.510 -24.757 1.00 98.19 372 THR A C 1
ATOM 2876 O O . THR A 1 372 ? 8.896 8.872 -23.587 1.00 98.19 372 THR A O 1
ATOM 2879 N N . TRP A 1 373 ? 8.492 7.254 -25.071 1.00 98.62 373 TRP A N 1
ATOM 2880 C CA . TRP A 1 373 ? 8.448 6.177 -24.089 1.00 98.62 373 TRP A CA 1
ATOM 2881 C C . TRP A 1 373 ? 9.854 5.786 -23.663 1.00 98.62 373 TRP A C 1
ATOM 2883 O O . TRP A 1 373 ? 10.753 5.693 -24.490 1.00 98.62 373 TRP A O 1
ATOM 2893 N N . TYR A 1 374 ? 10.021 5.524 -22.376 1.00 98.62 374 TYR A N 1
ATOM 2894 C CA . TYR A 1 374 ? 11.207 4.951 -21.760 1.00 98.62 374 TYR A CA 1
ATOM 2895 C C . TYR A 1 374 ? 10.763 3.638 -21.128 1.00 98.62 374 TYR A C 1
ATOM 2897 O O . TYR A 1 374 ? 9.861 3.636 -20.293 1.00 98.62 374 TYR A O 1
ATOM 2905 N N . TRP A 1 375 ? 11.360 2.524 -21.544 1.00 98.31 375 TRP A N 1
ATOM 2906 C CA . TRP A 1 375 ? 10.962 1.186 -21.120 1.00 98.31 375 TRP A CA 1
ATOM 2907 C C . TRP A 1 375 ? 12.159 0.417 -20.577 1.00 98.31 375 TRP A C 1
ATOM 2909 O O . TRP A 1 375 ? 13.068 0.038 -21.322 1.00 98.31 375 TRP A O 1
ATOM 2919 N N . CYS A 1 376 ? 12.156 0.193 -19.265 1.00 97.75 376 CYS A N 1
ATOM 2920 C CA . CYS A 1 376 ? 13.155 -0.617 -18.593 1.00 97.75 376 CYS A CA 1
ATOM 2921 C C . CYS A 1 376 ? 12.994 -2.098 -18.947 1.00 97.75 376 CYS A C 1
ATOM 2923 O O . CYS A 1 376 ? 11.884 -2.640 -18.949 1.00 97.75 376 CYS A O 1
ATOM 2925 N N . LYS A 1 377 ? 14.129 -2.757 -19.184 1.00 96.31 377 LYS A N 1
ATOM 2926 C CA . LYS A 1 377 ? 14.252 -4.198 -19.397 1.00 96.31 377 LYS A CA 1
ATOM 2927 C C . LYS A 1 377 ? 15.344 -4.760 -18.502 1.00 96.31 377 LYS A C 1
ATOM 2929 O O . LYS A 1 377 ? 16.450 -4.219 -18.467 1.00 96.31 377 LYS A O 1
ATOM 2934 N N . THR A 1 378 ? 15.060 -5.859 -17.811 1.00 94.62 378 THR A N 1
ATOM 2935 C CA . THR A 1 378 ? 15.971 -6.426 -16.795 1.00 94.62 378 THR A CA 1
ATOM 2936 C C . THR A 1 378 ? 16.476 -7.829 -17.113 1.00 94.62 378 THR A C 1
ATOM 2938 O O . THR A 1 378 ? 17.294 -8.360 -16.368 1.00 94.62 378 THR A O 1
ATOM 2941 N N . PHE A 1 379 ? 16.043 -8.431 -18.224 1.00 92.94 379 PHE A N 1
ATOM 2942 C CA . PHE A 1 379 ? 16.529 -9.737 -18.671 1.00 92.94 379 PHE A CA 1
ATOM 2943 C C . PHE A 1 379 ? 16.506 -9.852 -20.203 1.00 92.94 379 PHE A C 1
ATOM 2945 O O . PHE A 1 379 ? 15.691 -9.186 -20.832 1.00 92.94 379 PHE A O 1
ATOM 2952 N N . ASN A 1 380 ? 17.388 -10.676 -20.794 1.00 91.12 380 ASN A N 1
ATOM 2953 C CA . ASN A 1 380 ? 17.471 -10.973 -22.239 1.00 91.12 380 ASN A CA 1
ATOM 2954 C C . ASN A 1 380 ? 17.391 -9.744 -23.169 1.00 91.12 380 ASN A C 1
ATOM 2956 O O . ASN A 1 380 ? 16.628 -9.703 -24.135 1.00 91.12 380 ASN A O 1
ATOM 2960 N N . GLY A 1 381 ? 18.229 -8.749 -22.883 1.00 91.88 381 GLY A N 1
ATOM 2961 C CA . GLY A 1 381 ? 18.263 -7.471 -23.593 1.00 91.88 381 GLY A CA 1
ATOM 2962 C C . GLY A 1 381 ? 17.978 -6.322 -22.644 1.00 91.88 381 GLY A C 1
ATOM 2963 O O . GLY A 1 381 ? 16.909 -5.720 -22.693 1.00 91.88 381 GLY A O 1
ATOM 2964 N N . THR A 1 382 ? 18.918 -6.084 -21.730 1.00 95.31 382 THR A N 1
ATOM 2965 C CA . THR A 1 382 ? 18.735 -5.200 -20.580 1.00 95.31 382 THR A CA 1
ATOM 2966 C C . THR A 1 382 ? 19.049 -3.748 -20.922 1.00 95.31 382 THR A C 1
ATOM 2968 O O . THR A 1 382 ? 19.960 -3.462 -21.708 1.00 95.31 382 THR A O 1
ATOM 2971 N N . GLY A 1 383 ? 18.275 -2.824 -20.357 1.00 96.69 383 GLY A N 1
ATOM 2972 C CA . GLY A 1 383 ? 18.471 -1.406 -20.608 1.00 96.69 383 GLY A CA 1
ATOM 2973 C C . GLY A 1 383 ? 17.232 -0.544 -20.431 1.00 96.69 383 GLY A C 1
ATOM 2974 O O . GLY A 1 383 ? 16.195 -1.011 -19.968 1.00 96.69 383 GLY A O 1
ATOM 2975 N N . ILE A 1 384 ? 17.346 0.722 -20.833 1.00 97.94 384 ILE A N 1
ATOM 2976 C CA . ILE A 1 384 ? 16.209 1.634 -21.007 1.00 97.94 384 ILE A CA 1
ATOM 2977 C C . ILE A 1 384 ? 16.041 1.890 -22.504 1.00 97.94 384 ILE A C 1
ATOM 2979 O O . ILE A 1 384 ? 16.808 2.643 -23.106 1.00 97.94 384 ILE A O 1
ATOM 2983 N N . PHE A 1 385 ? 15.048 1.244 -23.103 1.00 97.75 385 PHE A N 1
ATOM 2984 C CA . PHE A 1 385 ? 14.735 1.332 -24.529 1.00 97.75 385 PHE A CA 1
ATOM 2985 C C . PHE A 1 385 ? 13.723 2.444 -24.772 1.00 97.75 385 PHE A C 1
ATOM 2987 O O . PHE A 1 385 ? 12.858 2.667 -23.923 1.00 97.75 385 PHE A O 1
ATOM 2994 N N . ARG A 1 386 ? 13.820 3.146 -25.907 1.00 98.12 386 ARG A N 1
ATOM 2995 C CA . ARG A 1 386 ? 12.972 4.310 -26.171 1.00 98.12 386 ARG A CA 1
ATOM 2996 C C . ARG A 1 386 ? 12.278 4.270 -27.511 1.00 98.12 386 ARG A C 1
ATOM 2998 O O . ARG A 1 386 ? 12.877 3.947 -28.522 1.00 98.12 386 ARG A O 1
ATOM 3005 N N . PHE A 1 387 ? 11.023 4.672 -27.538 1.00 98.31 387 PHE A N 1
ATOM 3006 C CA . PHE A 1 387 ? 10.251 4.699 -28.772 1.00 98.31 387 PHE A CA 1
ATOM 3007 C C . PHE A 1 387 ? 9.169 5.769 -28.696 1.00 98.31 387 PHE A C 1
ATOM 3009 O O . PHE A 1 387 ? 8.741 6.178 -27.620 1.00 98.31 387 PHE A O 1
ATOM 3016 N N . THR A 1 388 ? 8.725 6.231 -29.849 1.00 98.25 388 THR A N 1
ATOM 3017 C CA . THR A 1 388 ? 7.530 7.057 -29.998 1.00 98.25 388 THR A CA 1
ATOM 3018 C C . THR A 1 388 ? 6.369 6.183 -30.455 1.00 98.25 388 THR A C 1
ATOM 3020 O O . THR A 1 388 ? 6.567 5.062 -30.923 1.00 98.25 388 THR A O 1
ATOM 3023 N N . ASP A 1 389 ? 5.141 6.690 -30.368 1.00 96.88 389 ASP A N 1
ATOM 3024 C CA . ASP A 1 389 ? 3.976 5.937 -30.854 1.00 96.88 389 ASP A CA 1
ATOM 3025 C C . ASP A 1 389 ? 4.074 5.637 -32.366 1.00 96.88 389 ASP A C 1
ATOM 3027 O O . ASP A 1 389 ? 3.566 4.621 -32.828 1.00 96.88 389 ASP A O 1
ATOM 3031 N N . GLY A 1 390 ? 4.787 6.478 -33.129 1.00 96.38 390 GLY A N 1
ATOM 3032 C CA . GLY A 1 390 ? 5.029 6.279 -34.561 1.00 96.38 390 GLY A CA 1
ATOM 3033 C C . GLY A 1 390 ? 6.045 5.182 -34.897 1.00 96.38 390 GLY A C 1
ATOM 3034 O O . GLY A 1 390 ? 6.114 4.763 -36.049 1.00 96.38 390 GLY A O 1
ATOM 3035 N N . ASP A 1 391 ? 6.816 4.702 -33.917 1.00 96.88 391 ASP A N 1
ATOM 3036 C CA . ASP A 1 391 ? 7.761 3.596 -34.106 1.00 96.88 391 ASP A CA 1
ATOM 3037 C C . ASP A 1 391 ? 7.090 2.215 -33.972 1.00 96.88 391 ASP A C 1
ATOM 3039 O O . ASP A 1 391 ? 7.701 1.197 -34.308 1.00 96.88 391 ASP A O 1
ATOM 3043 N N . ILE A 1 392 ? 5.852 2.160 -33.464 1.00 96.62 392 ILE A N 1
ATOM 3044 C CA . ILE A 1 392 ? 5.118 0.910 -33.241 1.00 96.62 392 ILE A CA 1
ATOM 3045 C C . ILE A 1 392 ? 4.674 0.344 -34.593 1.00 96.62 392 ILE A C 1
ATOM 3047 O O . ILE A 1 392 ? 3.874 0.938 -35.316 1.00 96.62 392 ILE A O 1
ATOM 3051 N N . LEU A 1 393 ? 5.191 -0.835 -34.931 1.00 94.81 393 LEU A N 1
ATOM 3052 C CA . LEU A 1 393 ? 4.844 -1.547 -36.156 1.00 94.81 393 LEU A CA 1
ATOM 3053 C C . LEU A 1 393 ? 3.434 -2.140 -36.059 1.00 94.81 393 LEU A C 1
ATOM 3055 O O . LEU A 1 393 ? 3.018 -2.616 -35.005 1.00 94.81 393 LEU A O 1
ATOM 3059 N N . SER A 1 394 ? 2.725 -2.186 -37.188 1.00 92.06 394 SER A N 1
ATOM 3060 C CA . SER A 1 394 ? 1.385 -2.785 -37.274 1.00 92.06 394 SER A CA 1
ATOM 3061 C C . SER A 1 394 ? 1.376 -4.306 -37.093 1.00 92.06 394 SER A C 1
ATOM 3063 O O . SER A 1 394 ? 0.321 -4.883 -36.848 1.00 92.06 394 SER A O 1
ATOM 3065 N N . GLU A 1 395 ? 2.532 -4.959 -37.239 1.00 91.00 395 GLU A N 1
ATOM 3066 C CA . GLU A 1 395 ? 2.687 -6.410 -37.163 1.00 91.00 395 GLU A CA 1
ATOM 3067 C C . GLU A 1 395 ? 3.958 -6.789 -36.396 1.00 91.00 395 GLU A C 1
ATOM 3069 O O . GLU A 1 395 ? 4.952 -6.056 -36.386 1.00 91.00 395 GLU A O 1
ATOM 3074 N N . ALA A 1 396 ? 3.918 -7.961 -35.760 1.00 89.75 396 ALA A N 1
ATOM 3075 C CA . ALA A 1 396 ? 5.052 -8.528 -35.049 1.00 89.75 396 ALA A CA 1
ATOM 3076 C C . ALA A 1 396 ? 6.166 -8.958 -36.022 1.00 89.75 396 ALA A C 1
ATOM 3078 O O . ALA A 1 396 ? 5.910 -9.569 -37.057 1.00 89.75 396 ALA A O 1
ATOM 3079 N N . ILE A 1 397 ? 7.417 -8.684 -35.660 1.00 88.06 397 ILE A N 1
ATOM 3080 C CA . ILE A 1 397 ? 8.617 -9.043 -36.416 1.00 88.06 397 ILE A CA 1
ATOM 3081 C C . ILE A 1 397 ? 9.513 -9.989 -35.611 1.00 88.06 397 ILE A C 1
ATOM 3083 O O . ILE A 1 397 ? 9.537 -9.966 -34.382 1.00 88.06 397 ILE A O 1
ATOM 3087 N N . THR A 1 398 ? 10.328 -10.776 -36.312 1.00 77.56 398 THR A N 1
ATOM 3088 C CA . THR A 1 398 ? 11.347 -11.660 -35.715 1.00 77.56 398 THR A CA 1
ATOM 3089 C C . THR A 1 398 ? 12.759 -11.055 -35.752 1.00 77.56 398 THR A C 1
ATOM 3091 O O . THR A 1 398 ? 13.742 -11.765 -35.556 1.00 77.56 398 THR A O 1
ATOM 3094 N N . GLY A 1 399 ? 12.873 -9.749 -36.030 1.00 80.19 399 GLY A N 1
ATOM 3095 C CA . GLY A 1 399 ? 14.134 -9.014 -36.205 1.00 80.19 399 GLY A CA 1
ATOM 3096 C C . GLY A 1 399 ? 14.312 -8.428 -37.612 1.00 80.19 399 GLY A C 1
ATOM 3097 O O . GLY A 1 399 ? 13.417 -8.500 -38.453 1.00 80.19 399 GLY A O 1
ATOM 3098 N N . GLY A 1 400 ? 15.470 -7.809 -37.868 1.00 79.12 400 GLY A N 1
ATOM 3099 C CA . GLY A 1 400 ? 15.859 -7.316 -39.202 1.00 79.12 400 GLY A CA 1
ATOM 3100 C C . GLY A 1 400 ? 15.254 -5.971 -39.631 1.00 79.12 400 GLY A C 1
ATOM 3101 O O . GLY A 1 400 ? 15.502 -5.516 -40.747 1.00 79.12 400 GLY A O 1
ATOM 3102 N N . LYS A 1 401 ? 14.485 -5.311 -38.759 1.00 84.19 401 LYS A N 1
ATOM 3103 C CA . LYS A 1 401 ? 14.057 -3.914 -38.930 1.00 84.19 401 LYS A CA 1
ATOM 3104 C C . LYS A 1 401 ? 14.988 -2.977 -38.153 1.00 84.19 401 LYS A C 1
ATOM 3106 O O . LYS A 1 401 ? 15.570 -3.415 -37.160 1.00 84.19 401 LYS A O 1
ATOM 3111 N N . PRO A 1 402 ? 15.153 -1.714 -38.587 1.00 88.31 402 PRO A N 1
ATOM 3112 C CA . PRO A 1 402 ? 15.938 -0.745 -37.834 1.00 88.31 402 PRO A CA 1
ATOM 3113 C C . PRO A 1 402 ? 15.297 -0.481 -36.471 1.00 88.31 402 PRO A C 1
ATOM 3115 O O . PRO A 1 402 ? 14.071 -0.451 -36.351 1.00 88.31 402 PRO A O 1
ATOM 3118 N N . ALA A 1 403 ? 16.134 -0.273 -35.456 1.00 93.25 403 ALA A N 1
ATOM 3119 C CA . ALA A 1 403 ? 15.672 0.178 -34.153 1.00 93.25 403 ALA A CA 1
ATOM 3120 C C . ALA A 1 403 ? 15.015 1.572 -34.251 1.00 93.25 403 ALA A C 1
ATOM 3122 O O . ALA A 1 403 ? 15.421 2.368 -35.105 1.00 93.25 403 ALA A O 1
ATOM 3123 N N . PRO A 1 404 ? 14.049 1.886 -33.367 1.00 96.19 404 PRO A N 1
ATOM 3124 C CA . PRO A 1 404 ? 13.527 3.239 -33.193 1.00 96.19 404 PRO A CA 1
ATOM 3125 C C . PRO A 1 404 ? 14.639 4.287 -33.094 1.00 96.19 404 PRO A C 1
ATOM 3127 O O . PRO A 1 404 ? 15.667 4.061 -32.447 1.00 96.19 404 PRO A O 1
ATOM 3130 N N . SER A 1 405 ? 14.420 5.455 -33.701 1.00 94.88 405 SER A N 1
ATOM 3131 C CA . SER A 1 405 ? 15.426 6.529 -33.768 1.00 94.88 405 SER A CA 1
ATOM 3132 C C . SER A 1 405 ? 15.793 7.094 -32.392 1.00 94.88 405 SER A C 1
ATOM 3134 O O . SER A 1 405 ? 16.930 7.513 -32.178 1.00 94.88 405 SER A O 1
ATOM 3136 N N . ALA A 1 406 ? 14.864 7.030 -31.432 1.00 95.12 406 ALA A N 1
ATOM 3137 C CA . ALA A 1 406 ? 15.106 7.385 -30.038 1.00 95.12 406 ALA A CA 1
ATOM 3138 C C . ALA A 1 406 ? 16.158 6.474 -29.364 1.00 95.12 406 ALA A C 1
ATOM 3140 O O . ALA A 1 406 ? 16.782 6.870 -28.379 1.00 95.12 406 ALA A O 1
ATOM 3141 N N . GLY A 1 407 ? 16.415 5.274 -29.893 1.00 95.06 407 GLY A N 1
ATOM 3142 C CA . GLY A 1 407 ? 17.524 4.419 -29.472 1.00 95.06 407 GLY A CA 1
ATOM 3143 C C . GLY A 1 407 ? 17.434 3.930 -28.022 1.00 95.06 407 GLY A C 1
ATOM 3144 O O . GLY A 1 407 ? 16.362 3.861 -27.427 1.00 95.06 407 GLY A O 1
ATOM 3145 N N . VAL A 1 408 ? 18.575 3.558 -27.444 1.00 95.75 408 VAL A N 1
ATOM 3146 C CA . VAL A 1 408 ? 18.666 2.967 -26.099 1.00 95.75 408 VAL A CA 1
ATOM 3147 C C . VAL A 1 408 ? 19.441 3.919 -25.190 1.00 95.75 408 VAL A C 1
ATOM 3149 O O . VAL A 1 408 ? 20.566 4.284 -25.516 1.00 95.75 408 VAL A O 1
ATOM 3152 N N . ALA A 1 409 ? 18.846 4.343 -24.072 1.00 94.88 409 ALA A N 1
ATOM 3153 C CA . ALA A 1 409 ? 19.472 5.292 -23.148 1.00 94.88 409 ALA A CA 1
ATOM 3154 C C . ALA A 1 409 ? 20.521 4.623 -22.242 1.00 94.88 409 ALA A C 1
ATOM 3156 O O . ALA A 1 409 ? 21.597 5.172 -22.041 1.00 94.88 409 ALA A O 1
ATOM 3157 N N . LEU A 1 410 ? 20.228 3.416 -21.747 1.00 95.31 410 LEU A N 1
ATOM 3158 C CA . LEU A 1 410 ? 21.176 2.550 -21.033 1.00 95.31 410 LEU A CA 1
ATOM 3159 C C . LEU A 1 410 ? 21.155 1.174 -21.680 1.00 95.31 410 LEU A C 1
ATOM 3161 O O . LEU A 1 410 ? 20.070 0.634 -21.855 1.00 95.31 410 LEU A O 1
ATOM 3165 N N . SER A 1 411 ? 22.310 0.598 -22.004 1.00 93.88 411 SER A N 1
ATOM 3166 C CA . SER A 1 411 ? 22.401 -0.718 -22.654 1.00 93.88 411 SER A CA 1
ATOM 3167 C C . SER A 1 411 ? 23.245 -1.682 -21.826 1.00 93.88 411 SER A C 1
ATOM 3169 O O . SER A 1 411 ? 24.291 -1.302 -21.310 1.00 93.88 411 SER A O 1
ATOM 3171 N N . GLY A 1 412 ? 22.825 -2.943 -21.710 1.00 93.31 412 GLY A N 1
ATOM 3172 C CA . GLY A 1 412 ? 23.579 -3.966 -20.970 1.00 93.31 412 GLY A CA 1
ATOM 3173 C C . GLY A 1 412 ? 23.600 -3.747 -19.452 1.00 93.31 412 GLY A C 1
ATOM 3174 O O . GLY A 1 412 ? 24.447 -4.306 -18.754 1.00 93.31 412 GLY A O 1
ATOM 3175 N N . MET A 1 413 ? 22.679 -2.927 -18.949 1.00 94.88 413 MET A N 1
ATOM 3176 C CA . MET A 1 413 ? 22.439 -2.671 -17.530 1.00 94.88 413 MET A CA 1
ATOM 3177 C C . MET A 1 413 ? 20.994 -3.022 -17.216 1.00 94.88 413 MET A C 1
ATOM 3179 O O . MET A 1 413 ? 20.157 -2.969 -18.110 1.00 94.88 413 MET A O 1
ATOM 3183 N N . SER A 1 414 ? 20.697 -3.349 -15.968 1.00 95.12 414 SER A N 1
ATOM 3184 C CA . SER A 1 414 ? 19.413 -3.876 -15.511 1.00 95.12 414 SER A CA 1
ATOM 3185 C C . SER A 1 414 ? 18.658 -2.822 -14.693 1.00 95.12 414 SER A C 1
ATOM 3187 O O . SER A 1 414 ? 18.613 -2.920 -13.462 1.00 95.12 414 SER A O 1
ATOM 3189 N N . PRO A 1 415 ? 18.096 -1.779 -15.336 1.00 95.94 415 PRO A N 1
ATOM 3190 C CA . PRO A 1 415 ? 17.308 -0.777 -14.648 1.00 95.94 415 PRO A CA 1
ATOM 3191 C C . PRO A 1 415 ? 15.949 -1.350 -14.260 1.00 95.94 415 PRO A C 1
ATOM 3193 O O . PRO A 1 415 ? 15.285 -1.972 -15.088 1.00 95.94 415 PRO A O 1
ATOM 3196 N N . LYS A 1 416 ? 15.513 -1.134 -13.018 1.00 94.31 416 LYS A N 1
ATOM 3197 C CA . LYS A 1 416 ? 14.220 -1.661 -12.541 1.00 94.31 416 LYS A CA 1
ATOM 3198 C C . LYS A 1 416 ? 13.128 -0.597 -12.543 1.00 94.31 416 LYS A C 1
ATOM 3200 O O . LYS A 1 416 ? 11.995 -0.886 -12.919 1.00 94.31 416 LYS A O 1
ATOM 3205 N N . SER A 1 417 ? 13.480 0.628 -12.160 1.00 96.50 417 SER A N 1
ATOM 3206 C CA . SER A 1 417 ? 12.562 1.761 -12.094 1.00 96.50 417 SER A CA 1
ATOM 3207 C C . SER A 1 417 ? 13.239 3.063 -12.483 1.00 96.50 417 SER A C 1
ATOM 3209 O O . SER A 1 417 ? 14.444 3.214 -12.291 1.00 96.50 417 SER A O 1
ATOM 3211 N N . PHE A 1 418 ? 12.446 4.025 -12.955 1.00 98.25 418 PHE A N 1
ATOM 3212 C CA . PHE A 1 418 ? 12.856 5.419 -13.063 1.00 98.25 418 PHE A CA 1
ATOM 3213 C C . PHE A 1 418 ? 11.723 6.376 -12.677 1.00 98.25 418 PHE A C 1
ATOM 3215 O O . PHE A 1 418 ? 10.565 5.974 -12.605 1.00 98.25 418 PHE A O 1
ATOM 3222 N N . VAL A 1 419 ? 12.062 7.641 -12.433 1.00 98.38 419 VAL A N 1
ATOM 3223 C CA . VAL A 1 419 ? 11.107 8.754 -12.376 1.00 98.38 419 VAL A CA 1
ATOM 3224 C C . VAL A 1 419 ? 11.757 10.016 -12.943 1.00 98.38 419 VAL A C 1
ATOM 3226 O O . VAL A 1 419 ? 12.954 10.247 -12.751 1.00 98.38 419 VAL A O 1
ATOM 3229 N N . TRP A 1 420 ? 10.979 10.807 -13.681 1.00 98.06 420 TRP A N 1
ATOM 3230 C CA . TRP A 1 420 ? 11.415 12.060 -14.292 1.00 98.06 420 TRP A CA 1
ATOM 3231 C C . TRP A 1 420 ? 10.975 13.249 -13.446 1.00 98.06 420 TRP A C 1
ATOM 3233 O O . TRP A 1 420 ? 9.787 13.419 -13.186 1.00 98.06 420 TRP A O 1
ATOM 3243 N N . ASP A 1 421 ? 11.931 14.081 -13.051 1.00 97.62 421 ASP A N 1
ATOM 3244 C CA . ASP A 1 421 ? 11.679 15.384 -12.454 1.00 97.62 421 ASP A CA 1
ATOM 3245 C C . ASP A 1 421 ? 11.796 16.450 -13.544 1.00 97.62 421 ASP A C 1
ATOM 3247 O O . ASP A 1 421 ? 12.882 16.941 -13.865 1.00 97.62 421 ASP A O 1
ATOM 3251 N N . SER A 1 422 ? 10.649 16.794 -14.127 1.00 95.94 422 SER A N 1
ATOM 3252 C CA . SER A 1 422 ? 10.548 17.790 -15.194 1.00 95.94 422 SER A CA 1
ATOM 3253 C C . SER A 1 422 ? 10.906 19.198 -14.724 1.00 95.94 422 SER A C 1
ATOM 3255 O O . SER A 1 422 ? 11.385 20.006 -15.516 1.00 95.94 422 SER A O 1
ATOM 3257 N N . LYS A 1 423 ? 10.732 19.512 -13.438 1.00 95.62 423 LYS A N 1
ATOM 3258 C CA . LYS A 1 423 ? 11.049 20.835 -12.894 1.00 95.62 423 LYS A CA 1
ATOM 3259 C C . LYS A 1 423 ? 12.556 21.037 -12.798 1.00 95.62 423 LYS A C 1
ATOM 3261 O O . LYS A 1 423 ? 13.055 22.097 -13.166 1.00 95.62 423 LYS A O 1
ATOM 3266 N N . ASN A 1 424 ? 13.275 20.022 -12.326 1.00 95.88 424 ASN A N 1
ATOM 3267 C CA . ASN A 1 424 ? 14.726 20.078 -12.155 1.00 95.88 424 ASN A CA 1
ATOM 3268 C C . ASN A 1 424 ? 15.510 19.481 -13.335 1.00 95.88 424 ASN A C 1
ATOM 3270 O O . ASN A 1 424 ? 16.740 19.510 -13.315 1.00 95.88 424 ASN A O 1
ATOM 3274 N N . GLN A 1 425 ? 14.815 18.965 -14.355 1.00 96.94 425 GLN A N 1
ATOM 3275 C CA . GLN A 1 425 ? 15.385 18.381 -15.575 1.00 96.94 425 GLN A CA 1
ATOM 3276 C C . GLN A 1 425 ? 16.359 17.223 -15.286 1.00 96.94 425 GLN A C 1
ATOM 3278 O O . GLN A 1 425 ? 17.429 17.103 -15.891 1.00 96.94 425 GLN A O 1
ATOM 3283 N N . VAL A 1 426 ? 15.987 16.359 -14.337 1.00 98.00 426 VAL A N 1
ATOM 3284 C CA . VAL A 1 426 ? 16.780 15.189 -13.939 1.00 98.00 426 VAL A CA 1
ATOM 3285 C C . VAL A 1 426 ? 15.937 13.925 -13.883 1.00 98.00 426 VAL A C 1
ATOM 3287 O O . VAL A 1 426 ? 14.765 13.939 -13.518 1.00 98.00 426 VAL A O 1
ATOM 3290 N N . ILE A 1 427 ? 16.567 12.808 -14.223 1.00 98.56 427 ILE A N 1
ATOM 3291 C CA . ILE A 1 427 ? 15.999 11.474 -14.101 1.00 98.56 427 ILE A CA 1
ATOM 3292 C C . ILE A 1 427 ? 16.654 10.748 -12.934 1.00 98.56 427 ILE A C 1
ATOM 3294 O O . ILE A 1 427 ? 17.874 10.798 -12.748 1.00 98.56 427 ILE A O 1
ATOM 3298 N N . TYR A 1 428 ? 15.826 10.053 -12.166 1.00 98.75 428 TYR A N 1
ATOM 3299 C CA . TYR A 1 428 ? 16.252 9.121 -11.136 1.00 98.75 428 TYR A CA 1
ATOM 3300 C C . TYR A 1 428 ? 15.984 7.712 -11.620 1.00 98.75 428 TYR A C 1
ATOM 3302 O O . TYR A 1 428 ? 14.929 7.471 -12.201 1.00 98.75 428 TYR A O 1
ATOM 3310 N N . PHE A 1 429 ? 16.900 6.779 -11.385 1.00 98.56 429 PHE A N 1
ATOM 3311 C CA . PHE A 1 429 ? 16.712 5.390 -11.798 1.00 98.56 429 PHE A CA 1
ATOM 3312 C C . PHE A 1 429 ? 17.458 4.418 -10.890 1.00 98.56 429 PHE A C 1
ATOM 3314 O O . PHE A 1 429 ? 18.491 4.757 -10.313 1.00 98.56 429 PHE A O 1
ATOM 3321 N N . SER A 1 430 ? 16.919 3.209 -10.745 1.00 97.31 430 SER A N 1
ATOM 3322 C CA . SER A 1 430 ? 17.543 2.128 -9.982 1.00 97.31 430 SER A CA 1
ATOM 3323 C C . SER A 1 430 ? 18.266 1.150 -10.901 1.00 97.31 430 SER A C 1
ATOM 3325 O O . SER A 1 430 ? 17.754 0.835 -11.972 1.00 97.31 430 SER A O 1
ATOM 3327 N N . ILE A 1 431 ? 19.427 0.645 -10.477 1.00 96.25 431 ILE A N 1
ATOM 3328 C CA . ILE A 1 431 ? 20.203 -0.404 -11.162 1.00 96.25 431 ILE A CA 1
ATOM 3329 C C . ILE A 1 431 ? 20.376 -1.598 -10.224 1.00 96.25 431 ILE A C 1
ATOM 3331 O O . ILE A 1 431 ? 20.496 -1.428 -9.010 1.00 96.25 431 ILE A O 1
ATOM 3335 N N . TYR A 1 432 ? 20.340 -2.802 -10.797 1.00 92.81 432 TYR A N 1
ATOM 3336 C CA . TYR A 1 432 ? 20.388 -4.086 -10.084 1.00 92.81 432 TYR A CA 1
ATOM 3337 C C . TYR A 1 432 ? 21.591 -4.957 -10.472 1.00 92.81 432 TYR A C 1
ATOM 3339 O O . TYR A 1 432 ? 21.706 -6.098 -10.031 1.00 92.81 432 TYR A O 1
ATOM 3347 N N . ASP A 1 433 ? 22.473 -4.455 -11.333 1.00 92.06 433 ASP A N 1
ATOM 3348 C CA . ASP A 1 433 ? 23.670 -5.187 -11.726 1.00 92.06 433 ASP A CA 1
ATOM 3349 C C . ASP A 1 433 ? 24.657 -5.289 -10.565 1.00 92.06 433 ASP A C 1
ATOM 3351 O O . ASP A 1 433 ? 25.032 -4.270 -9.988 1.00 92.06 433 ASP A O 1
ATOM 3355 N N . THR A 1 434 ? 25.145 -6.499 -10.293 1.00 89.12 434 THR A N 1
ATOM 3356 C CA . THR A 1 434 ? 26.132 -6.757 -9.240 1.00 89.12 434 THR A CA 1
ATOM 3357 C C . THR A 1 434 ? 27.333 -5.810 -9.312 1.00 89.12 434 THR A C 1
ATOM 3359 O O . THR A 1 434 ? 27.994 -5.714 -10.349 1.00 89.12 434 THR A O 1
ATOM 3362 N N . GLY A 1 435 ? 27.621 -5.119 -8.207 1.00 91.69 435 GLY A N 1
ATOM 3363 C CA . GLY A 1 435 ? 28.692 -4.124 -8.079 1.00 91.69 435 GLY A CA 1
ATOM 3364 C C . GLY A 1 435 ? 28.310 -2.705 -8.521 1.00 91.69 435 GLY A C 1
ATOM 3365 O O . GLY A 1 435 ? 29.099 -1.777 -8.336 1.00 91.69 435 GLY A O 1
ATOM 3366 N N . TYR A 1 436 ? 27.118 -2.527 -9.088 1.00 95.12 436 TYR A N 1
ATOM 3367 C CA . TYR A 1 436 ? 26.559 -1.255 -9.553 1.00 95.12 436 TYR A CA 1
ATOM 3368 C C . TYR A 1 436 ? 25.121 -1.067 -9.058 1.00 95.12 436 TYR A C 1
ATOM 3370 O O . TYR A 1 436 ? 24.350 -0.313 -9.648 1.00 95.12 436 TYR A O 1
ATOM 3378 N N . GLU A 1 437 ? 24.717 -1.776 -8.008 1.00 94.44 437 GLU A N 1
ATOM 3379 C CA . GLU A 1 437 ? 23.362 -1.666 -7.512 1.00 94.44 437 GLU A CA 1
ATOM 3380 C C . GLU A 1 437 ? 23.158 -0.355 -6.752 1.00 94.44 437 GLU A C 1
ATOM 3382 O O . GLU A 1 437 ? 24.007 0.096 -5.974 1.00 94.44 437 GLU A O 1
ATOM 3387 N N . GLY A 1 438 ? 21.991 0.251 -6.940 1.00 95.81 438 GLY A N 1
ATOM 3388 C CA . GLY A 1 438 ? 21.618 1.442 -6.195 1.00 95.81 438 GLY A CA 1
ATOM 3389 C C . GLY A 1 438 ? 20.721 2.387 -6.965 1.00 95.81 438 GLY A C 1
ATOM 3390 O O . GLY A 1 438 ? 20.125 2.029 -7.981 1.00 95.81 438 GLY A O 1
ATOM 3391 N N . LEU A 1 439 ? 20.624 3.604 -6.436 1.00 98.38 439 LEU A N 1
ATOM 3392 C CA . LEU A 1 439 ? 19.835 4.693 -6.989 1.00 98.38 439 LEU A CA 1
ATOM 3393 C C . LEU A 1 439 ? 20.762 5.737 -7.610 1.00 98.38 439 LEU A C 1
ATOM 3395 O O . LEU A 1 439 ? 21.739 6.155 -6.991 1.00 98.38 439 LEU A O 1
ATOM 3399 N N . TYR A 1 440 ? 20.425 6.186 -8.809 1.00 98.56 440 TYR A N 1
ATOM 3400 C CA . TYR A 1 440 ? 21.215 7.118 -9.598 1.00 98.56 440 TYR A CA 1
ATOM 3401 C C . TYR A 1 440 ? 20.400 8.356 -9.950 1.00 98.56 440 TYR A C 1
ATOM 3403 O O . TYR A 1 440 ? 19.174 8.284 -10.035 1.00 98.56 440 TYR A O 1
ATOM 3411 N N . ARG A 1 441 ? 21.084 9.482 -10.169 1.00 98.31 441 ARG A N 1
ATOM 3412 C CA . ARG A 1 441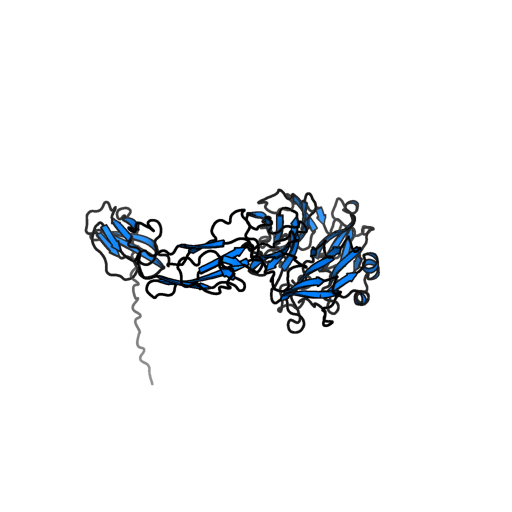 ? 20.488 10.752 -10.604 1.00 98.31 441 ARG A CA 1
ATOM 3413 C C . ARG A 1 441 ? 21.378 11.443 -11.629 1.00 98.31 441 ARG A C 1
ATOM 3415 O O . ARG A 1 441 ? 22.538 11.730 -11.339 1.00 98.31 441 ARG A O 1
ATOM 3422 N N . CYS A 1 442 ? 20.824 11.782 -12.788 1.00 98.50 442 CYS A N 1
ATOM 3423 C CA . CYS A 1 442 ? 21.529 12.541 -13.823 1.00 98.50 442 CYS A CA 1
ATOM 3424 C C . CYS A 1 442 ? 20.554 13.319 -14.724 1.00 98.50 442 CYS A C 1
ATOM 3426 O O . CYS A 1 442 ? 19.339 13.198 -14.580 1.00 98.50 442 CYS A O 1
ATOM 3428 N N . THR A 1 443 ? 21.062 14.147 -15.638 1.00 98.50 443 THR A N 1
ATOM 3429 C CA . THR A 1 443 ? 20.251 14.716 -16.732 1.00 98.50 443 THR A CA 1
ATOM 3430 C C . THR A 1 443 ? 20.026 13.680 -17.840 1.00 98.50 443 THR A C 1
ATOM 3432 O O . THR A 1 443 ? 20.734 12.675 -17.906 1.00 98.50 443 THR A O 1
ATOM 3435 N N . LEU A 1 444 ? 19.084 13.915 -18.760 1.00 97.38 444 LEU A N 1
ATOM 3436 C CA . LEU A 1 444 ? 18.874 13.007 -19.903 1.00 97.38 444 LEU A CA 1
ATOM 3437 C C . LEU A 1 444 ? 20.104 12.912 -20.825 1.00 97.38 444 LEU A C 1
ATOM 3439 O O . LEU A 1 444 ? 20.425 11.824 -21.303 1.00 97.38 444 LEU A O 1
ATOM 3443 N N . ASP A 1 445 ? 20.832 14.012 -21.029 1.00 97.31 445 ASP A N 1
ATOM 3444 C CA . ASP A 1 445 ? 22.083 14.008 -21.801 1.00 97.31 445 ASP A CA 1
ATOM 3445 C C . ASP A 1 445 ? 23.161 13.159 -21.126 1.00 97.31 445 ASP A C 1
ATOM 3447 O O . ASP A 1 445 ? 23.844 12.369 -21.776 1.00 97.31 445 ASP A O 1
ATOM 3451 N N . GLN A 1 446 ? 23.282 13.278 -19.802 1.00 98.19 446 GLN A N 1
ATOM 3452 C CA . GLN A 1 446 ? 24.194 12.454 -19.016 1.00 98.19 446 GLN A CA 1
ATOM 3453 C C . GLN A 1 446 ? 23.783 10.981 -19.055 1.00 98.19 446 GLN A C 1
ATOM 3455 O O . GLN A 1 446 ? 24.649 10.131 -19.232 1.00 98.19 446 GLN A O 1
ATOM 3460 N N . LEU A 1 447 ? 22.483 10.673 -18.962 1.00 97.44 447 LEU A N 1
ATOM 3461 C CA . LEU A 1 447 ? 21.961 9.313 -19.118 1.00 97.44 447 LEU A CA 1
ATOM 3462 C C . LEU A 1 447 ? 22.404 8.706 -20.458 1.00 97.44 447 LEU A C 1
ATOM 3464 O O . LEU A 1 447 ? 22.959 7.612 -20.481 1.00 97.44 447 LEU A O 1
ATOM 3468 N N . ASN A 1 448 ? 22.238 9.450 -21.555 1.00 95.38 448 ASN A N 1
ATOM 3469 C CA . ASN A 1 448 ? 22.685 9.027 -22.884 1.00 95.38 448 ASN A CA 1
ATOM 3470 C C . ASN A 1 448 ? 24.209 8.850 -22.962 1.00 95.38 448 ASN A C 1
ATOM 3472 O O . ASN A 1 448 ? 24.692 7.942 -23.634 1.00 95.38 448 ASN A O 1
ATOM 3476 N N . GLY A 1 449 ? 24.968 9.701 -22.266 1.00 96.38 449 GLY A N 1
ATOM 3477 C CA . GLY A 1 449 ? 26.426 9.616 -22.183 1.00 96.38 449 GLY A CA 1
ATOM 3478 C C . GLY A 1 449 ? 26.945 8.409 -21.388 1.00 96.38 449 GLY A C 1
ATOM 3479 O O . GLY A 1 449 ? 28.061 7.953 -21.643 1.00 96.38 449 GLY A O 1
ATOM 3480 N N . ILE A 1 450 ? 26.154 7.855 -20.459 1.00 97.06 450 ILE A N 1
ATOM 3481 C CA . ILE A 1 450 ? 26.492 6.604 -19.754 1.00 97.06 450 ILE A CA 1
ATOM 3482 C C . ILE A 1 450 ? 26.512 5.440 -20.753 1.00 97.06 450 ILE A C 1
ATOM 3484 O O . ILE A 1 450 ? 27.472 4.662 -20.784 1.00 97.06 450 ILE A O 1
ATOM 3488 N N . GLY A 1 451 ? 25.478 5.349 -21.595 1.00 91.50 451 GLY A N 1
ATOM 3489 C CA . GLY A 1 451 ? 25.382 4.375 -22.677 1.00 91.50 451 GLY A CA 1
ATOM 3490 C C . GLY A 1 451 ? 25.504 2.927 -22.194 1.00 91.50 451 GLY A C 1
ATOM 3491 O O . GLY A 1 451 ? 24.753 2.476 -21.331 1.00 91.50 451 GLY A O 1
ATOM 3492 N N . GLY A 1 452 ? 26.437 2.173 -22.785 1.00 92.56 452 GLY A N 1
ATOM 3493 C CA . GLY A 1 452 ? 26.655 0.749 -22.495 1.00 92.56 452 GLY A CA 1
ATOM 3494 C C . GLY A 1 452 ? 27.758 0.433 -21.478 1.00 92.56 452 GLY A C 1
ATOM 3495 O O . GLY A 1 452 ? 28.084 -0.735 -21.276 1.00 92.56 452 GLY A O 1
ATOM 3496 N N . ILE A 1 453 ? 28.390 1.445 -20.874 1.00 94.75 453 ILE A N 1
ATOM 3497 C CA . ILE A 1 453 ? 29.601 1.267 -20.058 1.00 94.75 453 ILE A CA 1
ATOM 3498 C C . ILE A 1 453 ? 29.252 1.437 -18.576 1.00 94.75 453 ILE A C 1
ATOM 3500 O O . ILE A 1 453 ? 29.093 2.555 -18.092 1.00 94.75 453 ILE A O 1
ATOM 3504 N N . LYS A 1 454 ? 29.175 0.330 -17.825 1.00 95.12 454 LYS A N 1
ATOM 3505 C CA . LYS A 1 454 ? 28.744 0.330 -16.408 1.00 95.12 454 LYS A CA 1
ATOM 3506 C C . LYS A 1 454 ? 29.561 1.258 -15.509 1.00 95.12 454 LYS A C 1
ATOM 3508 O O . LYS A 1 454 ? 28.995 1.934 -14.657 1.00 95.12 454 LYS A O 1
ATOM 3513 N N . SER A 1 455 ? 30.874 1.371 -15.721 1.00 96.06 455 SER A N 1
ATOM 3514 C CA . SER A 1 455 ? 31.723 2.279 -14.935 1.00 96.06 455 SER A CA 1
ATOM 3515 C C . SER A 1 455 ? 31.344 3.758 -15.070 1.00 96.06 455 SER A C 1
ATOM 3517 O O . SER A 1 455 ? 31.644 4.531 -14.163 1.00 96.06 455 SER A O 1
ATOM 3519 N N . ASN A 1 456 ? 30.640 4.154 -16.137 1.00 97.44 456 ASN A N 1
ATOM 3520 C CA . ASN A 1 456 ? 30.172 5.530 -16.320 1.00 97.44 456 ASN A CA 1
ATOM 3521 C C . ASN A 1 456 ? 29.025 5.902 -15.365 1.00 97.44 456 ASN A C 1
ATOM 3523 O O . ASN A 1 456 ? 28.714 7.080 -15.233 1.00 97.44 456 ASN A O 1
ATOM 3527 N N . LEU A 1 457 ? 28.422 4.933 -14.664 1.00 97.50 457 LEU A N 1
ATOM 3528 C CA . LEU A 1 457 ? 27.410 5.181 -13.632 1.00 97.50 457 LEU A CA 1
ATOM 3529 C C . LEU A 1 457 ? 27.983 5.867 -12.381 1.00 97.50 457 LEU A C 1
ATOM 3531 O O . LEU A 1 457 ? 27.254 6.559 -11.672 1.00 97.50 457 LEU A O 1
ATOM 3535 N N . ALA A 1 458 ? 29.271 5.661 -12.085 1.00 96.75 458 ALA A N 1
ATOM 3536 C CA . ALA A 1 458 ? 29.873 6.012 -10.797 1.00 96.75 458 ALA A CA 1
ATOM 3537 C C . ALA A 1 458 ? 29.659 7.476 -10.344 1.00 96.75 458 ALA A C 1
ATOM 3539 O O . ALA A 1 458 ? 29.365 7.670 -9.162 1.00 96.75 458 ALA A O 1
ATOM 3540 N N . PRO A 1 459 ? 29.739 8.503 -11.219 1.00 97.88 459 PRO A N 1
ATOM 3541 C CA . PRO A 1 459 ? 29.518 9.898 -10.824 1.00 97.88 459 PRO A CA 1
ATOM 3542 C C . PRO A 1 459 ? 28.079 10.223 -10.401 1.00 97.88 459 PRO A C 1
ATOM 3544 O O . PRO A 1 459 ? 27.849 11.255 -9.778 1.00 97.88 459 PRO A O 1
ATOM 3547 N N . TYR A 1 460 ? 27.115 9.371 -10.757 1.00 98.38 460 TYR A N 1
ATOM 3548 C CA . TYR A 1 460 ? 25.681 9.637 -10.614 1.00 98.38 460 TYR A CA 1
ATOM 3549 C C . TYR A 1 460 ? 25.036 8.863 -9.460 1.00 98.38 460 TYR A C 1
ATOM 3551 O O . TYR A 1 460 ? 23.835 9.001 -9.231 1.00 98.38 460 TYR A O 1
ATOM 3559 N N . LEU A 1 461 ? 25.811 8.033 -8.755 1.00 98.44 461 LEU A N 1
ATOM 3560 C CA . LEU A 1 461 ? 25.332 7.200 -7.656 1.00 98.44 461 LEU A CA 1
ATOM 3561 C C . LEU A 1 461 ? 24.955 8.055 -6.443 1.00 98.44 461 LEU A C 1
ATOM 3563 O O . LEU A 1 461 ? 25.779 8.790 -5.896 1.00 98.44 461 LEU A O 1
ATOM 3567 N N . LEU A 1 462 ? 23.722 7.892 -5.976 1.00 98.50 462 LEU A N 1
ATOM 3568 C CA . LEU A 1 462 ? 23.225 8.506 -4.756 1.00 98.50 462 LEU A CA 1
ATOM 3569 C C . LEU A 1 462 ? 23.562 7.647 -3.535 1.00 98.50 462 LEU A C 1
ATOM 3571 O O . LEU A 1 462 ? 23.571 6.415 -3.581 1.00 98.50 462 LEU A O 1
ATOM 3575 N N . LYS A 1 463 ? 23.837 8.319 -2.417 1.00 98.12 463 LYS A N 1
ATOM 3576 C CA . LYS A 1 463 ? 24.272 7.697 -1.163 1.00 98.12 463 LYS A CA 1
ATOM 3577 C C . LYS A 1 463 ? 23.506 8.264 0.023 1.00 98.12 463 LYS A C 1
ATOM 3579 O O . LYS A 1 463 ? 22.918 9.341 -0.058 1.00 98.12 463 LYS A O 1
ATOM 3584 N N . THR A 1 464 ? 23.526 7.539 1.133 1.00 98.06 464 THR A N 1
ATOM 3585 C CA . THR A 1 464 ? 23.031 8.032 2.421 1.00 98.06 464 THR A CA 1
ATOM 3586 C C . THR A 1 464 ? 23.957 9.104 2.994 1.00 98.06 464 THR A C 1
ATOM 3588 O O . THR A 1 464 ? 25.102 9.244 2.559 1.00 98.06 464 THR A O 1
ATOM 3591 N N . ALA A 1 465 ? 23.509 9.816 4.033 1.00 96.25 465 ALA A N 1
ATOM 3592 C CA . ALA A 1 465 ? 24.340 10.790 4.753 1.00 96.25 465 ALA A CA 1
ATOM 3593 C C . ALA A 1 465 ? 25.661 10.191 5.284 1.00 96.25 465 ALA A C 1
ATOM 3595 O O . ALA A 1 465 ? 26.656 10.895 5.434 1.00 96.25 465 ALA A O 1
ATOM 3596 N N . LYS A 1 466 ? 25.694 8.873 5.532 1.00 95.75 466 LYS A N 1
ATOM 3597 C CA . LYS A 1 466 ? 26.888 8.128 5.967 1.00 95.75 466 LYS A CA 1
ATOM 3598 C C . LYS A 1 466 ? 27.748 7.616 4.800 1.00 95.75 466 LYS A C 1
ATOM 3600 O O . LYS A 1 466 ? 28.643 6.803 5.010 1.00 95.75 466 LYS A O 1
ATOM 3605 N N . GLY A 1 467 ? 27.465 8.034 3.565 1.00 96.31 467 GLY A N 1
ATOM 3606 C CA . GLY A 1 467 ? 28.211 7.636 2.369 1.00 96.31 467 GLY A CA 1
ATOM 3607 C C . GLY A 1 467 ? 27.971 6.192 1.913 1.00 96.31 467 GLY A C 1
ATOM 3608 O O . GLY A 1 467 ? 28.765 5.669 1.128 1.00 96.31 467 GLY A O 1
ATOM 3609 N N . LYS A 1 468 ? 26.899 5.542 2.387 1.00 96.25 468 LYS A N 1
ATOM 3610 C CA . LYS A 1 468 ? 26.534 4.167 2.011 1.00 96.25 468 LYS A CA 1
ATOM 3611 C C . LYS A 1 468 ? 25.596 4.150 0.806 1.00 96.25 468 LYS A C 1
ATOM 3613 O O . LYS A 1 468 ? 24.728 5.012 0.691 1.00 96.25 468 LYS A O 1
ATOM 3618 N N . SER A 1 469 ? 25.765 3.168 -0.073 1.00 94.38 469 SER A N 1
ATOM 3619 C CA . SER A 1 469 ? 24.835 2.905 -1.177 1.00 94.38 469 SER A CA 1
ATOM 3620 C C . SER A 1 469 ? 23.617 2.127 -0.675 1.00 94.38 469 SER A C 1
ATOM 3622 O O . SER A 1 469 ? 23.723 1.349 0.271 1.00 94.38 469 SER A O 1
ATOM 3624 N N . VAL A 1 470 ? 22.469 2.300 -1.330 1.00 96.31 470 VAL A N 1
ATOM 3625 C CA . VAL A 1 470 ? 21.274 1.475 -1.094 1.00 96.31 470 VAL A CA 1
ATOM 3626 C C . VAL A 1 470 ? 21.323 0.230 -1.975 1.00 96.31 470 VAL A C 1
ATOM 3628 O O . VAL A 1 470 ? 20.816 0.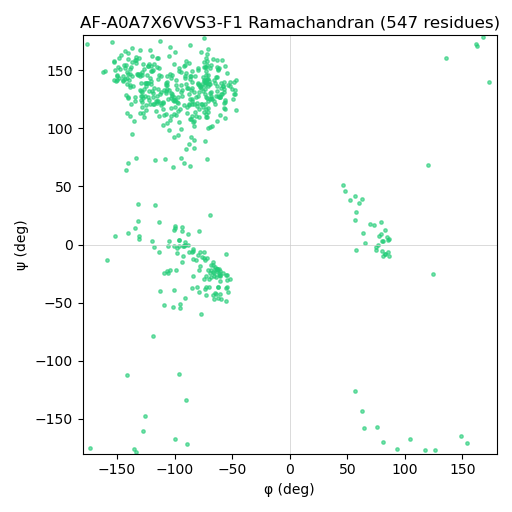238 -3.088 1.00 96.31 470 VAL A O 1
ATOM 3631 N N . ILE A 1 471 ? 21.979 -0.831 -1.507 1.00 95.81 471 ILE A N 1
ATOM 3632 C CA . ILE A 1 471 ? 22.152 -2.066 -2.288 1.00 95.81 471 ILE A CA 1
ATOM 3633 C C . ILE A 1 471 ? 20.918 -2.969 -2.095 1.00 95.81 471 ILE A C 1
ATOM 3635 O O . ILE A 1 471 ? 20.732 -3.490 -0.989 1.00 95.81 471 ILE A O 1
ATOM 3639 N N . PRO A 1 472 ? 20.039 -3.123 -3.109 1.00 94.00 472 PRO A N 1
ATOM 3640 C CA . PRO A 1 472 ? 18.868 -3.978 -3.019 1.00 94.00 472 PRO A CA 1
ATOM 3641 C C . PRO A 1 472 ? 19.261 -5.450 -2.961 1.00 94.00 472 PRO A C 1
ATOM 3643 O O . PRO A 1 472 ? 20.295 -5.859 -3.485 1.00 94.00 472 PRO A O 1
ATOM 3646 N N . ILE A 1 473 ? 18.393 -6.256 -2.365 1.00 90.56 473 ILE A N 1
ATOM 3647 C CA . ILE A 1 473 ? 18.539 -7.703 -2.371 1.00 90.56 473 ILE A CA 1
ATOM 3648 C C . ILE A 1 473 ? 18.392 -8.271 -3.788 1.00 90.56 473 ILE A C 1
ATOM 3650 O O . ILE A 1 473 ? 17.394 -8.042 -4.468 1.00 90.56 473 ILE A O 1
ATOM 3654 N N . THR A 1 474 ? 19.409 -9.005 -4.234 1.00 87.38 474 THR A N 1
ATOM 3655 C CA . THR A 1 474 ? 19.480 -9.631 -5.569 1.00 87.38 474 THR A CA 1
ATOM 3656 C C . THR A 1 474 ? 19.962 -11.084 -5.502 1.00 87.38 474 THR A C 1
ATOM 3658 O O . THR A 1 474 ? 20.325 -11.687 -6.511 1.00 87.38 474 THR A O 1
ATOM 3661 N N . GLU A 1 475 ? 19.969 -11.660 -4.299 1.00 86.19 475 GLU A N 1
ATOM 3662 C CA . GLU A 1 475 ? 20.470 -13.004 -4.025 1.00 86.19 475 GLU A CA 1
ATOM 3663 C C . GLU A 1 475 ? 19.310 -13.993 -3.860 1.00 86.19 475 GLU A C 1
ATOM 3665 O O . GLU A 1 475 ? 18.410 -13.803 -3.032 1.00 86.19 475 GLU A O 1
ATOM 3670 N N . ALA A 1 476 ? 19.348 -15.080 -4.635 1.00 81.81 476 ALA A N 1
ATOM 3671 C CA . ALA A 1 476 ? 18.357 -16.147 -4.548 1.00 81.81 476 ALA A CA 1
ATOM 3672 C C . ALA A 1 476 ? 18.354 -16.768 -3.141 1.00 81.81 476 ALA A C 1
ATOM 3674 O O . ALA A 1 476 ? 19.407 -17.046 -2.571 1.00 81.81 476 ALA A O 1
ATOM 3675 N N . GLY A 1 477 ? 17.163 -16.979 -2.578 1.00 80.38 477 GLY A N 1
ATOM 3676 C CA . GLY A 1 477 ? 16.989 -17.565 -1.245 1.00 80.38 477 GLY A CA 1
ATOM 3677 C C . GLY A 1 477 ? 17.132 -16.592 -0.070 1.00 80.38 477 GLY A C 1
ATOM 3678 O O . GLY A 1 477 ? 16.810 -16.978 1.050 1.00 80.38 477 GLY A O 1
ATOM 3679 N N . ARG A 1 478 ? 17.557 -15.338 -0.289 1.00 80.44 478 ARG A N 1
ATOM 3680 C CA . ARG A 1 478 ? 17.526 -14.292 0.754 1.00 80.44 478 ARG A CA 1
ATOM 3681 C C . ARG A 1 478 ? 16.395 -13.280 0.565 1.00 80.44 478 ARG A C 1
ATOM 3683 O O . ARG A 1 478 ? 16.023 -12.620 1.530 1.00 80.44 478 ARG A O 1
ATOM 3690 N N . GLY A 1 479 ? 15.867 -13.147 -0.652 1.00 83.81 479 GLY A N 1
ATOM 3691 C CA . GLY A 1 479 ? 14.764 -12.247 -0.990 1.00 83.81 479 GLY A CA 1
ATOM 3692 C C . GLY A 1 479 ? 13.709 -12.906 -1.877 1.00 83.81 479 GLY A C 1
ATOM 3693 O O . GLY A 1 479 ? 13.787 -14.091 -2.195 1.00 83.81 479 GLY A O 1
ATOM 3694 N N . GLU A 1 480 ? 12.727 -12.111 -2.289 1.00 91.00 480 GLU A N 1
ATOM 3695 C CA . GLU A 1 480 ? 11.684 -12.513 -3.233 1.00 91.00 480 GLU A CA 1
ATOM 3696 C C . GLU A 1 480 ? 12.155 -12.273 -4.670 1.00 91.00 480 GLU A C 1
ATOM 3698 O O . GLU A 1 480 ? 12.457 -11.139 -5.046 1.00 91.00 480 GLU A O 1
ATOM 3703 N N . GLY A 1 481 ? 12.206 -13.335 -5.472 1.00 89.69 481 GLY A N 1
ATOM 3704 C CA . GLY A 1 481 ? 12.465 -13.263 -6.907 1.00 89.69 481 GLY A CA 1
ATOM 3705 C C . GLY A 1 481 ? 13.620 -14.135 -7.397 1.00 89.69 481 GLY A C 1
ATOM 3706 O O . GLY A 1 481 ? 14.239 -14.892 -6.649 1.00 89.69 481 GLY A O 1
ATOM 3707 N N . SER A 1 482 ? 13.892 -14.013 -8.692 1.00 87.12 482 SER A N 1
ATOM 3708 C CA . SER A 1 482 ? 14.965 -14.688 -9.432 1.00 87.12 482 SER A CA 1
ATOM 3709 C C . SER A 1 482 ? 15.710 -13.692 -10.327 1.00 87.12 482 SER A C 1
ATOM 3711 O O . SER A 1 482 ? 15.433 -12.494 -10.295 1.00 87.12 482 SER A O 1
ATOM 3713 N N . ALA A 1 483 ? 16.697 -14.152 -11.102 1.00 82.62 483 ALA A N 1
ATOM 3714 C CA . ALA A 1 483 ? 17.556 -13.304 -11.935 1.00 82.62 483 ALA A CA 1
ATOM 3715 C C . ALA A 1 483 ? 16.766 -12.264 -12.769 1.00 82.62 483 ALA A C 1
ATOM 3717 O O . ALA A 1 483 ? 15.990 -12.619 -13.649 1.00 82.62 483 ALA A O 1
ATOM 3718 N N . GLY A 1 484 ? 16.978 -10.970 -12.484 1.00 80.25 484 GLY A N 1
ATOM 3719 C CA . GLY A 1 484 ? 16.279 -9.837 -13.123 1.00 80.25 484 GLY A CA 1
ATOM 3720 C C . GLY A 1 484 ? 14.895 -9.492 -12.537 1.00 80.25 484 GLY A C 1
ATOM 3721 O O . GLY A 1 484 ? 14.305 -8.458 -12.876 1.00 80.25 484 GLY A O 1
ATOM 3722 N N . GLU A 1 485 ? 14.378 -10.323 -11.635 1.00 87.44 485 GLU A N 1
ATOM 3723 C CA . GLU A 1 485 ? 13.008 -10.300 -11.097 1.00 87.44 485 GLU A CA 1
ATOM 3724 C C . GLU A 1 485 ? 12.941 -9.954 -9.614 1.00 87.44 485 GLU A C 1
ATOM 3726 O O . GLU A 1 485 ? 11.848 -9.751 -9.098 1.00 87.44 485 GLU A O 1
ATOM 3731 N N . PHE A 1 486 ? 14.090 -9.847 -8.944 1.00 91.31 486 PHE A N 1
ATOM 3732 C CA . PHE A 1 486 ? 14.144 -9.539 -7.521 1.00 91.31 486 PHE A CA 1
ATOM 3733 C C . PHE A 1 486 ? 13.342 -8.298 -7.141 1.00 91.31 486 PHE A C 1
ATOM 3735 O O . PHE A 1 486 ? 13.413 -7.239 -7.784 1.00 91.31 486 PHE A O 1
ATOM 3742 N N . ILE A 1 487 ? 12.622 -8.436 -6.035 1.00 92.19 487 ILE A N 1
ATOM 3743 C CA . ILE A 1 487 ? 11.890 -7.353 -5.408 1.00 92.19 487 ILE A CA 1
ATOM 3744 C C . ILE A 1 487 ? 12.862 -6.596 -4.503 1.00 92.19 487 ILE A C 1
ATOM 3746 O O . ILE A 1 487 ? 13.317 -7.098 -3.479 1.00 92.19 487 ILE A O 1
ATOM 3750 N N . GLY A 1 488 ? 13.177 -5.370 -4.911 1.00 92.81 488 GLY A N 1
ATOM 3751 C CA . GLY A 1 488 ? 14.083 -4.451 -4.221 1.00 92.81 488 GLY A CA 1
ATOM 3752 C C . GLY A 1 488 ? 13.531 -3.031 -4.311 1.00 92.81 488 GLY A C 1
ATOM 3753 O O . GLY A 1 488 ? 12.458 -2.757 -3.790 1.00 92.81 488 GLY A O 1
ATOM 3754 N N . ILE A 1 489 ? 14.219 -2.154 -5.039 1.00 95.19 489 ILE A N 1
ATOM 3755 C CA . ILE A 1 489 ? 13.704 -0.857 -5.496 1.00 95.19 489 ILE A CA 1
ATOM 3756 C C . ILE A 1 489 ? 12.878 -1.038 -6.784 1.00 95.19 489 ILE A C 1
ATOM 3758 O O . ILE A 1 489 ? 13.381 -0.859 -7.900 1.00 95.19 489 ILE A O 1
ATOM 3762 N N . CYS A 1 490 ? 11.607 -1.416 -6.624 1.00 92.94 490 CYS A N 1
ATOM 3763 C CA . CYS A 1 490 ? 10.710 -1.729 -7.747 1.00 92.94 490 CYS A CA 1
ATOM 3764 C C . CYS A 1 490 ? 10.034 -0.506 -8.363 1.00 92.94 490 CYS A C 1
ATOM 3766 O O . CYS A 1 490 ? 9.708 -0.534 -9.545 1.00 92.94 490 CYS A O 1
ATOM 3768 N N . GLN A 1 491 ? 9.839 0.555 -7.582 1.00 96.62 491 GLN A N 1
ATOM 3769 C CA . GLN A 1 491 ? 9.177 1.768 -8.031 1.00 96.62 491 GLN A CA 1
ATOM 3770 C C . GLN A 1 491 ? 9.807 3.000 -7.383 1.00 96.62 491 GLN A C 1
ATOM 3772 O O . GLN A 1 491 ? 10.138 2.989 -6.197 1.00 96.62 491 GLN A O 1
ATOM 3777 N N . LEU A 1 492 ? 9.935 4.061 -8.174 1.00 98.38 492 LEU A N 1
ATOM 3778 C CA . LEU A 1 492 ? 10.256 5.410 -7.727 1.00 98.38 492 LEU A CA 1
ATOM 3779 C C . LEU A 1 492 ? 9.030 6.302 -7.937 1.00 98.38 492 LEU A C 1
ATOM 3781 O O . LEU A 1 492 ? 8.317 6.156 -8.929 1.00 98.38 492 LEU A O 1
ATOM 3785 N N . THR A 1 493 ? 8.808 7.253 -7.037 1.00 98.25 493 THR A N 1
ATOM 3786 C CA . THR A 1 493 ? 7.772 8.280 -7.193 1.00 98.25 493 THR A CA 1
ATOM 3787 C C . THR A 1 493 ? 8.297 9.638 -6.745 1.00 98.25 493 THR A C 1
ATOM 3789 O O . THR A 1 493 ? 9.103 9.717 -5.821 1.00 98.25 493 THR A O 1
ATOM 3792 N N . LEU A 1 494 ? 7.841 10.704 -7.397 1.00 98.00 494 LEU A N 1
ATOM 3793 C CA . LEU A 1 494 ? 8.299 12.073 -7.174 1.00 98.00 494 LEU A CA 1
ATOM 3794 C C . LEU A 1 494 ? 7.231 12.883 -6.435 1.00 98.00 494 LEU A C 1
ATOM 3796 O O . LEU A 1 494 ? 6.072 12.894 -6.844 1.00 98.00 494 LEU A O 1
ATOM 3800 N N . ASP A 1 495 ? 7.639 13.591 -5.389 1.00 97.06 495 ASP A N 1
ATOM 3801 C CA . ASP A 1 495 ? 6.914 14.761 -4.901 1.00 97.06 495 ASP A CA 1
ATOM 3802 C C . ASP A 1 495 ? 7.353 15.977 -5.722 1.00 97.06 495 ASP A C 1
ATOM 3804 O O . ASP A 1 495 ? 8.459 16.499 -5.562 1.00 97.06 495 ASP A O 1
ATOM 3808 N N . GLU A 1 496 ? 6.486 16.419 -6.631 1.00 94.19 496 GLU A N 1
ATOM 3809 C CA . GLU A 1 496 ? 6.778 17.503 -7.580 1.00 94.19 496 GLU A CA 1
ATOM 3810 C C . GLU A 1 496 ? 6.989 18.856 -6.887 1.00 94.19 496 GLU A C 1
ATOM 3812 O O . GLU A 1 496 ? 7.614 19.770 -7.441 1.00 94.19 496 GLU A O 1
ATOM 3817 N N . SER A 1 497 ? 6.476 19.007 -5.663 1.00 90.56 497 SER A N 1
ATOM 3818 C CA . SER A 1 497 ? 6.591 20.259 -4.926 1.00 90.56 497 SER A CA 1
ATOM 3819 C C . SER A 1 497 ? 8.012 20.477 -4.402 1.00 90.56 497 SER A C 1
ATOM 3821 O O . SER A 1 497 ? 8.535 21.596 -4.492 1.00 90.56 497 SER A O 1
ATOM 3823 N N . THR A 1 498 ? 8.662 19.401 -3.954 1.00 94.19 498 THR A N 1
ATOM 3824 C CA . THR A 1 498 ? 9.978 19.420 -3.298 1.00 94.19 498 THR A CA 1
ATOM 3825 C C . THR A 1 498 ? 11.104 18.890 -4.188 1.00 94.19 498 THR A C 1
ATOM 3827 O O . THR A 1 498 ? 12.263 19.246 -3.978 1.00 94.19 498 THR A O 1
ATOM 3830 N N . GLY A 1 499 ? 10.788 18.068 -5.194 1.00 95.94 499 GLY A N 1
ATOM 3831 C CA . GLY A 1 499 ? 11.766 17.305 -5.977 1.00 95.94 499 GLY A CA 1
ATOM 3832 C C 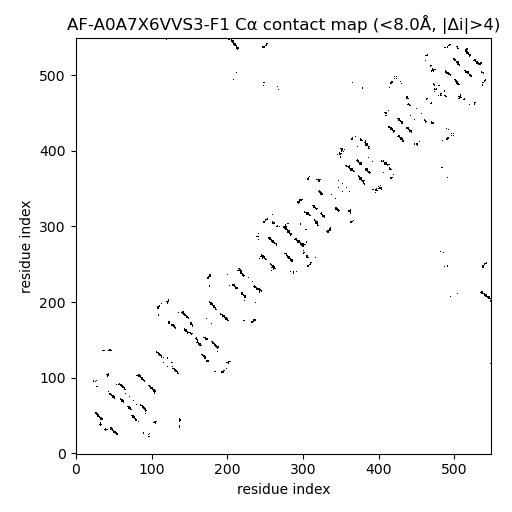. GLY A 1 499 ? 12.257 16.037 -5.262 1.00 95.94 499 GLY A C 1
ATOM 3833 O O . GLY A 1 499 ? 13.238 15.421 -5.685 1.00 95.94 499 GLY A O 1
ATOM 3834 N N . ALA A 1 500 ? 11.640 15.667 -4.136 1.00 97.81 500 ALA A N 1
ATOM 3835 C CA . ALA A 1 500 ? 12.020 14.479 -3.390 1.00 97.81 500 ALA A CA 1
ATOM 3836 C C . ALA A 1 500 ? 11.506 13.201 -4.059 1.00 97.81 500 ALA A C 1
ATOM 3838 O O . ALA A 1 500 ? 10.361 13.133 -4.505 1.00 97.81 500 ALA A O 1
ATOM 3839 N N . VAL A 1 501 ? 12.347 12.165 -4.088 1.00 98.62 501 VAL A N 1
ATOM 3840 C CA . VAL A 1 501 ? 12.009 10.871 -4.700 1.00 98.62 501 VAL A CA 1
ATOM 3841 C C . VAL A 1 501 ? 11.878 9.807 -3.629 1.00 98.62 501 VAL A C 1
ATOM 3843 O O . VAL A 1 501 ? 12.838 9.548 -2.908 1.00 98.62 501 VAL A O 1
ATOM 3846 N N . TYR A 1 502 ? 10.712 9.174 -3.558 1.00 98.69 502 TYR A N 1
ATOM 3847 C CA . TYR A 1 502 ? 10.380 8.129 -2.595 1.00 98.69 502 TYR A CA 1
ATOM 3848 C C . TYR A 1 502 ? 10.408 6.753 -3.248 1.00 98.69 502 TYR A C 1
ATOM 3850 O O . TYR A 1 502 ? 10.085 6.614 -4.431 1.00 98.69 502 TYR A O 1
ATOM 3858 N N . PHE A 1 503 ? 10.794 5.741 -2.475 1.00 98.56 503 PHE A N 1
ATOM 3859 C CA . PHE A 1 503 ? 10.889 4.362 -2.945 1.00 98.56 503 PHE A CA 1
ATOM 3860 C C . PHE A 1 503 ? 10.887 3.354 -1.799 1.00 98.56 503 PHE A C 1
ATOM 3862 O O . PHE A 1 503 ? 11.391 3.627 -0.710 1.00 98.56 503 PHE A O 1
ATOM 3869 N N . GLY A 1 504 ? 10.344 2.167 -2.060 1.00 97.69 504 GLY A N 1
ATOM 3870 C CA . GLY A 1 504 ? 10.559 1.006 -1.205 1.00 97.69 504 GLY A CA 1
ATOM 3871 C C . GLY A 1 504 ? 11.971 0.456 -1.394 1.00 97.69 504 GLY A C 1
ATOM 3872 O O . GLY A 1 504 ? 12.459 0.360 -2.520 1.00 97.69 504 GLY A O 1
ATOM 3873 N N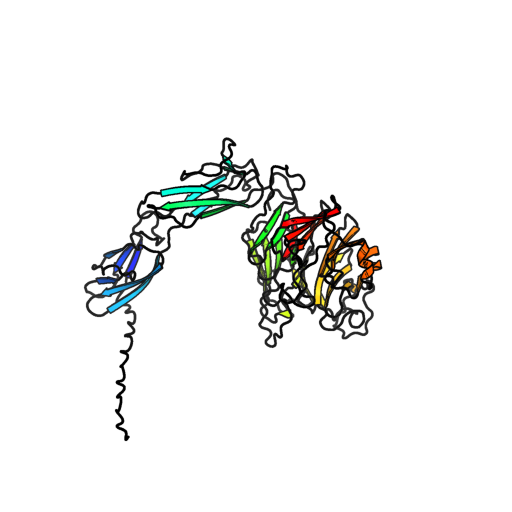 . PHE A 1 505 ? 12.638 0.098 -0.301 1.00 97.12 505 PHE A N 1
ATOM 3874 C CA . PHE A 1 505 ? 13.967 -0.501 -0.323 1.00 97.12 505 PHE A CA 1
ATOM 3875 C C . PHE A 1 505 ? 13.986 -1.794 0.486 1.00 97.12 505 PHE A C 1
ATOM 3877 O O . PHE A 1 505 ? 13.644 -1.799 1.669 1.00 97.12 505 PHE A O 1
ATOM 3884 N N . ARG A 1 506 ? 14.437 -2.882 -0.144 1.00 94.88 506 ARG A N 1
ATOM 3885 C CA . ARG A 1 506 ? 14.707 -4.165 0.515 1.00 94.88 506 ARG A CA 1
ATOM 3886 C C . ARG A 1 506 ? 16.196 -4.444 0.455 1.00 94.88 506 ARG A C 1
ATOM 3888 O O . ARG A 1 506 ? 16.738 -4.641 -0.630 1.00 94.88 506 ARG A O 1
ATOM 3895 N N . SER A 1 507 ? 16.846 -4.389 1.608 1.00 94.75 507 SER A N 1
ATOM 3896 C CA . SER A 1 507 ? 18.301 -4.351 1.702 1.00 94.75 507 SER A CA 1
ATOM 3897 C C . SER A 1 507 ? 18.953 -5.717 1.535 1.00 94.75 507 SER A C 1
ATOM 3899 O O . SER A 1 507 ? 18.519 -6.695 2.140 1.00 94.75 507 SER A O 1
ATOM 3901 N N . ALA A 1 508 ? 20.060 -5.765 0.791 1.00 94.56 508 ALA A N 1
ATOM 3902 C CA . ALA A 1 508 ? 20.985 -6.897 0.819 1.00 94.56 508 ALA A CA 1
ATOM 3903 C C . ALA A 1 508 ? 21.816 -6.946 2.118 1.00 94.56 508 ALA A C 1
ATOM 3905 O O . ALA A 1 508 ? 22.239 -8.023 2.544 1.00 94.56 508 ALA A O 1
ATOM 3906 N N . TYR A 1 509 ? 22.037 -5.793 2.760 1.00 94.12 509 TYR A N 1
ATOM 3907 C CA . TYR A 1 509 ? 22.915 -5.624 3.923 1.00 94.12 509 TYR A CA 1
ATOM 3908 C C . TYR A 1 509 ? 22.207 -4.797 5.012 1.00 94.12 509 TYR A C 1
ATOM 3910 O O . TYR A 1 509 ? 22.509 -3.611 5.191 1.00 94.12 509 TYR A O 1
ATOM 3918 N N . PRO A 1 510 ? 21.236 -5.389 5.735 1.00 93.19 510 PRO A N 1
ATOM 3919 C CA . PRO A 1 510 ? 20.407 -4.663 6.699 1.00 93.19 510 PRO A CA 1
ATOM 3920 C C . PRO A 1 510 ? 21.198 -4.071 7.875 1.00 93.19 510 PRO A C 1
ATOM 3922 O O . PRO A 1 510 ? 20.755 -3.079 8.449 1.00 93.19 510 PRO A O 1
ATOM 3925 N N . ASP A 1 511 ? 22.379 -4.609 8.189 1.00 93.75 511 ASP A N 1
ATOM 3926 C CA . ASP A 1 511 ? 23.275 -4.051 9.211 1.00 93.75 511 A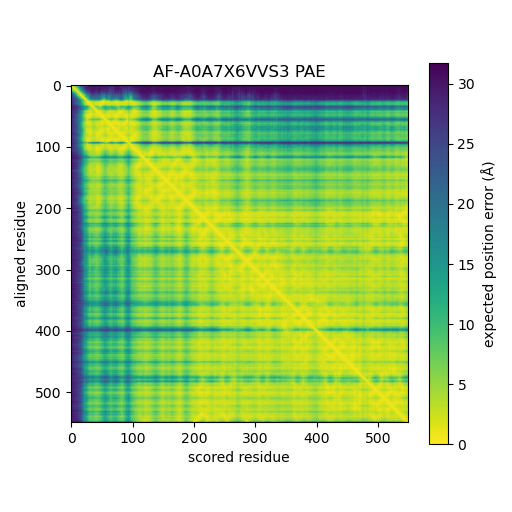SP A CA 1
ATOM 3927 C C . ASP A 1 511 ? 23.931 -2.725 8.773 1.00 93.75 511 ASP A C 1
ATOM 3929 O O . ASP A 1 511 ? 24.352 -1.929 9.613 1.00 93.75 511 ASP A O 1
ATOM 3933 N N . GLU A 1 512 ? 24.005 -2.455 7.462 1.00 94.06 512 GLU A N 1
ATOM 3934 C CA . GLU A 1 512 ? 24.545 -1.203 6.917 1.00 94.06 512 GLU A CA 1
ATOM 3935 C C . GLU A 1 512 ? 23.450 -0.175 6.635 1.00 94.06 512 GLU A C 1
ATOM 3937 O O . GLU A 1 512 ? 23.544 0.986 7.043 1.00 94.06 512 GLU A O 1
ATOM 3942 N N . VAL A 1 513 ? 22.418 -0.604 5.908 1.00 96.12 513 VAL A N 1
ATOM 3943 C CA . VAL A 1 513 ? 21.243 0.199 5.576 1.00 96.12 513 VAL A CA 1
ATOM 3944 C C . VAL A 1 513 ? 20.040 -0.724 5.662 1.00 96.12 513 VAL A C 1
ATOM 3946 O O . VAL A 1 513 ? 19.915 -1.651 4.869 1.00 96.12 513 VAL A O 1
ATOM 3949 N N . LYS A 1 514 ? 19.147 -0.488 6.619 1.00 96.38 514 LYS A N 1
ATOM 3950 C CA . LYS A 1 514 ? 17.948 -1.312 6.804 1.00 96.38 514 LYS A CA 1
ATOM 3951 C C . LYS A 1 514 ? 16.954 -1.125 5.661 1.00 96.38 514 LYS A C 1
ATOM 3953 O O . LYS A 1 514 ? 16.879 -0.043 5.078 1.00 96.38 514 LYS A O 1
ATOM 3958 N N . SER A 1 515 ? 16.162 -2.163 5.394 1.00 96.62 515 SER A N 1
ATOM 3959 C CA . SER A 1 515 ? 14.965 -2.059 4.552 1.00 96.62 515 SER A CA 1
ATOM 3960 C C . SER A 1 515 ? 14.014 -0.986 5.091 1.00 96.62 515 SER A C 1
ATOM 3962 O O . SER A 1 515 ? 14.025 -0.686 6.289 1.00 96.62 515 SER A O 1
ATOM 3964 N N . GLY A 1 516 ? 13.201 -0.400 4.221 1.00 97.38 516 GLY A N 1
ATOM 3965 C CA . GLY A 1 516 ? 12.275 0.652 4.616 1.00 97.38 516 GLY A CA 1
ATOM 3966 C C . GLY A 1 516 ? 11.647 1.394 3.448 1.00 97.38 516 GLY A C 1
ATOM 3967 O O . GLY A 1 516 ? 11.967 1.163 2.280 1.00 97.38 516 GLY A O 1
ATOM 3968 N N . LEU A 1 517 ? 10.778 2.339 3.793 1.00 98.31 517 LEU A N 1
ATOM 3969 C CA . LEU A 1 517 ? 10.391 3.417 2.898 1.00 98.31 517 LEU A CA 1
ATOM 3970 C C . LEU A 1 517 ? 11.488 4.482 2.941 1.00 98.31 517 LEU A C 1
ATOM 3972 O O . LEU A 1 517 ? 11.800 5.020 4.005 1.00 98.31 517 LEU A O 1
ATOM 3976 N N . MET A 1 518 ? 12.065 4.783 1.787 1.00 98.19 518 MET A N 1
ATOM 3977 C CA . MET A 1 518 ? 13.216 5.665 1.639 1.00 98.19 518 MET A CA 1
ATOM 3978 C C . MET A 1 518 ? 12.852 6.910 0.845 1.00 98.19 518 MET A C 1
ATOM 3980 O O . MET A 1 518 ? 11.893 6.916 0.069 1.00 98.19 518 MET A O 1
ATOM 3984 N N . ARG A 1 519 ? 13.677 7.945 0.992 1.00 98.06 519 ARG A N 1
ATOM 3985 C CA . ARG A 1 519 ? 13.608 9.165 0.197 1.00 98.06 519 ARG A CA 1
ATOM 3986 C C . ARG A 1 519 ? 14.999 9.640 -0.192 1.00 98.06 519 ARG A C 1
ATOM 3988 O O . ARG A 1 519 ? 15.878 9.706 0.658 1.00 98.06 519 ARG A O 1
ATOM 3995 N N . TYR A 1 520 ? 15.196 10.031 -1.448 1.00 98.50 520 TYR A N 1
ATOM 3996 C CA . TYR A 1 520 ? 16.244 10.989 -1.787 1.00 98.50 520 TYR A CA 1
ATOM 3997 C C . TYR A 1 520 ? 15.714 12.399 -1.554 1.00 98.50 520 TYR A C 1
ATOM 3999 O O . TYR A 1 520 ? 14.717 12.798 -2.161 1.00 98.50 520 TYR A O 1
ATOM 4007 N N . ASN A 1 521 ? 16.388 13.144 -0.686 1.00 96.94 521 ASN A N 1
ATOM 4008 C CA . ASN A 1 521 ? 16.005 14.498 -0.335 1.00 96.94 521 ASN A CA 1
ATOM 4009 C C . ASN A 1 521 ? 16.921 15.504 -1.058 1.00 96.94 521 ASN A C 1
ATOM 4011 O O . ASN A 1 521 ? 18.103 15.600 -0.722 1.00 96.94 521 ASN A O 1
ATOM 4015 N N . PRO A 1 522 ? 16.418 16.279 -2.037 1.00 95.12 522 PRO A N 1
ATOM 4016 C CA . PRO A 1 522 ? 17.240 17.222 -2.794 1.00 95.12 522 PRO A CA 1
ATOM 4017 C C . PRO A 1 522 ? 17.756 18.387 -1.943 1.00 95.12 522 PRO A C 1
ATOM 4019 O O . PRO A 1 522 ? 18.785 18.968 -2.282 1.00 95.12 522 PRO A O 1
ATOM 4022 N N . LYS A 1 523 ? 17.090 18.719 -0.828 1.00 93.81 523 LYS A N 1
ATOM 4023 C CA . LYS A 1 523 ? 17.529 19.782 0.089 1.00 93.81 523 LYS A CA 1
ATOM 4024 C C . LYS A 1 523 ? 18.791 19.387 0.846 1.00 93.81 523 LYS A C 1
ATOM 4026 O O . LYS A 1 523 ? 19.640 20.234 1.109 1.00 93.81 523 LYS A O 1
ATOM 4031 N N . THR A 1 524 ? 18.905 18.114 1.215 1.00 95.56 524 THR A N 1
ATOM 4032 C CA . THR A 1 524 ? 20.050 17.599 1.973 1.00 95.56 524 THR A CA 1
ATOM 4033 C C . THR A 1 524 ? 21.091 16.915 1.086 1.00 95.56 524 THR A C 1
ATOM 4035 O O . THR A 1 524 ? 22.260 16.835 1.457 1.00 95.56 524 THR A O 1
ATOM 4038 N N . GLY A 1 525 ? 20.690 16.460 -0.104 1.00 97.00 525 GLY A N 1
ATOM 4039 C CA . GLY A 1 525 ? 21.555 15.845 -1.105 1.00 97.00 525 GLY A CA 1
ATOM 4040 C C . GLY A 1 525 ? 21.834 14.357 -0.882 1.00 97.00 525 GLY A C 1
ATOM 4041 O O . GLY A 1 525 ? 22.715 13.814 -1.548 1.00 97.00 525 GLY A O 1
ATOM 4042 N N . TYR A 1 526 ? 21.109 13.684 0.015 1.00 98.12 526 TYR A N 1
ATOM 4043 C CA . TYR A 1 526 ? 21.327 12.271 0.333 1.00 98.12 526 TYR A CA 1
ATOM 4044 C C . TYR A 1 526 ? 20.030 11.467 0.459 1.00 98.12 526 TYR A C 1
ATOM 4046 O O . TYR A 1 526 ? 18.923 12.004 0.482 1.00 98.12 526 TYR A O 1
ATOM 4054 N N . ILE A 1 527 ? 20.196 10.146 0.522 1.00 98.56 527 ILE A N 1
ATOM 4055 C CA . ILE A 1 527 ? 19.130 9.184 0.801 1.00 98.56 527 ILE A CA 1
ATOM 4056 C C . ILE A 1 527 ? 18.934 9.044 2.316 1.00 98.56 527 ILE A C 1
ATOM 4058 O O . ILE A 1 527 ? 19.904 8.882 3.062 1.00 98.56 527 ILE A O 1
ATOM 4062 N N . GLU A 1 528 ? 17.684 9.054 2.761 1.00 97.19 528 GLU A N 1
ATOM 4063 C CA . GLU A 1 528 ? 17.280 8.907 4.159 1.00 97.19 528 GLU A CA 1
ATOM 4064 C C . GLU A 1 528 ? 16.071 7.974 4.309 1.00 97.19 528 GLU A C 1
ATOM 4066 O O . GLU A 1 528 ? 15.305 7.761 3.364 1.00 97.19 528 GLU A O 1
ATOM 4071 N N . HIS A 1 529 ? 15.918 7.396 5.501 1.00 97.25 529 HIS A N 1
ATOM 4072 C CA . HIS A 1 529 ? 14.729 6.631 5.867 1.00 97.25 529 HIS A CA 1
ATOM 4073 C C . HIS A 1 529 ? 13.567 7.581 6.144 1.00 97.25 529 HIS A C 1
ATOM 4075 O O . HIS A 1 529 ? 13.705 8.536 6.902 1.00 97.25 529 HIS A O 1
ATOM 4081 N N . VAL A 1 530 ? 12.413 7.271 5.563 1.00 96.62 530 VAL A N 1
ATOM 4082 C CA . VAL A 1 530 ? 11.120 7.838 5.963 1.00 96.62 530 VAL A CA 1
ATOM 4083 C C . VAL A 1 530 ? 10.490 6.932 7.017 1.00 96.62 530 VAL A C 1
ATOM 4085 O O . VAL A 1 530 ? 10.038 7.403 8.054 1.00 96.62 530 VAL A O 1
ATOM 4088 N N . ILE A 1 531 ? 10.509 5.618 6.770 1.00 96.44 531 ILE A N 1
ATOM 4089 C CA . ILE A 1 531 ? 10.071 4.586 7.714 1.00 96.44 531 ILE A CA 1
ATOM 4090 C C . ILE A 1 531 ? 11.083 3.449 7.655 1.00 96.44 531 ILE A C 1
ATOM 4092 O O . ILE A 1 531 ? 11.310 2.860 6.598 1.00 96.44 531 ILE A O 1
ATOM 4096 N N . GLU A 1 532 ? 11.702 3.142 8.788 1.00 95.62 532 GLU A N 1
ATOM 4097 C CA . GLU A 1 532 ? 12.686 2.069 8.909 1.00 95.62 532 GLU A CA 1
ATOM 4098 C C . GLU A 1 532 ? 12.005 0.723 9.203 1.00 95.62 532 GLU A C 1
ATOM 4100 O O . GLU A 1 532 ? 11.015 0.662 9.926 1.00 95.62 532 GLU A O 1
ATOM 4105 N N . GLY A 1 533 ? 12.548 -0.370 8.665 1.00 92.44 533 GLY A N 1
ATOM 4106 C CA . GLY A 1 533 ? 12.160 -1.736 9.029 1.00 92.44 533 GLY A CA 1
ATOM 4107 C C . GLY A 1 533 ? 10.897 -2.263 8.350 1.00 92.44 533 GLY A C 1
ATOM 4108 O O . GLY A 1 533 ? 10.499 -3.392 8.621 1.00 92.44 533 GLY A O 1
ATOM 4109 N N . VAL A 1 534 ? 10.283 -1.488 7.454 1.00 94.44 534 VAL A N 1
ATOM 4110 C CA . VAL A 1 534 ? 9.116 -1.916 6.675 1.00 94.44 534 VAL A CA 1
ATOM 4111 C C . VAL A 1 534 ? 9.536 -2.484 5.317 1.00 94.44 534 VAL A C 1
ATOM 4113 O O . VAL A 1 534 ? 10.330 -1.885 4.592 1.00 94.44 534 VAL A O 1
ATOM 4116 N N . GLU A 1 535 ? 8.991 -3.642 4.945 1.00 94.06 535 GLU A N 1
ATOM 4117 C CA . GLU A 1 535 ? 9.155 -4.193 3.599 1.00 94.06 535 GLU A CA 1
ATOM 4118 C C . GLU A 1 535 ? 8.069 -3.632 2.676 1.00 94.06 535 GLU A C 1
ATOM 4120 O O . GLU A 1 535 ? 6.893 -3.985 2.773 1.00 94.06 535 GLU A O 1
ATOM 4125 N N . VAL A 1 536 ? 8.474 -2.743 1.772 1.00 96.06 536 VAL A N 1
ATOM 4126 C CA . VAL A 1 536 ? 7.575 -2.034 0.850 1.00 96.06 536 VAL A CA 1
ATOM 4127 C C . VAL A 1 536 ? 7.672 -2.644 -0.549 1.00 96.06 536 VAL A C 1
ATOM 4129 O O . VAL A 1 536 ? 8.755 -3.064 -0.968 1.00 96.06 536 VAL A O 1
ATOM 4132 N N . TYR A 1 537 ? 6.543 -2.716 -1.254 1.00 95.62 537 TYR A N 1
ATOM 4133 C CA . TYR A 1 537 ? 6.478 -2.985 -2.692 1.00 95.62 537 TYR A CA 1
ATOM 4134 C C . TYR A 1 537 ? 6.385 -1.655 -3.476 1.00 95.62 537 TYR A C 1
ATOM 4136 O O . TYR A 1 537 ? 7.354 -0.895 -3.501 1.00 95.62 537 TYR A O 1
ATOM 4144 N N . GLY A 1 538 ? 5.246 -1.366 -4.119 1.00 95.81 538 GLY A N 1
ATOM 4145 C CA . GLY A 1 538 ? 4.994 -0.134 -4.865 1.00 95.81 538 GLY A CA 1
ATOM 4146 C C . GLY A 1 538 ? 4.804 1.105 -3.983 1.00 95.81 538 GLY A C 1
ATOM 4147 O O . GLY A 1 538 ? 4.379 1.018 -2.827 1.00 95.81 538 GLY A O 1
ATOM 4148 N N . VAL A 1 539 ? 5.098 2.272 -4.560 1.00 98.25 539 VAL A N 1
ATOM 4149 C CA . VAL A 1 539 ? 4.946 3.603 -3.947 1.00 98.25 539 VAL A CA 1
ATOM 4150 C C . VAL A 1 539 ? 4.353 4.598 -4.945 1.00 98.25 539 VAL A C 1
ATOM 4152 O O . VAL A 1 539 ? 4.684 4.556 -6.124 1.00 98.25 539 VAL A O 1
ATOM 4155 N N . SER A 1 540 ? 3.526 5.543 -4.505 1.00 98.00 540 SER A N 1
ATOM 4156 C CA . SER A 1 540 ? 3.029 6.612 -5.384 1.00 98.00 540 SER A CA 1
ATOM 4157 C C . SER A 1 540 ? 2.698 7.877 -4.613 1.00 98.00 540 SER A C 1
ATOM 4159 O O . SER A 1 540 ? 2.159 7.808 -3.516 1.00 98.00 540 SER A O 1
ATOM 4161 N N . VAL A 1 541 ? 2.992 9.041 -5.184 1.00 97.81 541 VAL A N 1
ATOM 4162 C CA . VAL A 1 541 ? 2.617 10.334 -4.605 1.00 97.81 541 VAL A CA 1
ATOM 4163 C C . VAL A 1 541 ? 1.379 10.869 -5.313 1.00 97.81 541 VAL A C 1
ATOM 4165 O O . VAL A 1 541 ? 1.349 11.019 -6.531 1.00 97.81 541 VAL A O 1
ATOM 4168 N N . ASN A 1 542 ? 0.368 11.216 -4.525 1.00 97.00 542 ASN A N 1
ATOM 4169 C CA . ASN A 1 542 ? -0.664 12.153 -4.923 1.00 97.00 542 ASN A CA 1
ATOM 4170 C C . ASN A 1 542 ? -0.160 13.584 -4.690 1.00 97.00 542 ASN A C 1
ATOM 4172 O O . ASN A 1 542 ? -0.101 14.050 -3.549 1.00 97.00 542 ASN A O 1
ATOM 4176 N N . ASN A 1 543 ? 0.164 14.277 -5.781 1.00 94.38 543 ASN A N 1
ATOM 4177 C CA . ASN A 1 543 ? 0.593 15.676 -5.756 1.00 94.38 543 ASN A CA 1
ATOM 4178 C C . ASN A 1 543 ? -0.574 16.667 -5.535 1.00 94.38 543 ASN A C 1
ATOM 4180 O O . ASN A 1 543 ? -0.324 17.838 -5.243 1.00 94.38 543 ASN A O 1
ATOM 4184 N N . ASN A 1 544 ? -1.841 16.224 -5.608 1.00 94.44 544 ASN A N 1
ATOM 4185 C CA . ASN A 1 544 ? -2.986 17.049 -5.212 1.00 94.44 544 ASN A CA 1
ATOM 4186 C C . ASN A 1 544 ? -3.012 17.171 -3.689 1.00 94.44 544 ASN A C 1
ATOM 4188 O O . ASN A 1 544 ? -3.238 16.193 -2.973 1.00 94.44 544 ASN A O 1
ATOM 4192 N N . LYS A 1 545 ? -2.768 18.390 -3.214 1.00 94.81 545 LYS A N 1
ATOM 4193 C CA . LYS A 1 545 ? -2.634 18.695 -1.794 1.00 94.81 545 LYS A CA 1
ATOM 4194 C C . LYS A 1 545 ? -3.970 18.603 -1.067 1.00 94.81 545 LYS A C 1
ATOM 4196 O O . LYS A 1 545 ? -4.997 19.006 -1.607 1.00 94.81 545 LYS A O 1
ATOM 4201 N N . SER A 1 546 ? -3.927 18.104 0.163 1.00 94.00 546 SER A N 1
ATOM 4202 C CA . SER A 1 546 ? -5.097 18.012 1.030 1.00 94.00 546 SER A CA 1
ATOM 4203 C C . SER A 1 546 ? -4.698 17.829 2.501 1.00 94.00 546 SER A C 1
ATOM 4205 O O . SER A 1 546 ? -3.668 17.210 2.786 1.00 94.00 546 SER A O 1
ATOM 4207 N N . LYS A 1 547 ? -5.499 18.338 3.445 1.00 91.12 547 LYS A N 1
ATOM 4208 C CA . LYS A 1 547 ? -5.331 18.105 4.898 1.00 91.12 547 LYS A CA 1
ATOM 4209 C C . LYS A 1 547 ? -5.473 16.630 5.284 1.00 91.12 547 LYS A C 1
ATOM 4211 O O . LYS A 1 547 ? -4.647 16.068 6.004 1.00 91.12 547 LYS A O 1
ATOM 4216 N N . LEU A 1 548 ? -6.511 16.000 4.735 1.00 86.56 548 LEU A N 1
ATOM 4217 C CA . LEU A 1 548 ? -6.829 14.566 4.746 1.00 86.56 548 LEU A CA 1
ATOM 4218 C C . LEU A 1 548 ? -7.118 14.126 3.301 1.00 86.56 548 LEU A C 1
ATOM 4220 O O . LEU A 1 548 ? -7.196 14.992 2.447 1.00 86.56 548 LEU A O 1
ATOM 4224 N N . PHE A 1 549 ? -7.179 12.829 2.996 1.00 84.69 549 PHE A N 1
ATOM 4225 C CA . PHE A 1 549 ? -7.177 12.269 1.632 1.00 84.69 549 PHE A CA 1
ATOM 4226 C C . PHE A 1 549 ? -7.954 13.036 0.562 1.00 84.69 549 PHE A C 1
ATOM 4228 O O . PHE A 1 549 ? -9.166 13.304 0.688 1.00 84.69 549 PHE A O 1
#